Protein AF-0000000067865673 (afdb_homodimer)

Sequence (446 aa):
MKENMIFNDDQYQLREFQVDRMKEVIVNNRISKENGVVFYGDSIVQGYDINKYIPEINDKYNCGIGGFTSETLLWICDEAVIKYKPSLVYISVGTNDLGNTNMRSPREIALNIEKLIRLVRGNLKEVKIMIASTTPCDENKQGPKAGKCLRTNFNISIVNKEIQNICNRYENVEFIDIYSTLLDKISGNIKEIYTTDGLHLTEKGYEKITDIIKPRILQLYNDMKENMIFNDDQYQLREFQVDRMKEVIVNNRISKENGVVFYGDSIVQGYDINKYIPEINDKYNCGIGGFTSETLLWICDEAVIKYKPSLVYISVGTNDLGNTNMRSPREIALNIEKLIRLVRGNLKEVKIMIASTTPCDENKQGPKAGKCLRTNFNISIVNKEIQNICNRYENVEFIDIYSTLLDKISGNIKEIYTTDGLHLTEKGYEKITDIIKPRILQLYND

Foldseek 3Di:
DPPPDPDDPQDDDDDDQQVVLLVVLLVVLVVADAAAEEEEEEVQQVPQPCCVLQVVGDRYYRSYGHLDALQNSVVCLCSRPLSSNYQEYEYEHHQSCLFPSHNDALLVRLVSNLVSVCVNCVRRVNHAYEYEQYAFFDCCQGNVVVPSDRRHLVRSVSSLVSNQVSQVVDDRYYYFYLRVQQADPVVRAGDCQQDDRGHHGDPVVSNRSSVRVNVVCVVSSVD/DPPPDPDDPQDDDDDDQQVVLLVVLLVVLVVADAAAEEEEEEVQQVVQPCCVLQVVGDRYYRSYGHLDALQNSVVCLCSRPLSNNYQEYEYEHHQSCLFPSHNDALLVRLVSNLVSVCVNCVRRVNHAYEYEQYAFFDCCQGNVVVPSDRRHLVRSVSSLVSNQVSQVVDDRYYYFYLRVQQADPVVRAGDCQQDDRGHHGDPVSSNSSSVRVNVVCVVSSVD

Secondary structure (DSSP, 8-state):
-----S--SS-----HHHHHHHHHHHHHHTTPPTT-EEEEESHHHHT--HHHH-TT-SSEEEEE-TT--TTGGGGGHHHHTGGG--SEEEEE--TGGGSTTT---HHHHHHHHHHHHHHHHHH-TT-EEEEEPPPP--HHHHSGGGT-TT--HHHHHHHHHHHHHHHTTSTTEEEE--HHHHB-TTTSSB-GGGBSSSSSB-HHHHHHHHHHHHHHHHHHHH-/-----S--SS-----HHHHHHHHHHHHHHTTPPTT-EEEEESHHHHT--HHHH-TT-SSEEEEE-TT--TTGGGGGHHHHTGGG--SEEEEE--TGGGSTTT---HHHHHHHHHHHHHHHHHH-TT-EEEEEPPPP--HHHHSGGGT-TT--HHHHHHHHHHHHHHHTTSTTEEEE--HHHHB-TTTSSB-GGGBSSSSSB-HHHHHHHHHHHHHHHHHHHH-

InterPro domains:
  IPR013830 SGNH hydrolase-type esterase domain [PF13472] (39-207)
  IPR036514 SGNH hydrolase superfamily [G3DSA:3.40.50.1110] (8-217)
  IPR051532 Diverse Ester Hydrolysis Enzymes [PTHR30383] (36-222)

Organism: NCBI:txid29363

Radius of gyration: 23.64 Å; Cα contacts (8 Å, |Δi|>4): 853; chains: 2; bounding box: 52×65×49 Å

Nearest PDB structures (foldseek):
  2hsj-assembly1_D  TM=9.115E-01  e=4.543E-15  Streptococcus pneumoniae TIGR4
  4iyj-assembly1_B  TM=8.438E-01  e=2.013E-13  Bacteroides uniformis ATCC 8492
  3p94-assembly1_A  TM=8.697E-01  e=6.249E-12  Parabacteroides distasonis ATCC 8503
  4hf7-assembly1_A-2  TM=8.314E-01  e=7.035E-12  Bacteroides thetaiotaomicron VPI-5482
  1yzf-assembly1_A  TM=8.315E-01  e=1.649E-08  Enterococcus faecalis V583

Solvent-accessible surface area (backbone atoms only — not comparable to full-atom values): 23204 Å² total; per-residue (Å²): 131,82,75,84,62,76,41,72,89,70,56,66,65,61,47,69,72,45,43,53,45,50,50,52,37,46,58,50,40,77,74,53,56,67,62,18,37,37,35,37,32,10,40,68,41,46,67,49,59,52,70,77,77,44,63,88,56,82,52,59,45,77,42,25,35,59,78,37,26,38,63,57,51,50,34,34,36,54,53,59,41,56,72,37,44,39,38,31,36,42,36,36,52,42,64,50,26,16,27,78,73,57,56,50,50,43,66,58,43,29,50,32,46,47,51,48,51,49,40,46,47,52,59,35,85,80,38,32,37,38,38,37,37,39,67,48,35,23,40,76,57,50,1,55,80,54,65,17,70,58,29,36,53,67,48,48,50,50,23,37,52,49,38,42,59,56,28,72,74,42,84,61,35,42,63,42,78,47,24,72,78,45,42,27,85,84,81,62,22,33,36,67,78,28,29,86,70,25,63,54,67,32,72,60,30,51,51,54,47,41,69,63,47,47,65,52,51,53,51,59,68,74,99,129,81,76,85,63,75,42,72,88,70,57,66,65,60,48,67,71,44,44,51,45,52,49,51,37,46,58,50,40,77,74,53,55,67,60,18,38,37,36,36,30,12,41,69,42,45,67,49,59,52,69,77,77,42,63,88,55,81,53,61,45,75,40,25,34,60,76,39,27,37,62,58,50,48,32,34,36,55,52,59,41,54,71,38,43,39,40,29,36,39,37,36,51,43,62,50,27,16,26,77,74,57,56,50,51,44,67,58,43,27,49,33,46,48,48,48,51,50,41,46,47,52,59,35,86,79,39,31,36,38,38,38,36,41,68,48,37,23,40,78,57,50,1,54,80,54,65,16,69,57,30,36,52,66,47,47,49,49,23,36,50,48,36,40,59,55,28,71,75,41,84,61,35,41,65,43,78,46,25,72,77,46,42,28,84,84,81,64,22,34,36,68,77,28,27,87,69,25,63,53,65,33,71,61,29,50,52,55,46,43,70,63,47,46,65,52,50,54,53,59,69,72,99

pLDDT: mean 96.44, std 6.65, range [33.88, 98.94]

Structure (mmCIF, N/CA/C/O backbone):
data_AF-0000000067865673-model_v1
#
loop_
_entity.id
_entity.type
_entity.pdbx_description
1 polymer 'Lipolytic protein G-D-S-L family'
#
loop_
_atom_site.group_PDB
_atom_site.id
_atom_site.type_symbol
_atom_site.label_atom_id
_atom_site.label_alt_id
_atom_site.label_comp_id
_atom_site.label_asym_id
_atom_site.label_entity_id
_atom_site.label_seq_id
_atom_site.pdbx_PDB_ins_code
_atom_site.Cartn_x
_atom_site.Cartn_y
_atom_site.Cartn_z
_atom_site.occupancy
_atom_site.B_iso_or_equiv
_atom_site.auth_seq_id
_atom_site.auth_comp_id
_atom_site.auth_asym_id
_atom_site.auth_atom_id
_atom_site.pdbx_PDB_model_num
ATOM 1 N N . MET A 1 1 ? -17.281 5.785 -4.23 1 34.22 1 MET A N 1
ATOM 2 C CA . MET A 1 1 ? -17.812 4.52 -4.742 1 34.22 1 MET A CA 1
ATOM 3 C C . MET A 1 1 ? -17.688 3.418 -3.695 1 34.22 1 MET A C 1
ATOM 5 O O . MET A 1 1 ? -16.578 3.07 -3.277 1 34.22 1 MET A O 1
ATOM 9 N N . LYS A 1 2 ? -18.609 3.074 -3.037 1 44.53 2 LYS A N 1
ATOM 10 C CA . LYS A 1 2 ? -18.797 2.041 -2.023 1 44.53 2 LYS A CA 1
ATOM 11 C C . LYS A 1 2 ? -18.156 0.723 -2.457 1 44.53 2 LYS A C 1
ATOM 13 O O . LYS A 1 2 ? -18.312 0.305 -3.607 1 44.53 2 LYS A O 1
ATOM 18 N N . GLU A 1 3 ? -16.938 0.251 -1.807 1 64.06 3 GLU A N 1
ATOM 19 C CA . GLU A 1 3 ? -16.219 -1.016 -1.896 1 64.06 3 GLU A CA 1
ATOM 20 C C . GLU A 1 3 ? -17.188 -2.191 -2.014 1 64.06 3 GLU A C 1
ATOM 22 O O . GLU A 1 3 ? -18.141 -2.303 -1.232 1 64.06 3 GLU A O 1
ATOM 27 N N . ASN A 1 4 ? -17.453 -2.59 -3.221 1 77.62 4 ASN A N 1
ATOM 28 C CA . ASN A 1 4 ? -18.359 -3.713 -3.422 1 77.62 4 ASN A CA 1
ATOM 29 C C . ASN A 1 4 ? -17.797 -5 -2.814 1 77.62 4 ASN A C 1
ATOM 31 O O . ASN A 1 4 ? -18.297 -6.09 -3.1 1 77.62 4 ASN A O 1
ATOM 35 N N . MET A 1 5 ? -16.797 -4.742 -1.965 1 89.5 5 MET A N 1
ATOM 36 C CA . MET A 1 5 ? -16.281 -5.961 -1.351 1 89.5 5 MET A CA 1
ATOM 37 C C . MET A 1 5 ? -17.219 -6.477 -0.272 1 89.5 5 MET A C 1
ATOM 39 O O . MET A 1 5 ? -17.734 -5.699 0.537 1 89.5 5 MET A O 1
ATOM 43 N N . ILE A 1 6 ? -17.453 -7.699 -0.244 1 90.06 6 ILE A N 1
ATOM 44 C CA . ILE A 1 6 ? -18.312 -8.359 0.732 1 90.06 6 ILE A CA 1
ATOM 45 C C . ILE A 1 6 ? -17.5 -8.711 1.979 1 90.06 6 ILE A C 1
ATOM 47 O O . ILE A 1 6 ? -18.047 -8.773 3.082 1 90.06 6 ILE A O 1
ATOM 51 N N . PHE A 1 7 ? -16.219 -8.914 1.769 1 92.19 7 PHE A N 1
ATOM 52 C CA . PHE A 1 7 ? -15.32 -9.344 2.83 1 92.19 7 PHE A CA 1
ATOM 53 C C . PHE A 1 7 ? -13.977 -8.625 2.73 1 92.19 7 PHE A C 1
ATOM 55 O O . PHE A 1 7 ? -13.445 -8.453 1.636 1 92.19 7 PHE A O 1
ATOM 62 N N . ASN A 1 8 ? -13.547 -8.164 3.902 1 91.81 8 ASN A N 1
ATOM 63 C CA . ASN A 1 8 ? -12.211 -7.578 3.992 1 91.81 8 ASN A CA 1
ATOM 64 C C . ASN A 1 8 ? -11.586 -7.816 5.363 1 91.81 8 ASN A C 1
ATOM 66 O O . ASN A 1 8 ? -12.156 -7.422 6.387 1 91.81 8 ASN A O 1
ATOM 70 N N . ASP A 1 9 ? -10.469 -8.461 5.305 1 89.19 9 ASP A N 1
ATOM 71 C CA . ASP A 1 9 ? -9.773 -8.805 6.539 1 89.19 9 ASP A CA 1
ATOM 72 C C . ASP A 1 9 ? -8.781 -7.711 6.941 1 89.19 9 ASP A C 1
ATOM 74 O O . ASP A 1 9 ? -7.594 -7.98 7.125 1 89.19 9 ASP A O 1
ATOM 78 N N . ASP A 1 10 ? -9.258 -6.516 7.004 1 90.25 10 ASP A N 1
ATOM 79 C CA . ASP A 1 10 ? -8.531 -5.367 7.539 1 90.25 10 ASP A CA 1
ATOM 80 C C . ASP A 1 10 ? -7.398 -4.949 6.605 1 90.25 10 ASP A C 1
ATOM 82 O O . ASP A 1 10 ? -6.293 -4.652 7.059 1 90.25 10 ASP A O 1
ATOM 86 N N . GLN A 1 11 ? -7.652 -5.062 5.34 1 93.31 11 GLN A N 1
ATOM 87 C CA . GLN A 1 11 ? -6.664 -4.645 4.355 1 93.31 11 GLN A CA 1
ATOM 88 C C . GLN A 1 11 ? -7.137 -3.414 3.588 1 93.31 11 GLN A C 1
ATOM 90 O O . GLN A 1 11 ? -8.188 -3.443 2.943 1 93.31 11 GLN A O 1
ATOM 95 N N . TYR A 1 12 ? -6.406 -2.332 3.764 1 95.25 12 TYR A N 1
ATOM 96 C CA . TYR A 1 12 ? -6.723 -1.179 2.928 1 95.25 12 TYR A CA 1
ATOM 97 C C . TYR A 1 12 ? -6.602 -1.527 1.449 1 95.25 12 TYR A C 1
ATOM 99 O O . TYR A 1 12 ? -5.676 -2.234 1.046 1 95.25 12 TYR A O 1
ATOM 107 N N . GLN A 1 13 ? -7.516 -1.077 0.644 1 96.69 13 GLN A N 1
ATOM 108 C CA . GLN A 1 13 ? -7.5 -1.327 -0.794 1 96.69 13 GLN A CA 1
ATOM 109 C C . GLN A 1 13 ? -7.297 -0.032 -1.575 1 96.69 13 GLN A C 1
ATOM 111 O O . GLN A 1 13 ? -8.102 0.896 -1.468 1 96.69 13 GLN A O 1
ATOM 116 N N . LEU A 1 14 ? -6.262 0.014 -2.338 1 97.5 14 LEU A N 1
ATOM 117 C CA . LEU A 1 14 ? -6.012 1.166 -3.197 1 97.5 14 LEU A CA 1
ATOM 118 C C . LEU A 1 14 ? -7.035 1.231 -4.328 1 97.5 14 LEU A C 1
ATOM 120 O O . LEU A 1 14 ? -7.402 0.202 -4.898 1 97.5 14 LEU A O 1
ATOM 124 N N . ARG A 1 15 ? -7.41 2.453 -4.629 1 96.5 15 ARG A N 1
ATOM 125 C CA . ARG A 1 15 ? -8.383 2.709 -5.691 1 96.5 15 ARG A CA 1
ATOM 126 C C . ARG A 1 15 ? -7.738 3.469 -6.848 1 96.5 15 ARG A C 1
ATOM 128 O O . ARG A 1 15 ? -6.656 4.043 -6.695 1 96.5 15 ARG A O 1
ATOM 135 N N . GLU A 1 16 ? -8.469 3.479 -7.934 1 97.25 16 GLU A N 1
ATOM 136 C CA . GLU A 1 16 ? -7.941 4.07 -9.156 1 97.25 16 GLU A CA 1
ATOM 137 C C . GLU A 1 16 ? -7.562 5.535 -8.945 1 97.25 16 GLU A C 1
ATOM 139 O O . GLU A 1 16 ? -6.488 5.969 -9.359 1 97.25 16 GLU A O 1
ATOM 144 N N . PHE A 1 17 ? -8.453 6.297 -8.336 1 97.75 17 PHE A N 1
ATOM 145 C CA . PHE A 1 17 ? -8.195 7.723 -8.18 1 97.75 17 PHE A CA 1
ATOM 146 C C . PHE A 1 17 ? -6.973 7.961 -7.305 1 97.75 17 PHE A C 1
ATOM 148 O O . PHE A 1 17 ? -6.262 8.953 -7.477 1 97.75 17 PHE A O 1
ATOM 155 N N . GLN A 1 18 ? -6.707 7.07 -6.395 1 98.5 18 GLN A N 1
ATOM 156 C CA . GLN A 1 18 ? -5.516 7.172 -5.559 1 98.5 18 GLN A CA 1
ATOM 157 C C . GLN A 1 18 ? -4.258 6.84 -6.355 1 98.5 18 GLN A C 1
ATOM 159 O O . GLN A 1 18 ? -3.229 7.504 -6.207 1 98.5 18 GLN A O 1
ATOM 164 N N . VAL A 1 19 ? -4.359 5.793 -7.188 1 98.75 19 VAL A N 1
ATOM 165 C CA . VAL A 1 19 ? -3.254 5.43 -8.07 1 98.75 19 VAL A CA 1
ATOM 166 C C . VAL A 1 19 ? -2.924 6.602 -8.992 1 98.75 19 VAL A C 1
ATOM 168 O O . VAL A 1 19 ? -1.754 6.949 -9.172 1 98.75 19 VAL A O 1
ATOM 171 N N . ASP A 1 20 ? -3.951 7.25 -9.531 1 98.69 20 ASP A N 1
ATOM 172 C CA . ASP A 1 20 ? -3.77 8.43 -10.375 1 98.69 20 ASP A CA 1
ATOM 173 C C . ASP A 1 20 ? -3.09 9.555 -9.609 1 98.69 20 ASP A C 1
ATOM 175 O O . ASP A 1 20 ? -2.164 10.195 -10.117 1 98.69 20 ASP A O 1
ATOM 179 N N . ARG A 1 21 ? -3.566 9.758 -8.422 1 98.81 21 ARG A N 1
ATOM 180 C CA . ARG A 1 21 ? -3.02 10.836 -7.609 1 98.81 21 ARG A CA 1
ATOM 181 C C . ARG A 1 21 ? -1.569 10.555 -7.227 1 98.81 21 ARG A C 1
ATOM 183 O O . ARG A 1 21 ? -0.738 11.469 -7.219 1 98.81 21 ARG A O 1
ATOM 190 N N . MET A 1 22 ? -1.28 9.312 -6.875 1 98.88 22 MET A N 1
ATOM 191 C CA . MET A 1 22 ? 0.103 8.938 -6.598 1 98.88 22 MET A CA 1
ATOM 192 C C . MET A 1 22 ? 1 9.25 -7.793 1 98.88 22 MET A C 1
ATOM 194 O O . MET A 1 22 ? 2.09 9.805 -7.625 1 98.88 22 MET A O 1
ATOM 198 N N . LYS A 1 23 ? 0.538 8.906 -8.961 1 98.75 23 LYS A N 1
ATOM 199 C CA . LYS A 1 23 ? 1.308 9.188 -10.164 1 98.75 23 LYS A CA 1
ATOM 200 C C . LYS A 1 23 ? 1.562 10.688 -10.32 1 98.75 23 LYS A C 1
ATOM 202 O O . LYS A 1 23 ? 2.676 11.102 -10.648 1 98.75 23 LYS A O 1
ATOM 207 N N . GLU A 1 24 ? 0.533 11.5 -10.109 1 98.75 24 GLU A N 1
ATOM 208 C CA . GLU A 1 24 ? 0.668 12.945 -10.195 1 98.75 24 GLU A CA 1
ATOM 209 C C . GLU A 1 24 ? 1.739 13.461 -9.234 1 98.75 24 GLU A C 1
ATOM 211 O O . GLU A 1 24 ? 2.572 14.289 -9.609 1 98.75 24 GLU A O 1
ATOM 216 N N . VAL A 1 25 ? 1.696 12.961 -8.031 1 98.75 25 VAL A N 1
ATOM 217 C CA . VAL A 1 25 ? 2.646 13.367 -7.004 1 98.75 25 VAL A CA 1
ATOM 218 C C . VAL A 1 25 ? 4.066 13 -7.438 1 98.75 25 VAL A C 1
ATOM 220 O O . VAL A 1 25 ? 4.988 13.812 -7.301 1 98.75 25 VAL A O 1
ATOM 223 N N . ILE A 1 26 ? 4.227 11.828 -8.008 1 98.31 26 ILE A N 1
ATOM 224 C CA . ILE A 1 26 ? 5.535 11.336 -8.43 1 98.31 26 ILE A CA 1
ATOM 225 C C . ILE A 1 26 ? 6.059 12.188 -9.586 1 98.31 26 ILE A C 1
ATOM 227 O O . ILE A 1 26 ? 7.223 12.586 -9.586 1 98.31 26 ILE A O 1
ATOM 231 N N . VAL A 1 27 ? 5.219 12.484 -10.531 1 97.81 27 VAL A N 1
ATOM 232 C CA . VAL A 1 27 ? 5.605 13.258 -11.703 1 97.81 27 VAL A CA 1
ATOM 233 C C . VAL A 1 27 ? 5.977 14.68 -11.297 1 97.81 27 VAL A C 1
ATOM 235 O O . VAL A 1 27 ? 6.941 15.25 -11.812 1 97.81 27 VAL A O 1
ATOM 238 N N . ASN A 1 28 ? 5.223 15.234 -10.359 1 97.38 28 ASN A N 1
ATOM 239 C CA . ASN A 1 28 ? 5.488 16.594 -9.891 1 97.38 28 ASN A CA 1
ATOM 240 C C . ASN A 1 28 ? 6.852 16.688 -9.211 1 97.38 28 ASN A C 1
ATOM 242 O O . ASN A 1 28 ? 7.469 17.75 -9.211 1 97.38 28 ASN A O 1
ATOM 246 N N . ASN A 1 29 ? 7.266 15.664 -8.633 1 95.81 29 ASN A N 1
ATOM 247 C CA . ASN A 1 29 ? 8.57 15.633 -7.98 1 95.81 29 ASN A CA 1
ATOM 248 C C . ASN A 1 29 ? 9.695 15.93 -8.969 1 95.81 29 ASN A C 1
ATOM 250 O O . ASN A 1 29 ? 10.703 16.547 -8.602 1 95.81 29 ASN A O 1
ATOM 254 N N . ARG A 1 30 ? 9.531 15.539 -10.219 1 94 30 ARG A N 1
ATOM 255 C CA . ARG A 1 30 ? 10.57 15.672 -11.242 1 94 30 ARG A CA 1
ATOM 256 C C . ARG A 1 30 ? 10.891 17.141 -11.5 1 94 30 ARG A C 1
ATOM 258 O O . ARG A 1 30 ? 12.008 17.484 -11.906 1 94 30 ARG A O 1
ATOM 265 N N . ILE A 1 31 ? 9.914 17.969 -11.227 1 95.12 31 ILE A N 1
ATOM 266 C CA . ILE A 1 31 ? 10.117 19.375 -11.539 1 95.12 31 ILE A CA 1
ATOM 267 C C . ILE A 1 31 ? 10.164 20.188 -10.25 1 95.12 31 ILE A C 1
ATOM 269 O O . ILE A 1 31 ? 10.133 21.422 -10.281 1 95.12 31 ILE A O 1
ATOM 273 N N . SER A 1 32 ? 10.125 19.5 -9.148 1 97.31 32 SER A N 1
ATOM 274 C CA . SER A 1 32 ? 10.156 20.203 -7.863 1 97.31 32 SER A CA 1
ATOM 275 C C . SER A 1 32 ? 11.547 20.75 -7.566 1 97.31 32 SER A C 1
ATOM 277 O O . SER A 1 32 ? 12.531 20.297 -8.133 1 97.31 32 SER A O 1
ATOM 279 N N . LYS A 1 33 ? 11.57 21.766 -6.777 1 97.88 33 LYS A N 1
ATOM 280 C CA . LYS A 1 33 ? 12.828 22.312 -6.277 1 97.88 33 LYS A CA 1
ATOM 281 C C . LYS A 1 33 ? 13.078 21.891 -4.832 1 97.88 33 LYS A C 1
ATOM 283 O O . LYS A 1 33 ? 12.148 21.844 -4.023 1 97.88 33 LYS A O 1
ATOM 288 N N . GLU A 1 34 ? 14.359 21.641 -4.535 1 97 34 GLU A N 1
ATOM 289 C CA . GLU A 1 34 ? 14.719 21.25 -3.174 1 97 34 GLU A CA 1
ATOM 290 C C . GLU A 1 34 ? 14.508 22.406 -2.193 1 97 34 GLU A C 1
ATOM 292 O O . GLU A 1 34 ? 14.352 23.547 -2.605 1 97 34 GLU A O 1
ATOM 297 N N . ASN A 1 35 ? 14.438 22.016 -0.964 1 97.75 35 ASN A N 1
ATOM 298 C CA . ASN A 1 35 ? 14.344 22.953 0.147 1 97.75 35 ASN A CA 1
ATOM 299 C C . ASN A 1 35 ? 13.008 23.688 0.158 1 97.75 35 ASN A C 1
ATOM 301 O O . ASN A 1 35 ? 12.891 24.781 0.732 1 97.75 35 ASN A O 1
ATOM 305 N N . GLY A 1 36 ? 12.062 23.172 -0.513 1 98.25 36 GLY A N 1
ATOM 306 C CA . GLY A 1 36 ? 10.711 23.703 -0.458 1 98.25 36 GLY A CA 1
ATOM 307 C C . GLY A 1 36 ? 9.906 23.172 0.717 1 98.25 36 GLY A C 1
ATOM 308 O O . GLY A 1 36 ? 10.484 22.703 1.704 1 98.25 36 GLY A O 1
ATOM 309 N N . VAL A 1 37 ? 8.562 23.359 0.593 1 98.81 37 VAL A N 1
ATOM 310 C CA . VAL A 1 37 ? 7.629 22.859 1.598 1 98.81 37 VAL A CA 1
ATOM 311 C C . VAL A 1 37 ? 6.73 21.781 0.984 1 98.81 37 VAL A C 1
ATOM 313 O O . VAL A 1 37 ? 6.148 22 -0.083 1 98.81 37 VAL A O 1
ATOM 316 N N . VAL A 1 38 ? 6.648 20.656 1.633 1 98.94 38 VAL A N 1
ATOM 317 C CA . VAL A 1 38 ? 5.746 19.609 1.182 1 98.94 38 VAL A CA 1
ATOM 318 C C . VAL A 1 38 ? 4.574 19.469 2.154 1 98.94 38 VAL A C 1
ATOM 320 O O . VAL A 1 38 ? 4.773 19.422 3.369 1 98.94 38 VAL A O 1
ATOM 323 N N . PHE A 1 39 ? 3.373 19.516 1.613 1 98.94 39 PHE A N 1
ATOM 324 C CA . PHE A 1 39 ? 2.158 19.188 2.35 1 98.94 39 PHE A CA 1
ATOM 325 C C . PHE A 1 39 ? 1.733 17.75 2.082 1 98.94 39 PHE A C 1
ATOM 327 O O . PHE A 1 39 ? 1.43 17.391 0.942 1 98.94 39 PHE A O 1
ATOM 334 N N . TYR A 1 40 ? 1.73 16.938 3.09 1 98.94 40 TYR A N 1
ATOM 335 C CA . TYR A 1 40 ? 1.488 15.5 2.959 1 98.94 40 TYR A CA 1
ATOM 336 C C . TYR A 1 40 ? 0.341 15.055 3.859 1 98.94 40 TYR A C 1
ATOM 338 O O . TYR A 1 40 ? 0.257 15.469 5.02 1 98.94 40 TYR A O 1
ATOM 346 N N . GLY A 1 41 ? -0.579 14.273 3.309 1 98.88 41 GLY A N 1
ATOM 347 C CA . GLY A 1 41 ? -1.728 13.836 4.09 1 98.88 41 GLY A CA 1
ATOM 348 C C . GLY A 1 41 ? -2.848 13.273 3.24 1 98.88 41 GLY A C 1
ATOM 349 O O . GLY A 1 41 ? -2.596 12.641 2.211 1 98.88 41 GLY A O 1
ATOM 350 N N . ASP A 1 42 ? -4.07 13.359 3.756 1 98.62 42 ASP A N 1
ATOM 351 C CA . ASP A 1 42 ? -5.223 12.727 3.117 1 98.62 42 ASP A CA 1
ATOM 352 C C . ASP A 1 42 ? -6 13.734 2.27 1 98.62 42 ASP A C 1
ATOM 354 O O . ASP A 1 42 ? -5.406 14.578 1.601 1 98.62 42 ASP A O 1
ATOM 358 N N . SER A 1 43 ? -7.289 13.633 2.191 1 98.75 43 SER A N 1
ATOM 359 C CA . SER A 1 43 ? -8.109 14.492 1.341 1 98.75 43 SER A CA 1
ATOM 360 C C . SER A 1 43 ? -8.141 15.922 1.865 1 98.75 43 SER A C 1
ATOM 362 O O . SER A 1 43 ? -8.297 16.859 1.091 1 98.75 43 SER A O 1
ATOM 364 N N . ILE A 1 44 ? -8.062 16.078 3.17 1 98.69 44 ILE A N 1
ATOM 365 C CA . ILE A 1 44 ? -8.047 17.422 3.748 1 98.69 44 ILE A CA 1
ATOM 366 C C . ILE A 1 44 ? -6.82 18.188 3.246 1 98.69 44 ILE A C 1
ATOM 368 O O . ILE A 1 44 ? -6.91 19.375 2.922 1 98.69 44 ILE A O 1
ATOM 372 N N . VAL A 1 45 ? -5.684 17.516 3.18 1 98.88 45 VAL A N 1
ATOM 373 C CA . VAL A 1 45 ? -4.465 18.125 2.65 1 98.88 45 VAL A CA 1
ATOM 374 C C . VAL A 1 45 ? -4.586 18.281 1.138 1 98.88 45 VAL A C 1
ATOM 376 O O . VAL A 1 45 ? -4.258 19.344 0.593 1 98.88 45 VAL A O 1
ATOM 379 N N . GLN A 1 46 ? -5.086 17.234 0.497 1 98.88 46 GLN A N 1
ATOM 380 C CA . GLN A 1 46 ? -5.238 17.312 -0.953 1 98.88 46 GLN A CA 1
ATOM 381 C C . GLN A 1 46 ? -6.094 18.5 -1.356 1 98.88 46 GLN A C 1
ATOM 383 O O . GLN A 1 46 ? -5.824 19.141 -2.373 1 98.88 46 GLN A O 1
ATOM 388 N N . GLY A 1 47 ? -7.09 18.797 -0.598 1 98.75 47 GLY A N 1
ATOM 389 C CA . GLY A 1 47 ? -8.023 19.875 -0.907 1 98.75 47 GLY A CA 1
ATOM 390 C C . GLY A 1 47 ? -7.52 21.25 -0.503 1 98.75 47 GLY A C 1
ATOM 391 O O . GLY A 1 47 ? -8.164 22.25 -0.775 1 98.75 47 GLY A O 1
ATOM 392 N N . TYR A 1 48 ? -6.391 21.297 0.129 1 98.81 48 TYR A N 1
ATOM 393 C CA . TYR A 1 48 ? -5.805 22.562 0.587 1 98.81 48 TYR A CA 1
ATOM 394 C C . TYR A 1 48 ? -5.16 23.312 -0.569 1 98.81 48 TYR A C 1
ATOM 396 O O . TYR A 1 48 ? -4.074 22.953 -1.026 1 98.81 48 TYR A O 1
ATOM 404 N N . ASP A 1 49 ? -5.75 24.422 -1.039 1 98.69 49 ASP A N 1
ATOM 405 C CA . ASP A 1 49 ? -5.184 25.25 -2.102 1 98.69 49 ASP A CA 1
ATOM 406 C C . ASP A 1 49 ? -4.016 26.094 -1.58 1 98.69 49 ASP A C 1
ATOM 408 O O . ASP A 1 49 ? -4.152 27.297 -1.395 1 98.69 49 ASP A O 1
ATOM 412 N N . ILE A 1 50 ? -2.93 25.484 -1.497 1 98.56 50 ILE A N 1
ATOM 413 C CA . ILE A 1 50 ? -1.773 26.078 -0.846 1 98.56 50 ILE A CA 1
ATOM 414 C C . ILE A 1 50 ? -1.251 27.25 -1.692 1 98.56 50 ILE A C 1
ATOM 416 O O . ILE A 1 50 ? -0.597 28.156 -1.176 1 98.56 50 ILE A O 1
ATOM 420 N N . ASN A 1 51 ? -1.464 27.281 -2.967 1 98.31 51 ASN A N 1
ATOM 421 C CA . ASN A 1 51 ? -1.063 28.406 -3.807 1 98.31 51 ASN A CA 1
ATOM 422 C C . ASN A 1 51 ? -1.867 29.672 -3.484 1 98.31 51 ASN A C 1
ATOM 424 O O . ASN A 1 51 ? -1.318 30.766 -3.459 1 98.31 51 ASN A O 1
ATOM 428 N N . LYS A 1 52 ? -3.098 29.469 -3.205 1 98.5 52 LYS A N 1
ATOM 429 C CA . LYS A 1 52 ? -3.984 30.578 -2.857 1 98.5 52 LYS A CA 1
ATOM 430 C C . LYS A 1 52 ? -3.713 31.078 -1.44 1 98.5 52 LYS A C 1
ATOM 432 O O . LYS A 1 52 ? -3.631 32.281 -1.206 1 98.5 52 LYS A O 1
ATOM 437 N N . TYR A 1 53 ? -3.494 30.172 -0.531 1 98.69 53 TYR A N 1
ATOM 438 C CA . TYR A 1 53 ? -3.543 30.516 0.882 1 98.69 53 TYR A CA 1
ATOM 439 C C . TYR A 1 53 ? -2.154 30.875 1.407 1 98.69 53 TYR A C 1
ATOM 441 O O . TYR A 1 53 ? -2.021 31.562 2.422 1 98.69 53 TYR A O 1
ATOM 449 N N . ILE A 1 54 ? -1.148 30.359 0.755 1 98.5 54 ILE A N 1
ATOM 450 C CA . ILE A 1 54 ? 0.224 30.641 1.163 1 98.5 54 ILE A CA 1
ATOM 451 C C . ILE A 1 54 ? 1.039 31.094 -0.043 1 98.5 54 ILE A C 1
ATOM 453 O O . ILE A 1 54 ? 2.002 30.438 -0.438 1 98.5 54 ILE A O 1
ATOM 457 N N . PRO A 1 55 ? 0.724 32.219 -0.575 1 98.31 55 PRO A N 1
ATOM 458 C CA . PRO A 1 55 ? 1.394 32.688 -1.791 1 98.31 55 PRO A CA 1
ATOM 459 C C . PRO A 1 55 ? 2.832 33.125 -1.537 1 98.31 55 PRO A C 1
ATOM 461 O O . PRO A 1 55 ? 3.609 33.281 -2.482 1 98.31 55 PRO A O 1
ATOM 464 N N . GLU A 1 56 ? 3.242 33.281 -0.322 1 98 56 GLU A N 1
ATOM 465 C CA . GLU A 1 56 ? 4.547 33.812 0.061 1 98 56 GLU A CA 1
ATOM 466 C C . GLU A 1 56 ? 5.66 32.812 -0.24 1 98 56 GLU A C 1
ATOM 468 O O . GLU A 1 56 ? 6.824 33.219 -0.383 1 98 56 GLU A O 1
ATOM 473 N N . ILE A 1 57 ? 5.324 31.609 -0.289 1 98.12 57 ILE A N 1
ATOM 474 C CA . ILE A 1 57 ? 6.301 30.578 -0.582 1 98.12 57 ILE A CA 1
ATOM 475 C C . ILE A 1 57 ? 6.105 30.062 -2.01 1 98.12 57 ILE A C 1
ATOM 477 O O . ILE A 1 57 ? 5.023 29.594 -2.361 1 98.12 57 ILE A O 1
ATOM 481 N N . ASN A 1 58 ? 7.098 30.078 -2.781 1 97.31 58 ASN A N 1
ATOM 482 C CA . ASN A 1 58 ? 6.996 29.672 -4.176 1 97.31 58 ASN A CA 1
ATOM 483 C C . ASN A 1 58 ? 7.148 28.156 -4.328 1 97.31 58 ASN A C 1
ATOM 485 O O . ASN A 1 58 ? 6.359 27.516 -5.027 1 97.31 58 ASN A O 1
ATOM 489 N N . ASP A 1 59 ? 8.18 27.609 -3.652 1 98.19 59 ASP A N 1
ATOM 490 C CA . ASP A 1 59 ? 8.461 26.172 -3.795 1 98.19 59 ASP A CA 1
ATOM 491 C C . ASP A 1 59 ? 7.715 25.359 -2.746 1 98.19 59 ASP A C 1
ATOM 493 O O . ASP A 1 59 ? 8.258 25.047 -1.687 1 98.19 59 ASP A O 1
ATOM 497 N N . LYS A 1 60 ? 6.484 25.047 -3.014 1 98.75 60 LYS A N 1
ATOM 498 C CA . LYS A 1 60 ? 5.613 24.25 -2.158 1 98.75 60 LYS A CA 1
ATOM 499 C C . LYS A 1 60 ? 4.828 23.219 -2.977 1 98.75 60 LYS A C 1
ATOM 501 O O . LYS A 1 60 ? 4.477 23.484 -4.129 1 98.75 60 LYS A O 1
ATOM 506 N N . TYR A 1 61 ? 4.559 22.109 -2.396 1 98.81 61 TYR A N 1
ATOM 507 C CA . TYR A 1 61 ? 3.986 20.984 -3.137 1 98.81 61 TYR A CA 1
ATOM 508 C C . TYR A 1 61 ? 2.908 20.281 -2.318 1 98.81 61 TYR A C 1
ATOM 510 O O . TYR A 1 61 ? 3.141 19.906 -1.166 1 98.81 61 TYR A O 1
ATOM 518 N N . ASN A 1 62 ? 1.774 20.188 -2.865 1 98.88 62 ASN A N 1
ATOM 519 C CA . ASN A 1 62 ? 0.676 19.453 -2.256 1 98.88 62 ASN A CA 1
ATOM 520 C C . ASN A 1 62 ? 0.72 17.969 -2.631 1 98.88 62 ASN A C 1
ATOM 522 O O . ASN A 1 62 ? 0.424 17.609 -3.771 1 98.88 62 ASN A O 1
ATOM 526 N N . CYS A 1 63 ? 0.995 17.141 -1.679 1 98.94 63 CYS A N 1
ATOM 527 C CA . CYS A 1 63 ? 1.103 15.695 -1.869 1 98.94 63 CYS A CA 1
ATOM 528 C C . CYS A 1 63 ? 0.038 14.961 -1.066 1 98.94 63 CYS A C 1
ATOM 530 O O . CYS A 1 63 ? 0.281 13.859 -0.568 1 98.94 63 CYS A O 1
ATOM 532 N N . GLY A 1 64 ? -1.075 15.625 -0.861 1 98.94 64 GLY A N 1
ATOM 533 C CA . GLY A 1 64 ? -2.219 14.953 -0.269 1 98.94 64 GLY A CA 1
ATOM 534 C C . GLY A 1 64 ? -2.863 13.945 -1.201 1 98.94 64 GLY A C 1
ATOM 535 O O . GLY A 1 64 ? -2.953 14.172 -2.408 1 98.94 64 GLY A O 1
ATOM 536 N N . ILE A 1 65 ? -3.291 12.875 -0.597 1 98.81 65 ILE A N 1
ATOM 537 C CA . ILE A 1 65 ? -3.967 11.836 -1.372 1 98.81 65 ILE A CA 1
ATOM 538 C C . ILE A 1 65 ? -5.281 11.461 -0.692 1 98.81 65 ILE A C 1
ATOM 540 O O . ILE A 1 65 ? -5.285 10.977 0.441 1 98.81 65 ILE A O 1
ATOM 544 N N . GLY A 1 66 ? -6.363 11.672 -1.402 1 98.31 66 GLY A N 1
ATOM 545 C CA . GLY A 1 66 ? -7.695 11.422 -0.873 1 98.31 66 GLY A CA 1
ATOM 546 C C . GLY A 1 66 ? -7.887 10.008 -0.372 1 98.31 66 GLY A C 1
ATOM 547 O O . GLY A 1 66 ? -7.492 9.047 -1.04 1 98.31 66 GLY A O 1
ATOM 548 N N . GLY A 1 67 ? -8.5 9.828 0.815 1 97.31 67 GLY A N 1
ATOM 549 C CA . GLY A 1 67 ? -8.844 8.531 1.373 1 97.31 67 GLY A CA 1
ATOM 550 C C . GLY A 1 67 ? -7.688 7.883 2.117 1 97.31 67 GLY A C 1
ATOM 551 O O . GLY A 1 67 ? -7.879 6.895 2.83 1 97.31 67 GLY A O 1
ATOM 552 N N . PHE A 1 68 ? -6.496 8.367 1.988 1 98.31 68 PHE A N 1
ATOM 553 C CA . PHE A 1 68 ? -5.324 7.75 2.605 1 98.31 68 PHE A CA 1
ATOM 554 C C . PHE A 1 68 ? -5.402 7.848 4.125 1 98.31 68 PHE A C 1
ATOM 556 O O . PHE A 1 68 ? -6.086 8.719 4.664 1 98.31 68 PHE A O 1
ATOM 563 N N . THR A 1 69 ? -4.742 6.941 4.777 1 98.44 69 THR A N 1
ATOM 564 C CA . THR A 1 69 ? -4.652 6.824 6.227 1 98.44 69 THR A CA 1
ATOM 565 C C . THR A 1 69 ? -3.211 7.016 6.695 1 98.44 69 THR A C 1
ATOM 567 O O . THR A 1 69 ? -2.307 7.203 5.879 1 98.44 69 THR A O 1
ATOM 570 N N . SER A 1 70 ? -3.062 6.98 8 1 98.69 70 SER A N 1
ATOM 571 C CA . SER A 1 70 ? -1.718 7.066 8.562 1 98.69 70 SER A CA 1
ATOM 572 C C . SER A 1 70 ? -0.84 5.918 8.078 1 98.69 70 SER A C 1
ATOM 574 O O . SER A 1 70 ? 0.374 6.074 7.93 1 98.69 70 SER A O 1
ATOM 576 N N . GLU A 1 71 ? -1.455 4.812 7.75 1 97.75 71 GLU A N 1
ATOM 577 C CA . GLU A 1 71 ? -0.72 3.656 7.246 1 97.75 71 GLU A CA 1
ATOM 578 C C . GLU A 1 71 ? -0.378 3.82 5.77 1 97.75 71 GLU A C 1
ATOM 580 O O . GLU A 1 71 ? 0.761 3.584 5.359 1 97.75 71 GLU A O 1
ATOM 585 N N . THR A 1 72 ? -1.347 4.172 4.977 1 98.19 72 THR A N 1
ATOM 586 C CA . THR A 1 72 ? -1.15 4.199 3.531 1 98.19 72 THR A CA 1
ATOM 587 C C . THR A 1 72 ? -0.176 5.305 3.139 1 98.19 72 THR A C 1
ATOM 589 O O . THR A 1 72 ? 0.53 5.191 2.133 1 98.19 72 THR A O 1
ATOM 592 N N . LEU A 1 73 ? -0.074 6.348 3.949 1 98.75 73 LEU A N 1
ATOM 593 C CA . LEU A 1 73 ? 0.918 7.387 3.691 1 98.75 73 LEU A CA 1
ATOM 594 C C . LEU A 1 73 ? 2.33 6.816 3.752 1 98.75 73 LEU A C 1
ATOM 596 O O . LEU A 1 73 ? 3.24 7.32 3.092 1 98.75 73 LEU A O 1
ATOM 600 N N . LEU A 1 74 ? 2.533 5.766 4.547 1 98.5 74 LEU A N 1
ATOM 601 C CA . LEU A 1 74 ? 3.842 5.137 4.684 1 98.5 74 LEU A CA 1
ATOM 602 C C . LEU A 1 74 ? 4.246 4.441 3.387 1 98.5 74 LEU A C 1
ATOM 604 O O . LEU A 1 74 ? 5.438 4.25 3.127 1 98.5 74 LEU A O 1
ATOM 608 N N . TRP A 1 75 ? 3.301 4.105 2.549 1 98.06 75 TRP A N 1
ATOM 609 C CA . TRP A 1 75 ? 3.543 3.252 1.391 1 98.06 75 TRP A CA 1
ATOM 610 C C . TRP A 1 75 ? 4.262 4.02 0.288 1 98.06 75 TRP A C 1
ATOM 612 O O . TRP A 1 75 ? 4.863 3.418 -0.605 1 98.06 75 TRP A O 1
ATOM 622 N N . ILE A 1 76 ? 4.195 5.371 0.338 1 98 76 ILE A N 1
ATOM 623 C CA . ILE A 1 76 ? 4.738 6.129 -0.782 1 98 76 ILE A CA 1
ATOM 624 C C . ILE A 1 76 ? 5.492 7.352 -0.26 1 98 76 ILE A C 1
ATOM 626 O O . ILE A 1 76 ? 5.711 8.32 -0.997 1 98 76 ILE A O 1
ATOM 630 N N . CYS A 1 77 ? 5.875 7.309 0.942 1 98.44 77 CYS A N 1
ATOM 631 C CA . CYS A 1 77 ? 6.535 8.43 1.604 1 98.44 77 CYS A CA 1
ATOM 632 C C . CYS A 1 77 ? 7.816 8.812 0.874 1 98.44 77 CYS A C 1
ATOM 634 O O . CYS A 1 77 ? 8.148 9.992 0.783 1 98.44 77 CYS A O 1
ATOM 636 N N . ASP A 1 78 ? 8.578 7.855 0.377 1 97.62 78 ASP A N 1
ATOM 637 C CA . ASP A 1 78 ? 9.797 8.148 -0.364 1 97.62 78 ASP A CA 1
ATOM 638 C C . ASP A 1 78 ? 9.508 9.023 -1.578 1 97.62 78 ASP A C 1
ATOM 640 O O . ASP A 1 78 ? 10.07 10.117 -1.71 1 97.62 78 ASP A O 1
ATOM 644 N N . GLU A 1 79 ? 8.523 8.57 -2.354 1 97.81 79 GLU A N 1
ATOM 645 C CA . GLU A 1 79 ? 8.188 9.266 -3.592 1 97.81 79 GLU A CA 1
ATOM 646 C C . GLU A 1 79 ? 7.457 10.578 -3.305 1 97.81 79 GLU A C 1
ATOM 648 O O . GLU A 1 79 ? 7.574 11.539 -4.062 1 97.81 79 GLU A O 1
ATOM 653 N N . ALA A 1 80 ? 6.789 10.625 -2.156 1 98.69 80 ALA A N 1
ATOM 654 C CA . ALA A 1 80 ? 5.859 11.727 -1.941 1 98.69 80 ALA A CA 1
ATOM 655 C C . ALA A 1 80 ? 6.48 12.805 -1.056 1 98.69 80 ALA A C 1
ATOM 657 O O . ALA A 1 80 ? 5.977 13.93 -0.99 1 98.69 80 ALA A O 1
ATOM 658 N N . VAL A 1 81 ? 7.562 12.461 -0.348 1 98.62 81 VAL A N 1
ATOM 659 C CA . VAL A 1 81 ? 8.148 13.445 0.56 1 98.62 81 VAL A CA 1
ATOM 660 C C . VAL A 1 81 ? 9.664 13.461 0.399 1 98.62 81 VAL A C 1
ATOM 662 O O . VAL A 1 81 ? 10.242 14.469 -0.006 1 98.62 81 VAL A O 1
ATOM 665 N N . ILE A 1 82 ? 10.312 12.359 0.593 1 98.19 82 ILE A N 1
ATOM 666 C CA . ILE A 1 82 ? 11.758 12.289 0.759 1 98.19 82 ILE A CA 1
ATOM 667 C C . ILE A 1 82 ? 12.445 12.758 -0.523 1 98.19 82 ILE A C 1
ATOM 669 O O . ILE A 1 82 ? 13.375 13.57 -0.477 1 98.19 82 ILE A O 1
ATOM 673 N N . LYS A 1 83 ? 11.969 12.336 -1.658 1 97.62 83 LYS A N 1
ATOM 674 C CA . LYS A 1 83 ? 12.617 12.648 -2.93 1 97.62 83 LYS A CA 1
ATOM 675 C C . LYS A 1 83 ? 12.414 14.117 -3.301 1 97.62 83 LYS A C 1
ATOM 677 O O . LYS A 1 83 ? 13.117 14.648 -4.16 1 97.62 83 LYS A O 1
ATOM 682 N N . TYR A 1 84 ? 11.453 14.766 -2.666 1 98 84 TYR A N 1
ATOM 683 C CA . TYR A 1 84 ? 11.266 16.203 -2.875 1 98 84 TYR A CA 1
ATOM 684 C C . TYR A 1 84 ? 12.367 17 -2.193 1 98 84 TYR A C 1
ATOM 686 O O . TYR A 1 84 ? 12.57 18.172 -2.494 1 98 84 TYR A O 1
ATOM 694 N N . LYS A 1 85 ? 12.984 16.375 -1.168 1 97.62 85 LYS A N 1
ATOM 695 C CA . LYS A 1 85 ? 14.062 16.984 -0.39 1 97.62 85 LYS A CA 1
ATOM 696 C C . LYS A 1 85 ? 13.633 18.328 0.193 1 97.62 85 LYS A C 1
ATOM 698 O O . LYS A 1 85 ? 14.32 19.328 0.021 1 97.62 85 LYS A O 1
ATOM 703 N N . PRO A 1 86 ? 12.5 18.328 0.899 1 98.56 86 PRO A N 1
ATOM 704 C CA . PRO A 1 86 ? 12 19.578 1.476 1 98.56 86 PRO A CA 1
ATOM 705 C C . PRO A 1 86 ? 12.797 20.016 2.701 1 98.56 86 PRO A C 1
ATOM 707 O O . PRO A 1 86 ? 13.453 19.203 3.348 1 98.56 86 PRO A O 1
ATOM 710 N N . SER A 1 87 ? 12.75 21.328 2.963 1 98.44 87 SER A N 1
ATOM 711 C CA . SER A 1 87 ? 13.273 21.812 4.23 1 98.44 87 SER A CA 1
ATOM 712 C C . SER A 1 87 ? 12.219 21.766 5.324 1 98.44 87 SER A C 1
ATOM 714 O O . SER A 1 87 ? 12.539 21.828 6.512 1 98.44 87 SER A O 1
ATOM 716 N N . LEU A 1 88 ? 10.922 21.734 4.879 1 98.81 88 LEU A N 1
ATOM 717 C CA . LEU A 1 88 ? 9.781 21.703 5.789 1 98.81 88 LEU A CA 1
ATOM 718 C C . LEU A 1 88 ? 8.688 20.797 5.254 1 98.81 88 LEU A C 1
ATOM 720 O O . LEU A 1 88 ? 8.375 20.812 4.062 1 98.81 88 LEU A O 1
ATOM 724 N N . VAL A 1 89 ? 8.125 19.953 6.117 1 98.94 89 VAL A N 1
ATOM 725 C CA . VAL A 1 89 ? 7.02 19.078 5.766 1 98.94 89 VAL A CA 1
ATOM 726 C C . VAL A 1 89 ? 5.844 19.328 6.711 1 98.94 89 VAL A C 1
ATOM 728 O O . VAL A 1 89 ? 6.008 19.312 7.934 1 98.94 89 VAL A O 1
ATOM 731 N N . TYR A 1 90 ? 4.754 19.625 6.129 1 98.94 90 TYR A N 1
ATOM 732 C CA . TYR A 1 90 ? 3.475 19.672 6.824 1 98.94 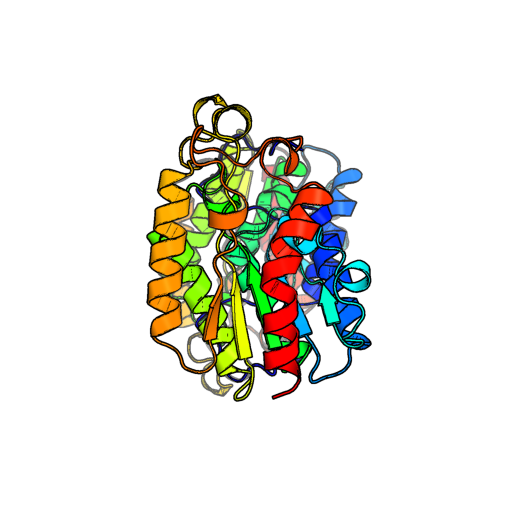90 TYR A CA 1
ATOM 733 C C . TYR A 1 90 ? 2.717 18.359 6.66 1 98.94 90 TYR A C 1
ATOM 735 O O . TYR A 1 90 ? 2.502 17.891 5.535 1 98.94 90 TYR A O 1
ATOM 743 N N . ILE A 1 91 ? 2.332 17.719 7.785 1 98.94 91 ILE A N 1
ATOM 744 C CA . ILE A 1 91 ? 1.6 16.453 7.719 1 98.94 91 ILE A CA 1
ATOM 745 C C . ILE A 1 91 ? 0.296 16.578 8.508 1 98.94 91 ILE A C 1
ATOM 747 O O . ILE A 1 91 ? 0.289 17.062 9.633 1 98.94 91 ILE A O 1
ATOM 751 N N . SER A 1 92 ? -0.784 16.141 7.938 1 98.88 92 SER A N 1
ATOM 752 C CA . SER A 1 92 ? -2.076 16.047 8.602 1 98.88 92 SER A CA 1
ATOM 753 C C . SER A 1 92 ? -2.863 14.836 8.094 1 98.88 92 SER A C 1
ATOM 755 O O . SER A 1 92 ? -3.08 14.695 6.887 1 98.88 92 SER A O 1
ATOM 757 N N . VAL A 1 93 ? -3.293 13.938 9.031 1 98.75 93 VAL A N 1
ATOM 758 C CA . VAL A 1 93 ? -3.986 12.703 8.672 1 98.75 93 VAL A CA 1
ATOM 759 C C . VAL A 1 93 ? -4.66 12.109 9.906 1 98.75 93 VAL A C 1
ATOM 761 O O . VAL A 1 93 ? -4.398 12.539 11.031 1 98.75 93 VAL A O 1
ATOM 764 N N . GLY A 1 94 ? -5.551 11.133 9.734 1 98.44 94 GLY A N 1
ATOM 765 C CA . GLY A 1 94 ? -6.043 10.375 10.875 1 98.44 94 GLY A CA 1
ATOM 766 C C . GLY A 1 94 ? -7.527 10.078 10.797 1 98.44 94 GLY A C 1
ATOM 767 O O . GLY A 1 94 ? -7.988 9.055 11.305 1 98.44 94 GLY A O 1
ATOM 768 N N . THR A 1 95 ? -8.273 10.922 10.164 1 97.62 95 THR A N 1
ATOM 769 C CA . THR A 1 95 ? -9.727 10.805 10.18 1 97.62 95 THR A CA 1
ATOM 770 C C . THR A 1 95 ? -10.18 9.547 9.445 1 97.62 95 THR A C 1
ATOM 772 O O . THR A 1 95 ? -11.102 8.859 9.883 1 97.62 95 THR A O 1
ATOM 775 N N . ASN A 1 96 ? -9.531 9.234 8.367 1 96.81 96 ASN A N 1
ATOM 776 C CA . ASN A 1 96 ? -9.906 8.062 7.586 1 96.81 96 ASN A CA 1
ATOM 777 C C . ASN A 1 96 ? -9.578 6.77 8.32 1 96.81 96 ASN A C 1
ATOM 779 O O . ASN A 1 96 ? -10.234 5.75 8.117 1 96.81 96 ASN A O 1
ATOM 783 N N . ASP A 1 97 ? -8.586 6.805 9.211 1 97.88 97 ASP A N 1
ATOM 784 C CA . ASP A 1 97 ? -8.195 5.652 10.016 1 97.88 97 ASP A CA 1
ATOM 785 C C . ASP A 1 97 ? -9.336 5.184 10.906 1 97.88 97 ASP A C 1
ATOM 787 O O . ASP A 1 97 ? -9.43 4 11.242 1 97.88 97 ASP A O 1
ATOM 791 N N . LEU A 1 98 ? -10.164 6.125 11.234 1 97.19 98 LEU A N 1
ATOM 792 C CA . LEU A 1 98 ? -11.242 5.852 12.188 1 97.19 98 LEU A CA 1
ATOM 793 C C . LEU A 1 98 ? -12.508 5.418 11.453 1 97.19 98 LEU A C 1
ATOM 795 O O . LEU A 1 98 ? -13.5 5.055 12.086 1 97.19 98 LEU A O 1
ATOM 799 N N . GLY A 1 99 ? -12.5 5.434 10.141 1 92.19 99 GLY A N 1
ATOM 800 C CA . GLY A 1 99 ? -13.648 5.02 9.352 1 92.19 99 GLY A CA 1
ATOM 801 C C . GLY A 1 99 ? -13.867 3.52 9.359 1 92.19 99 GLY A C 1
ATOM 802 O O . GLY A 1 99 ? -13.055 2.77 9.898 1 92.19 99 GLY A O 1
ATOM 803 N N . ASN A 1 100 ? -14.891 3.074 8.742 1 85.19 100 ASN A N 1
ATOM 804 C CA . ASN A 1 100 ? -15.344 1.69 8.812 1 85.19 100 ASN A CA 1
ATOM 805 C C . ASN A 1 100 ? -14.383 0.747 8.094 1 85.19 100 ASN A C 1
ATOM 807 O O . ASN A 1 100 ? -14.305 -0.436 8.43 1 85.19 100 ASN A O 1
ATOM 811 N N . THR A 1 101 ? -13.656 1.211 7.16 1 80.88 101 THR A N 1
ATOM 812 C CA . THR A 1 101 ? -12.758 0.365 6.383 1 80.88 101 THR A CA 1
ATOM 813 C C . THR A 1 101 ? -11.516 0.001 7.191 1 80.88 101 THR A C 1
ATOM 815 O O . THR A 1 101 ? -10.938 -1.071 7.004 1 80.88 101 THR A O 1
ATOM 818 N N . ASN A 1 102 ? -11.109 0.824 8.07 1 86.75 102 ASN A N 1
ATOM 819 C CA . ASN A 1 102 ? -9.844 0.636 8.766 1 86.75 102 ASN A CA 1
ATOM 820 C C . ASN A 1 102 ? -10.055 0.361 10.258 1 86.75 102 ASN A C 1
ATOM 822 O O . ASN A 1 102 ? -9.562 -0.637 10.781 1 86.75 102 ASN A O 1
ATOM 826 N N . MET A 1 103 ? -10.844 1.231 10.953 1 92.19 103 MET A N 1
ATOM 827 C CA . MET A 1 103 ? -11.195 1.102 12.359 1 92.19 103 MET A CA 1
ATOM 828 C C . MET A 1 103 ? -9.945 0.946 13.227 1 92.19 103 MET A C 1
ATOM 830 O O . MET A 1 103 ? -9.852 0.017 14.031 1 92.19 103 MET A O 1
ATOM 834 N N . ARG A 1 104 ? -9.008 1.782 13.008 1 95.94 104 ARG A N 1
ATOM 835 C CA . ARG A 1 104 ? -7.758 1.751 13.758 1 95.94 104 ARG A CA 1
ATOM 836 C C . ARG A 1 104 ? -7.922 2.428 15.117 1 95.94 104 ARG A C 1
ATOM 838 O O . ARG A 1 104 ? -8.672 3.396 15.242 1 95.94 104 ARG A O 1
ATOM 845 N N . SER A 1 105 ? -7.207 1.984 16.109 1 96.94 105 SER A N 1
ATOM 846 C CA . SER A 1 105 ? -7.207 2.639 17.422 1 96.94 105 SER A CA 1
ATOM 847 C C . SER A 1 105 ? -6.422 3.945 17.375 1 96.94 105 SER A C 1
ATOM 849 O O . SER A 1 105 ? -5.531 4.117 16.547 1 96.94 105 SER A O 1
ATOM 851 N N . PRO A 1 106 ? -6.73 4.828 18.281 1 97.88 106 PRO A N 1
ATOM 852 C CA . PRO A 1 106 ? -5.969 6.078 18.359 1 97.88 106 PRO A CA 1
ATOM 853 C C . PRO A 1 106 ? -4.465 5.844 18.516 1 97.88 106 PRO A C 1
ATOM 855 O O . PRO A 1 106 ? -3.66 6.551 17.906 1 97.88 106 PRO A O 1
ATOM 858 N N . ARG A 1 107 ? -4.125 4.871 19.297 1 97.5 107 ARG A N 1
ATOM 859 C CA . ARG A 1 107 ? -2.713 4.566 19.516 1 97.5 107 ARG A CA 1
ATOM 860 C C . ARG A 1 107 ? -2.041 4.113 18.234 1 97.5 107 ARG A C 1
ATOM 862 O O . ARG A 1 107 ? -0.931 4.547 17.922 1 97.5 107 ARG A O 1
ATOM 869 N N . GLU A 1 108 ? -2.689 3.227 17.469 1 97.94 108 GLU A N 1
ATOM 870 C CA . GLU A 1 108 ? -2.146 2.766 16.188 1 97.94 108 GLU A CA 1
ATOM 871 C C . GLU A 1 108 ? -1.946 3.932 15.227 1 97.94 108 GLU A C 1
ATOM 873 O O . GLU A 1 108 ? -0.935 3.994 14.523 1 97.94 108 GLU A O 1
ATOM 878 N N . ILE A 1 109 ? -2.889 4.797 15.172 1 98.69 109 ILE A N 1
ATOM 879 C CA . ILE A 1 109 ? -2.824 5.961 14.289 1 98.69 109 ILE A CA 1
ATOM 880 C C . ILE A 1 109 ? -1.605 6.809 14.641 1 98.69 109 ILE A C 1
ATOM 882 O O . ILE A 1 109 ? -0.802 7.145 13.766 1 98.69 109 ILE A O 1
ATOM 886 N N . ALA A 1 110 ? -1.451 7.086 15.914 1 98.69 110 ALA A N 1
ATOM 887 C CA . ALA A 1 110 ? -0.344 7.918 16.375 1 98.69 110 ALA A CA 1
ATOM 888 C C . ALA A 1 110 ? 0.999 7.25 16.094 1 98.69 110 ALA A C 1
ATOM 890 O O . ALA A 1 110 ? 1.956 7.914 15.695 1 98.69 110 ALA A O 1
ATOM 891 N N . LEU A 1 111 ? 1.055 5.977 16.312 1 98.5 111 LEU A N 1
ATOM 892 C CA . LEU A 1 111 ? 2.299 5.254 16.062 1 98.5 111 LEU A CA 1
ATOM 893 C C . LEU A 1 111 ? 2.639 5.23 14.578 1 98.5 111 LEU A C 1
ATOM 895 O O . LEU A 1 111 ? 3.812 5.262 14.203 1 98.5 111 LEU A O 1
ATOM 899 N N . ASN A 1 112 ? 1.663 5.082 13.719 1 98.69 112 ASN A N 1
ATOM 900 C CA . ASN A 1 112 ? 1.912 5.191 12.289 1 98.69 112 ASN A CA 1
ATOM 901 C C . ASN A 1 112 ? 2.471 6.562 11.922 1 98.69 112 ASN A C 1
ATOM 903 O O . ASN A 1 112 ? 3.365 6.668 11.078 1 98.69 112 ASN A O 1
ATOM 907 N N . ILE A 1 113 ? 1.948 7.613 12.516 1 98.81 113 ILE A N 1
ATOM 908 C CA . ILE A 1 113 ? 2.447 8.961 12.273 1 98.81 113 ILE A CA 1
ATOM 909 C C . ILE A 1 113 ? 3.889 9.078 12.766 1 98.81 113 ILE A C 1
ATOM 911 O O . ILE A 1 113 ? 4.723 9.719 12.125 1 98.81 113 ILE A O 1
ATOM 915 N N . GLU A 1 114 ? 4.176 8.445 13.883 1 98.81 114 GLU A N 1
ATOM 916 C CA . GLU A 1 114 ? 5.559 8.43 14.352 1 98.81 114 GLU A CA 1
ATOM 917 C C . GLU A 1 114 ? 6.48 7.758 13.328 1 98.81 114 GLU A C 1
ATOM 919 O O . GLU A 1 114 ? 7.605 8.211 13.109 1 98.81 114 GLU A O 1
ATOM 924 N N . LYS A 1 115 ? 6.016 6.656 12.773 1 98.5 115 LYS A N 1
ATOM 925 C CA . LYS A 1 115 ? 6.797 6.008 11.727 1 98.5 115 LYS A CA 1
ATOM 926 C C . LYS A 1 115 ? 7.062 6.969 10.57 1 98.5 115 LYS A C 1
ATOM 928 O O . LYS A 1 115 ? 8.148 6.961 9.984 1 98.5 115 LYS A O 1
ATOM 933 N N . LEU A 1 116 ? 6.074 7.777 10.195 1 98.62 116 LEU A N 1
ATOM 934 C CA . LEU A 1 116 ? 6.258 8.781 9.148 1 98.62 116 LEU A CA 1
ATOM 935 C C . LEU A 1 116 ? 7.355 9.773 9.531 1 98.62 116 LEU A C 1
ATOM 937 O O . LEU A 1 116 ? 8.211 10.102 8.711 1 98.62 116 LEU A O 1
ATOM 941 N N . ILE A 1 117 ? 7.293 10.219 10.773 1 98.56 117 ILE A N 1
ATOM 942 C CA . ILE A 1 117 ? 8.297 11.141 11.281 1 98.56 117 ILE A CA 1
ATOM 943 C C . ILE A 1 117 ? 9.688 10.516 11.164 1 98.56 117 ILE A C 1
ATOM 945 O O . ILE A 1 117 ? 10.617 11.133 10.641 1 98.56 117 ILE A O 1
ATOM 949 N N . ARG A 1 118 ? 9.789 9.266 11.578 1 97.81 118 ARG A N 1
ATOM 950 C CA . ARG A 1 118 ? 11.07 8.578 11.547 1 97.81 118 ARG A CA 1
ATOM 951 C C . ARG A 1 118 ? 11.57 8.414 10.109 1 97.81 118 ARG A C 1
ATOM 953 O O . ARG A 1 118 ? 12.758 8.617 9.836 1 97.81 118 ARG A O 1
ATOM 960 N N . LEU A 1 119 ? 10.711 8.055 9.203 1 97.56 119 LEU A N 1
ATOM 961 C CA . LEU A 1 119 ? 11.102 7.895 7.809 1 97.56 119 LEU A CA 1
ATOM 962 C C . LEU A 1 119 ? 11.656 9.195 7.238 1 97.56 119 LEU A C 1
ATOM 964 O O . LEU A 1 119 ? 12.703 9.203 6.594 1 97.56 119 LEU A O 1
ATOM 968 N N . VAL A 1 120 ? 10.953 10.281 7.52 1 98.31 120 VAL A N 1
ATOM 969 C CA . VAL A 1 120 ? 11.328 11.57 6.953 1 98.31 120 VAL A CA 1
ATOM 970 C C . VAL A 1 120 ? 12.633 12.055 7.582 1 98.31 120 VAL A C 1
ATOM 972 O O . VAL A 1 120 ? 13.586 12.383 6.875 1 98.31 120 VAL A O 1
ATOM 975 N N . ARG A 1 121 ? 12.734 11.984 8.867 1 97.56 121 ARG A N 1
ATOM 976 C CA . ARG A 1 121 ? 13.906 12.484 9.57 1 97.56 121 ARG A CA 1
ATOM 977 C C . ARG A 1 121 ? 15.125 11.594 9.305 1 97.56 121 ARG A C 1
ATOM 979 O O . ARG A 1 121 ? 16.25 12.086 9.266 1 97.56 121 ARG A O 1
ATOM 986 N N . GLY A 1 122 ? 14.852 10.383 9.188 1 96.62 122 GLY A N 1
ATOM 987 C CA . GLY A 1 122 ? 15.945 9.445 8.945 1 96.62 122 GLY A CA 1
ATOM 988 C C . GLY A 1 122 ? 16.594 9.617 7.582 1 96.62 122 GLY A C 1
ATOM 989 O O . GLY A 1 122 ? 17.703 9.156 7.359 1 96.62 122 GLY A O 1
ATOM 990 N N . ASN A 1 123 ? 15.875 10.234 6.676 1 97.56 123 ASN A N 1
ATOM 991 C CA . ASN A 1 123 ? 16.391 10.359 5.316 1 97.56 123 ASN A CA 1
ATOM 992 C C . ASN A 1 123 ? 16.734 11.805 4.977 1 97.56 123 ASN A C 1
ATOM 994 O O . ASN A 1 123 ? 17.453 12.07 4.016 1 97.56 123 ASN A O 1
ATOM 998 N N . LEU A 1 124 ? 16.156 12.75 5.805 1 97.06 124 LEU A N 1
ATOM 999 C CA . LEU A 1 124 ? 16.375 14.18 5.609 1 97.06 124 LEU A CA 1
ATOM 1000 C C . LEU A 1 124 ? 16.844 14.844 6.898 1 97.06 124 LEU A C 1
ATOM 1002 O O . LEU A 1 124 ? 16.031 15.273 7.711 1 97.06 124 LEU A O 1
ATOM 1006 N N . LYS A 1 125 ? 18.062 14.984 7.27 1 89.69 125 LYS A N 1
ATOM 1007 C CA . LYS A 1 125 ? 18.672 15.336 8.555 1 89.69 125 LYS A CA 1
ATOM 1008 C C . LYS A 1 125 ? 18.219 16.719 9.016 1 89.69 125 LYS A C 1
ATOM 1010 O O . LYS A 1 125 ? 17.938 16.922 10.195 1 89.69 125 LYS A O 1
ATOM 1015 N N . GLU A 1 126 ? 17.969 17.75 8.148 1 92.81 126 GLU A N 1
ATOM 1016 C CA . GLU A 1 126 ? 17.688 19.109 8.594 1 92.81 126 GLU A CA 1
ATOM 1017 C C . GLU A 1 126 ? 16.234 19.484 8.32 1 92.81 126 GLU A C 1
ATOM 1019 O O . GLU A 1 126 ? 15.844 20.641 8.5 1 92.81 126 GLU A O 1
ATOM 1024 N N . VAL A 1 127 ? 15.516 18.5 8.109 1 97.94 127 VAL A N 1
ATOM 1025 C CA . VAL A 1 127 ? 14.133 18.797 7.754 1 97.94 127 VAL A CA 1
ATOM 1026 C C . VAL A 1 127 ? 13.352 19.188 9.008 1 97.94 127 VAL A C 1
ATOM 1028 O O . VAL A 1 127 ? 13.562 18.609 10.078 1 97.94 127 VAL A O 1
ATOM 1031 N N . LYS A 1 128 ? 12.516 20.156 8.914 1 98.75 128 LYS A N 1
ATOM 1032 C CA . LYS A 1 128 ? 11.516 20.453 9.93 1 98.75 128 LYS A CA 1
ATOM 1033 C C . LYS A 1 128 ? 10.172 19.812 9.586 1 98.75 128 LYS A C 1
ATOM 1035 O O . LYS A 1 128 ? 9.773 19.781 8.422 1 98.75 128 LYS A O 1
ATOM 1040 N N . ILE A 1 129 ? 9.508 19.281 10.617 1 98.88 129 ILE A N 1
ATOM 1041 C CA . ILE A 1 129 ? 8.227 18.625 10.406 1 98.88 129 ILE A CA 1
ATOM 1042 C C . ILE A 1 129 ? 7.156 19.297 11.273 1 98.88 129 ILE A C 1
ATOM 1044 O O . ILE A 1 129 ? 7.355 19.484 12.477 1 98.88 129 ILE A O 1
ATOM 1048 N N . MET A 1 130 ? 6.125 19.719 10.703 1 98.88 130 MET A N 1
ATOM 1049 C CA . MET A 1 130 ? 4.934 20.188 11.398 1 98.88 130 MET A CA 1
ATOM 1050 C C . MET A 1 130 ? 3.789 19.203 11.258 1 98.88 130 MET A C 1
ATOM 1052 O O . MET A 1 130 ? 3.365 18.891 10.141 1 98.88 130 MET A O 1
ATOM 1056 N N . ILE A 1 131 ? 3.344 18.688 12.359 1 98.94 131 ILE A N 1
ATOM 1057 C CA . ILE A 1 131 ? 2.193 17.797 12.375 1 98.94 131 ILE A CA 1
ATOM 1058 C C . ILE A 1 131 ? 0.952 18.547 12.836 1 98.94 131 ILE A C 1
ATOM 1060 O O . ILE A 1 131 ? 0.897 19.047 13.969 1 98.94 131 ILE A O 1
ATOM 1064 N N . ALA A 1 132 ? 0.01 18.656 11.977 1 98.88 132 ALA A N 1
ATOM 1065 C CA . ALA A 1 132 ? -1.26 19.266 12.336 1 98.88 132 ALA A CA 1
ATOM 1066 C C . ALA A 1 132 ? -2.244 18.234 12.875 1 98.88 132 ALA A C 1
ATOM 1068 O O . ALA A 1 132 ? -2.316 17.109 12.367 1 98.88 132 ALA A O 1
ATOM 1069 N N . SER A 1 133 ? -2.979 18.625 13.836 1 98.88 133 SER A N 1
ATOM 1070 C CA . SER A 1 133 ? -3.967 17.719 14.438 1 98.88 133 SER A CA 1
ATOM 1071 C C . SER A 1 133 ? -5 17.281 13.406 1 98.88 133 SER A C 1
ATOM 1073 O O . SER A 1 133 ? -5.277 18 12.445 1 98.88 133 SER A O 1
ATOM 1075 N N . THR A 1 134 ? -5.539 16.062 13.586 1 98.81 134 THR A N 1
ATOM 1076 C CA . THR A 1 134 ? -6.688 15.57 12.828 1 98.81 134 THR A CA 1
ATOM 1077 C C . THR A 1 134 ? -7.902 16.469 13.055 1 98.81 134 THR A C 1
ATOM 1079 O O . THR A 1 134 ? -8.188 16.859 14.195 1 98.81 134 THR A O 1
ATOM 1082 N N . THR A 1 135 ? -8.586 16.812 12.031 1 98.69 135 THR A N 1
ATOM 1083 C CA . THR A 1 135 ? -9.711 17.734 12.109 1 98.69 135 THR A CA 1
ATOM 1084 C C . THR A 1 135 ? -10.93 17.078 12.742 1 98.69 135 THR A C 1
ATOM 1086 O O . THR A 1 135 ? -11.094 15.852 12.648 1 98.69 135 THR A O 1
ATOM 1089 N N . PRO A 1 136 ? -11.766 17.875 13.391 1 98.62 136 PRO A N 1
ATOM 1090 C CA . PRO A 1 136 ? -13.023 17.312 13.883 1 98.62 136 PRO A CA 1
ATOM 1091 C C . PRO A 1 136 ? -14.023 17.016 12.766 1 98.62 136 PRO A C 1
ATOM 1093 O O . PRO A 1 136 ? -13.852 17.5 11.648 1 98.62 136 PRO A O 1
ATOM 1096 N N . CYS A 1 137 ? -15.016 16.219 13.086 1 98.25 137 CYS A N 1
ATOM 1097 C CA . CYS A 1 137 ? -16.078 15.914 12.141 1 98.25 137 CYS A CA 1
ATOM 1098 C C . CYS A 1 137 ? -17.438 16.266 12.727 1 98.25 137 CYS A C 1
ATOM 1100 O O . CYS A 1 137 ? -17.547 16.656 13.883 1 98.25 137 CYS A O 1
ATOM 1102 N N . ASP A 1 138 ? -18.422 16.344 11.891 1 98.25 138 ASP A N 1
ATOM 1103 C CA . ASP A 1 138 ? -19.812 16.312 12.352 1 98.25 138 ASP A CA 1
ATOM 1104 C C . ASP A 1 138 ? -20.266 14.875 12.602 1 98.25 138 ASP A C 1
ATOM 1106 O O . ASP A 1 138 ? -20.547 14.133 11.656 1 98.25 138 ASP A O 1
ATOM 1110 N N . GLU A 1 139 ? -20.453 14.523 13.836 1 96.94 139 GLU A N 1
ATOM 1111 C CA . GLU A 1 139 ? -20.703 13.125 14.188 1 96.94 139 GLU A CA 1
ATOM 1112 C C . GLU A 1 139 ? -22.094 12.688 13.711 1 96.94 139 GLU A C 1
ATOM 1114 O O . GLU A 1 139 ? -22.359 11.492 13.586 1 96.94 139 GLU A O 1
ATOM 1119 N N . ASN A 1 140 ? -23 13.672 13.461 1 95.31 140 ASN A N 1
ATOM 1120 C CA . ASN A 1 140 ? -24.312 13.328 12.93 1 95.31 140 ASN A CA 1
ATOM 1121 C C . ASN A 1 140 ? -24.219 12.852 11.484 1 95.31 140 ASN A C 1
ATOM 1123 O O . ASN A 1 140 ? -25.062 12.062 11.031 1 95.31 140 ASN A O 1
ATOM 1127 N N . LYS A 1 141 ? -23.172 13.297 10.828 1 96.12 141 LYS A N 1
ATOM 1128 C CA . LYS A 1 141 ? -23.047 12.984 9.406 1 96.12 141 LYS A CA 1
ATOM 1129 C C . LYS A 1 141 ? -21.938 11.961 9.172 1 96.12 141 LYS A C 1
ATOM 1131 O O . LYS A 1 141 ? -21.984 11.203 8.203 1 96.12 141 LYS A O 1
ATOM 1136 N N . GLN A 1 142 ? -20.938 11.93 10.031 1 95.62 142 GLN A N 1
ATOM 1137 C CA . GLN A 1 142 ? -19.734 11.148 9.773 1 95.62 142 GLN A CA 1
ATOM 1138 C C . GLN A 1 142 ? -19.328 10.336 10.992 1 95.62 142 GLN A C 1
ATOM 1140 O O . GLN A 1 142 ? -18.188 9.875 11.086 1 95.62 142 GLN A O 1
ATOM 1145 N N . GLY A 1 143 ? -20.219 10.18 11.945 1 94.56 143 GLY A N 1
ATOM 1146 C CA . GLY A 1 143 ? -19.922 9.445 13.164 1 94.56 143 GLY A CA 1
ATOM 1147 C C . GLY A 1 143 ? -20.828 8.242 13.352 1 94.56 143 GLY A C 1
ATOM 1148 O O . GLY A 1 143 ? -21.312 7.66 12.383 1 94.56 143 GLY A O 1
ATOM 1149 N N . PRO A 1 144 ? -21.016 7.867 14.609 1 91.56 144 PRO A N 1
ATOM 1150 C CA . PRO A 1 144 ? -21.75 6.625 14.906 1 91.56 144 PRO A CA 1
ATOM 1151 C C . PRO A 1 144 ? -23.172 6.629 14.352 1 91.56 144 PRO A C 1
ATOM 1153 O O . PRO A 1 144 ? -23.656 5.59 13.906 1 91.56 144 PRO A O 1
ATOM 1156 N N . LYS A 1 145 ? -23.766 7.77 14.312 1 90.62 145 LYS A N 1
ATOM 1157 C CA . LYS A 1 145 ? -25.141 7.848 13.805 1 90.62 145 LYS A CA 1
ATOM 1158 C C . LYS A 1 145 ? -25.172 7.574 12.305 1 90.62 145 LYS A C 1
ATOM 1160 O O . LYS A 1 145 ? -26.203 7.148 11.781 1 90.62 145 LYS A O 1
ATOM 1165 N N . ALA A 1 146 ? -24.109 7.859 11.688 1 91.12 146 ALA A N 1
ATOM 1166 C CA . ALA A 1 146 ? -24 7.617 10.25 1 91.12 146 ALA A CA 1
ATOM 1167 C C . ALA A 1 146 ? -23.328 6.281 9.969 1 91.12 146 ALA A C 1
ATOM 1169 O O . ALA A 1 146 ? -22.984 5.984 8.82 1 91.12 146 ALA A O 1
ATOM 1170 N N . GLY A 1 147 ? -23.031 5.527 10.961 1 88.88 147 GLY A N 1
ATOM 1171 C CA . GLY A 1 147 ? -22.484 4.188 10.789 1 88.88 147 GLY A CA 1
ATOM 1172 C C . GLY A 1 147 ? -20.969 4.137 10.906 1 88.88 147 GLY A C 1
ATOM 1173 O O . GLY A 1 147 ? -20.359 3.088 10.695 1 88.88 147 GLY A O 1
ATOM 1174 N N . LYS A 1 148 ? -20.328 5.207 11.148 1 88.75 148 LYS A N 1
ATOM 1175 C CA . LYS A 1 148 ? -18.891 5.254 11.383 1 88.75 148 LYS A CA 1
ATOM 1176 C C . LYS A 1 148 ? -18.578 5.223 12.875 1 88.75 148 LYS A C 1
ATOM 1178 O O . LYS A 1 148 ? -18.297 6.262 13.484 1 88.75 148 LYS A O 1
ATOM 1183 N N . CYS A 1 149 ? -18.453 4.113 13.461 1 87.12 149 CYS A N 1
ATOM 1184 C CA . CYS A 1 149 ? -18.594 3.934 14.898 1 87.12 149 CYS A CA 1
ATOM 1185 C C . CYS A 1 149 ? -17.375 4.465 15.641 1 87.12 149 CYS A C 1
ATOM 1187 O O . CYS A 1 149 ? -17.5 5.039 16.719 1 87.12 149 CYS A O 1
ATOM 1189 N N . LEU A 1 150 ? -16.188 4.348 15.031 1 95.38 150 LEU A N 1
ATOM 1190 C CA . LEU A 1 150 ? -14.977 4.758 15.75 1 95.38 150 LEU A CA 1
ATOM 1191 C C . LEU A 1 150 ? -14.664 6.227 15.477 1 95.38 150 LEU A C 1
ATOM 1193 O O . LEU A 1 150 ? -13.852 6.828 16.188 1 95.38 150 LEU A O 1
ATOM 1197 N N . ARG A 1 151 ? -15.297 6.84 14.469 1 96.94 151 ARG A N 1
ATOM 1198 C CA . ARG A 1 151 ? -15.008 8.234 14.156 1 96.94 151 ARG A CA 1
ATOM 1199 C C . ARG A 1 151 ? -15.836 9.172 15.031 1 96.94 151 ARG A C 1
ATOM 1201 O O . ARG A 1 151 ? -16.891 9.656 14.602 1 96.94 151 ARG A O 1
ATOM 1208 N N . THR A 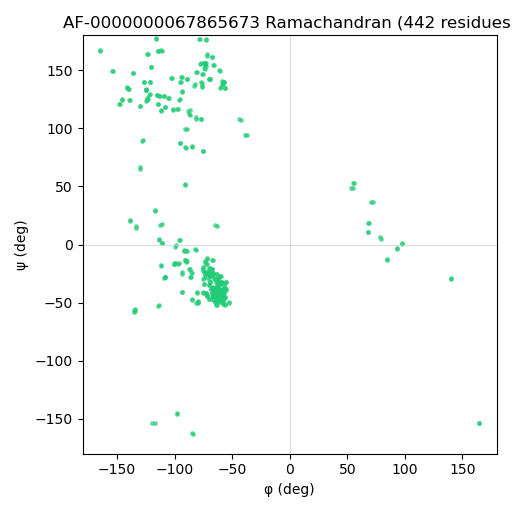1 152 ? -15.359 9.43 16.156 1 97.56 152 THR A N 1
ATOM 1209 C CA . THR A 1 152 ? -15.922 10.406 17.094 1 97.56 152 THR A CA 1
ATOM 1210 C C . THR A 1 152 ? -14.898 11.492 17.422 1 97.56 152 THR A C 1
ATOM 1212 O O . THR A 1 152 ? -13.695 11.242 17.406 1 97.56 152 THR A O 1
ATOM 1215 N N . ASN A 1 153 ? -15.438 12.625 17.75 1 98.19 153 ASN A N 1
ATOM 1216 C CA . ASN A 1 153 ? -14.523 13.711 18.125 1 98.19 153 ASN A CA 1
ATOM 1217 C C . ASN A 1 153 ? -13.781 13.398 19.422 1 98.19 153 ASN A C 1
ATOM 1219 O O . ASN A 1 153 ? -12.672 13.883 19.641 1 98.19 153 ASN A O 1
ATOM 1223 N N . PHE A 1 154 ? -14.336 12.578 20.234 1 97.69 154 PHE A N 1
ATOM 1224 C CA . PHE A 1 154 ? -13.625 12.094 21.422 1 97.69 154 PHE A CA 1
ATOM 1225 C C . PHE A 1 154 ? -12.406 11.273 21.016 1 97.69 154 PHE A C 1
ATOM 1227 O O . PHE A 1 154 ? -11.289 11.547 21.469 1 97.69 154 PHE A O 1
ATOM 1234 N N . ASN A 1 155 ? -12.602 10.266 20.125 1 98.31 155 ASN A N 1
ATOM 1235 C CA . ASN A 1 155 ? -11.484 9.461 19.656 1 98.31 155 ASN A CA 1
ATOM 1236 C C . ASN A 1 155 ? -10.461 10.312 18.906 1 98.31 155 ASN A C 1
ATOM 1238 O O . ASN A 1 155 ? -9.25 10.094 19.031 1 98.31 155 ASN A O 1
ATOM 1242 N N . ILE A 1 156 ? -10.906 11.258 18.141 1 98.62 156 ILE A N 1
ATOM 1243 C CA . ILE A 1 156 ? -10.008 12.156 17.422 1 98.62 156 ILE A CA 1
ATOM 1244 C C . ILE A 1 156 ? -9.164 12.938 18.422 1 98.62 156 ILE A C 1
ATOM 1246 O O . ILE A 1 156 ? -7.961 13.125 18.219 1 98.62 156 ILE A O 1
ATOM 1250 N N . SER A 1 157 ? -9.805 13.375 19.5 1 98.56 157 SER A N 1
ATOM 1251 C CA . SER A 1 157 ? -9.062 14.109 20.516 1 98.56 157 SER A CA 1
ATOM 1252 C C . SER A 1 157 ? -7.988 13.234 21.156 1 98.56 157 SER A C 1
ATOM 1254 O O . SER A 1 157 ? -6.914 13.727 21.516 1 98.56 157 SER A O 1
ATOM 1256 N N . ILE A 1 158 ? -8.25 11.977 21.328 1 98.75 158 ILE A N 1
ATOM 1257 C CA . ILE A 1 158 ? -7.254 11.047 21.859 1 98.75 158 ILE A CA 1
ATOM 1258 C C . ILE A 1 158 ? -6.113 10.883 20.859 1 98.75 158 ILE A C 1
ATOM 1260 O O . ILE A 1 158 ? -4.941 10.891 21.234 1 98.75 158 ILE A O 1
ATOM 1264 N N . VAL A 1 159 ? -6.453 10.727 19.562 1 98.81 159 VAL A N 1
ATOM 1265 C CA . VAL A 1 159 ? -5.438 10.664 18.516 1 98.81 159 VAL A CA 1
ATOM 1266 C C . VAL A 1 159 ? -4.516 11.875 18.625 1 98.81 159 VAL A C 1
ATOM 1268 O O . VAL A 1 159 ? -3.293 11.727 18.656 1 98.81 159 VAL A O 1
ATOM 1271 N N . ASN A 1 160 ? -5.102 13.023 18.703 1 98.88 160 ASN A N 1
ATOM 1272 C CA . ASN A 1 160 ? -4.348 14.273 18.703 1 98.88 160 ASN A CA 1
ATOM 1273 C C . ASN A 1 160 ? -3.449 14.383 19.938 1 98.88 160 ASN A C 1
ATOM 1275 O O . ASN A 1 160 ? -2.316 14.852 19.844 1 98.88 160 ASN A O 1
ATOM 1279 N N . LYS A 1 161 ? -3.996 13.961 21.016 1 98.81 161 LYS A N 1
ATOM 1280 C CA . LYS A 1 161 ? -3.189 13.969 22.234 1 98.81 161 LYS A CA 1
ATOM 1281 C C . LYS A 1 161 ? -1.979 13.047 22.094 1 98.81 161 LYS A C 1
ATOM 1283 O O . LYS A 1 161 ? -0.866 13.414 22.484 1 98.81 161 LYS A O 1
ATOM 1288 N N . GLU A 1 162 ? -2.203 11.883 21.578 1 98.75 162 GLU A N 1
ATOM 1289 C CA . GLU A 1 162 ? -1.116 10.93 21.391 1 98.75 162 GLU A CA 1
ATOM 1290 C C . GLU A 1 162 ? -0.088 11.461 20.391 1 98.75 162 GLU A C 1
ATOM 1292 O O . GLU A 1 162 ? 1.117 11.297 20.594 1 98.75 162 GLU A O 1
ATOM 1297 N N . ILE A 1 163 ? -0.533 12.086 19.344 1 98.75 163 ILE A N 1
ATOM 1298 C CA . ILE A 1 163 ? 0.359 12.664 18.344 1 98.75 163 ILE A CA 1
ATOM 1299 C C . ILE A 1 163 ? 1.214 13.758 19 1 98.75 163 ILE A C 1
ATOM 1301 O O . ILE A 1 163 ? 2.426 13.812 18.781 1 98.75 163 ILE A O 1
ATOM 1305 N N . GLN A 1 164 ? 0.556 14.594 19.734 1 98.81 164 GLN A N 1
ATOM 1306 C CA . GLN A 1 164 ? 1.274 15.664 20.406 1 98.81 164 GLN A CA 1
ATOM 1307 C C . GLN A 1 164 ? 2.367 15.109 21.312 1 98.81 164 GLN A C 1
ATOM 1309 O O . GLN A 1 164 ? 3.49 15.617 21.328 1 98.81 164 GLN A O 1
ATOM 1314 N N . ASN A 1 165 ? 1.989 14.109 22.062 1 98.69 165 ASN A N 1
ATOM 1315 C CA . ASN A 1 165 ? 2.967 13.461 22.938 1 98.69 165 ASN A CA 1
ATOM 1316 C C . ASN A 1 165 ? 4.16 12.93 22.141 1 98.69 165 ASN A C 1
ATOM 1318 O O . ASN A 1 165 ? 5.305 13.055 22.578 1 98.69 165 ASN A O 1
ATOM 1322 N N . ILE A 1 166 ? 3.896 12.383 21.031 1 98.62 166 ILE A N 1
ATOM 1323 C CA . ILE A 1 166 ? 4.945 11.844 20.172 1 98.62 166 ILE A CA 1
ATOM 1324 C C . ILE A 1 166 ? 5.816 12.984 19.641 1 98.62 166 ILE A C 1
ATOM 1326 O O . ILE A 1 166 ? 7.047 12.898 19.688 1 98.62 166 ILE A O 1
ATOM 1330 N N . CYS A 1 167 ? 5.203 14.023 19.156 1 98.62 167 CYS A N 1
ATOM 1331 C CA . CYS A 1 167 ? 5.934 15.156 18.594 1 98.62 167 CYS A CA 1
ATOM 1332 C C . CYS A 1 167 ? 6.895 15.742 19.609 1 98.62 167 CYS A C 1
ATOM 1334 O O . CYS A 1 167 ? 8.008 16.141 19.266 1 98.62 167 CYS A O 1
ATOM 1336 N N . ASN A 1 168 ? 6.516 15.711 20.859 1 98.31 168 ASN A N 1
ATOM 1337 C CA . ASN A 1 168 ? 7.301 16.297 21.938 1 98.31 168 ASN A CA 1
ATOM 1338 C C . ASN A 1 168 ? 8.609 15.539 22.156 1 98.31 168 ASN A C 1
ATOM 1340 O O . ASN A 1 168 ? 9.523 16.047 22.812 1 98.31 168 ASN A O 1
ATOM 1344 N N . ARG A 1 169 ? 8.703 14.406 21.594 1 97.56 169 ARG A N 1
ATOM 1345 C CA . ARG A 1 169 ? 9.883 13.57 21.781 1 97.56 169 ARG A CA 1
ATOM 1346 C C . ARG A 1 169 ? 10.945 13.867 20.734 1 97.56 169 ARG A C 1
ATOM 1348 O O . ARG A 1 169 ? 12.062 13.367 20.828 1 97.56 169 ARG A O 1
ATOM 1355 N N . TYR A 1 170 ? 10.641 14.703 19.766 1 97.25 170 TYR A N 1
ATOM 1356 C CA . TYR A 1 170 ? 11.547 14.938 18.656 1 97.25 170 TYR A CA 1
ATOM 1357 C C . TYR A 1 170 ? 11.922 16.406 18.562 1 97.25 170 TYR A C 1
ATOM 1359 O O . TYR A 1 170 ? 11.07 17.297 18.703 1 97.25 170 TYR A O 1
ATOM 1367 N N . GLU A 1 171 ? 13.18 16.547 18.266 1 94.62 171 GLU A N 1
ATOM 1368 C CA . GLU A 1 171 ? 13.609 17.891 17.875 1 94.62 171 GLU A CA 1
ATOM 1369 C C . GLU A 1 171 ? 13.164 18.203 16.453 1 94.62 171 GLU A C 1
ATOM 1371 O O . GLU A 1 171 ? 13.023 17.312 15.625 1 94.62 171 GLU A O 1
ATOM 1376 N N . ASN A 1 172 ? 12.844 19.438 16.125 1 95.44 172 ASN A N 1
ATOM 1377 C CA . ASN A 1 172 ? 12.477 19.938 14.805 1 95.44 172 ASN A CA 1
ATOM 1378 C C . ASN A 1 172 ? 11.133 19.391 14.344 1 95.44 172 ASN A C 1
ATOM 1380 O O . ASN A 1 172 ? 10.852 19.359 13.148 1 95.44 172 ASN A O 1
ATOM 1384 N N . VAL A 1 173 ? 10.383 18.734 15.25 1 98.56 173 VAL A N 1
ATOM 1385 C CA . VAL A 1 173 ? 9.008 18.328 14.969 1 98.56 173 VAL A CA 1
ATOM 1386 C C . VAL A 1 173 ? 8.047 19.109 15.867 1 98.56 173 VAL A C 1
ATOM 1388 O O . VAL A 1 173 ? 8.219 19.141 17.078 1 98.56 173 VAL A O 1
ATOM 1391 N N . GLU A 1 174 ? 7.109 19.688 15.289 1 98.19 174 GLU A N 1
ATOM 1392 C CA . GLU A 1 174 ? 6.156 20.484 16.062 1 98.19 174 GLU A CA 1
ATOM 1393 C C . GLU A 1 174 ? 4.719 20.047 15.781 1 98.19 174 GLU A C 1
ATOM 1395 O O . GLU A 1 174 ? 4.375 19.719 14.641 1 98.19 174 GLU A O 1
ATOM 1400 N N . PHE A 1 175 ? 3.979 20.031 16.844 1 98.75 175 PHE A N 1
ATOM 1401 C CA . PHE A 1 175 ? 2.541 19.797 16.766 1 98.75 175 PHE A CA 1
ATOM 1402 C C . PHE A 1 175 ? 1.782 21.125 16.688 1 98.75 175 PHE A C 1
ATOM 1404 O O . PHE A 1 175 ? 2.068 22.047 17.438 1 98.75 175 PHE A O 1
ATOM 1411 N N . ILE A 1 176 ? 0.842 21.25 15.734 1 98.75 176 ILE A N 1
ATOM 1412 C CA . ILE A 1 176 ? -0.004 22.438 15.672 1 98.75 176 ILE A CA 1
ATOM 1413 C C . ILE A 1 176 ? -1.473 22.031 15.773 1 98.75 176 ILE A C 1
ATOM 1415 O O . ILE A 1 176 ? -1.922 21.125 15.062 1 98.75 176 ILE A O 1
ATOM 1419 N N . ASP A 1 177 ? -2.219 22.625 16.641 1 98.62 177 ASP A N 1
ATOM 1420 C CA . ASP A 1 177 ? -3.602 22.266 16.938 1 98.62 177 ASP A CA 1
ATOM 1421 C C . ASP A 1 177 ? -4.574 23.031 16.031 1 98.62 177 ASP A C 1
ATOM 1423 O O . ASP A 1 177 ? -4.957 24.156 16.344 1 98.62 177 ASP A O 1
ATOM 1427 N N . ILE A 1 178 ? -5.008 22.391 15.031 1 98.5 178 ILE A N 1
ATOM 1428 C CA . ILE A 1 178 ? -6.027 23 14.188 1 98.5 178 ILE A CA 1
ATOM 1429 C C . ILE A 1 178 ? -7.402 22.453 14.547 1 98.5 178 ILE A C 1
ATOM 1431 O O . ILE A 1 178 ? -8.43 23.016 14.141 1 98.5 178 ILE A O 1
ATOM 1435 N N . TYR A 1 179 ? -7.465 21.391 15.242 1 98.62 179 TYR A N 1
ATOM 1436 C CA . TYR A 1 179 ? -8.695 20.75 15.719 1 98.62 179 TYR A CA 1
ATOM 1437 C C . TYR A 1 179 ? -9.531 21.734 16.531 1 98.62 179 TYR A C 1
ATOM 1439 O O . TYR A 1 179 ? -10.703 21.953 16.234 1 98.62 179 TYR A O 1
ATOM 1447 N N . SER A 1 180 ? -8.945 22.375 17.516 1 97.88 180 SER A N 1
ATOM 1448 C CA . SER A 1 180 ? -9.648 23.234 18.469 1 97.88 180 SER A CA 1
ATOM 1449 C C . SER A 1 180 ? -10.227 24.469 17.766 1 97.88 180 SER A C 1
ATOM 1451 O O . SER A 1 180 ? -11.281 24.969 18.156 1 97.88 180 SER A O 1
ATOM 1453 N N . THR A 1 181 ? -9.547 24.891 16.688 1 97 181 THR A N 1
ATOM 1454 C CA . THR A 1 181 ? -9.992 26.078 15.984 1 97 181 THR A CA 1
ATOM 1455 C C . THR A 1 181 ? -11.234 25.797 15.148 1 97 181 THR A C 1
ATOM 1457 O O . THR A 1 181 ? -12.031 26.688 14.867 1 97 181 THR A O 1
ATOM 1460 N N . LEU A 1 182 ? -11.414 24.531 14.82 1 98.62 182 LEU A N 1
ATOM 1461 C CA . LEU A 1 182 ? -12.516 24.141 13.953 1 98.62 182 LEU A CA 1
ATOM 1462 C C . LEU A 1 182 ? -13.711 23.672 14.773 1 98.62 182 LEU A C 1
ATOM 1464 O O . LEU A 1 182 ? -14.828 23.562 14.258 1 98.62 182 LEU A O 1
ATOM 1468 N N . LEU A 1 183 ? -13.484 23.391 15.977 1 98.19 183 LEU A N 1
ATOM 1469 C CA . LEU A 1 183 ? -14.484 22.75 16.828 1 98.19 183 LEU A CA 1
ATOM 1470 C C . LEU A 1 183 ? -15.461 23.781 17.375 1 98.19 183 LEU A C 1
ATOM 1472 O O . LEU A 1 183 ? -15.047 24.859 17.812 1 98.19 183 LEU A O 1
ATOM 1476 N N . ASP A 1 184 ? -16.719 23.453 17.391 1 97.88 184 ASP A N 1
ATOM 1477 C CA . ASP A 1 184 ? -17.734 24.172 18.156 1 97.88 184 ASP A CA 1
ATOM 1478 C C . ASP A 1 184 ? -17.844 23.609 19.562 1 97.88 184 ASP A C 1
ATOM 1480 O O . ASP A 1 184 ? -18.359 22.5 19.766 1 97.88 184 ASP A O 1
ATOM 1484 N N . LYS A 1 185 ? -17.516 24.359 20.531 1 94.88 185 LYS A N 1
ATOM 1485 C CA . LYS A 1 185 ? -17.438 23.891 21.906 1 94.88 185 LYS A CA 1
ATOM 1486 C C . LYS A 1 185 ? -18.812 23.562 22.469 1 94.88 185 LYS A C 1
ATOM 1488 O O . LYS A 1 185 ? -18.953 22.766 23.406 1 94.88 185 LYS A O 1
ATOM 1493 N N . ILE A 1 186 ? -19.781 24.094 21.891 1 95.88 186 ILE A N 1
ATOM 1494 C CA . ILE A 1 186 ? -21.141 23.891 22.375 1 95.88 186 ILE A CA 1
ATOM 1495 C C . ILE A 1 186 ? -21.672 22.547 21.859 1 95.88 186 ILE A C 1
ATOM 1497 O O . ILE A 1 186 ? -22.047 21.672 22.641 1 95.88 186 ILE A O 1
ATOM 1501 N N . SER A 1 187 ? -21.578 22.281 20.609 1 95.75 187 SER A N 1
ATOM 1502 C CA . SER A 1 187 ? -22.125 21.078 20.016 1 95.75 187 SER A CA 1
ATOM 1503 C C . SER A 1 187 ? -21.141 19.906 20.141 1 95.75 187 SER A C 1
ATOM 1505 O O . SER A 1 187 ? -21.547 18.75 20.031 1 95.75 187 SER A O 1
ATOM 1507 N N . GLY A 1 188 ? -19.859 20.281 20.266 1 96.75 188 GLY A N 1
ATOM 1508 C CA . GLY A 1 188 ? -18.828 19.25 20.266 1 96.75 188 GLY A CA 1
ATOM 1509 C C . GLY A 1 188 ? -18.484 18.75 18.875 1 96.75 188 GLY A C 1
ATOM 1510 O O . GLY A 1 188 ? -17.766 17.766 18.719 1 96.75 188 GLY A O 1
ATOM 1511 N N . ASN A 1 189 ? -19.094 19.391 17.844 1 98.06 189 ASN A N 1
ATOM 1512 C CA . ASN A 1 189 ? -18.844 19.047 16.453 1 98.06 189 ASN A CA 1
ATOM 1513 C C . ASN A 1 189 ? -18.094 20.156 15.727 1 98.06 189 ASN A C 1
ATOM 1515 O O . ASN A 1 189 ? -17.891 21.234 16.281 1 98.06 189 ASN A O 1
ATOM 1519 N N . ILE A 1 190 ? -17.609 19.812 14.547 1 98.62 190 ILE A N 1
ATOM 1520 C CA . ILE A 1 190 ? -17.047 20.844 13.703 1 98.62 190 ILE A CA 1
ATOM 1521 C C . ILE A 1 190 ? -18.094 21.938 13.445 1 98.62 190 ILE A C 1
ATOM 1523 O O . ILE A 1 190 ? -19.266 21.625 13.227 1 98.62 190 ILE A O 1
ATOM 1527 N N . LYS A 1 191 ? -17.609 23.219 13.461 1 98.44 191 LYS A N 1
ATOM 1528 C CA . LYS A 1 191 ? -18.531 24.312 13.18 1 98.44 191 LYS A CA 1
ATOM 1529 C C . LYS A 1 191 ? -19.172 24.141 11.805 1 98.44 191 LYS A C 1
ATOM 1531 O O . LYS A 1 191 ? -18.5 23.781 10.844 1 98.44 191 LYS A O 1
ATOM 1536 N N . GLU A 1 192 ? -20.422 24.438 11.719 1 97.38 192 GLU A N 1
ATOM 1537 C CA . GLU A 1 192 ? -21.219 24.188 10.516 1 97.38 192 GLU A CA 1
ATOM 1538 C C . GLU A 1 192 ? -20.656 24.953 9.32 1 97.38 192 GLU A C 1
ATOM 1540 O O . GLU A 1 192 ? -20.719 24.469 8.188 1 97.38 192 GLU A O 1
ATOM 1545 N N . ILE A 1 193 ? -20.109 26.094 9.539 1 98.12 193 ILE A N 1
ATOM 1546 C CA . ILE A 1 193 ? -19.656 26.953 8.453 1 98.12 193 ILE A CA 1
ATOM 1547 C C . ILE A 1 193 ? -18.375 26.359 7.84 1 98.12 193 ILE A C 1
ATOM 1549 O O . ILE A 1 193 ? -18.016 26.703 6.715 1 98.12 193 ILE A O 1
ATOM 1553 N N . TYR A 1 194 ? -17.75 25.406 8.531 1 98.69 194 TYR A N 1
ATOM 1554 C CA . TYR A 1 194 ? -16.438 24.906 8.094 1 98.69 194 TYR A CA 1
ATOM 1555 C C . TYR A 1 194 ? -16.578 23.594 7.344 1 98.69 194 TYR A C 1
ATOM 1557 O O . TYR A 1 194 ? -15.594 23.047 6.844 1 98.69 194 TYR A O 1
ATOM 1565 N N . THR A 1 195 ? -17.797 23.031 7.195 1 98.44 195 THR A N 1
ATOM 1566 C CA . THR A 1 195 ? -17.969 21.781 6.469 1 98.44 195 THR A CA 1
ATOM 1567 C C . THR A 1 195 ? -19.375 21.688 5.887 1 98.44 195 THR A C 1
ATOM 1569 O O . THR A 1 195 ? -20.312 22.297 6.414 1 98.44 195 THR A O 1
ATOM 1572 N N . THR A 1 196 ? -19.5 21 4.734 1 97.06 196 THR A N 1
ATOM 1573 C CA . THR A 1 196 ? -20.812 20.75 4.152 1 97.06 196 THR A CA 1
ATOM 1574 C C . THR A 1 196 ? -21.203 19.281 4.285 1 97.06 196 THR A C 1
ATOM 1576 O O . THR A 1 196 ? -22.391 18.953 4.426 1 97.06 196 THR A O 1
ATOM 1579 N N . ASP A 1 197 ? -20.203 18.391 4.324 1 97.12 197 ASP A N 1
ATOM 1580 C CA . ASP A 1 197 ? -20.5 16.953 4.375 1 97.12 197 ASP A CA 1
ATOM 1581 C C . ASP A 1 197 ? -20.125 16.375 5.734 1 97.12 197 ASP A C 1
ATOM 1583 O O . ASP A 1 197 ? -20.203 15.156 5.934 1 97.12 197 ASP A O 1
ATOM 1587 N N . GLY A 1 198 ? -19.625 17.234 6.641 1 97.75 198 GLY A N 1
ATOM 1588 C CA . GLY A 1 198 ? -19.297 16.812 7.992 1 97.75 198 GLY A CA 1
ATOM 1589 C C . GLY A 1 198 ? -17.844 16.391 8.148 1 97.75 198 GLY A C 1
ATOM 1590 O O . GLY A 1 198 ? -17.391 16.078 9.258 1 97.75 198 GLY A O 1
ATOM 1591 N N . LEU A 1 199 ? -17.094 16.391 7.066 1 96.81 199 LEU A N 1
ATOM 1592 C CA . LEU A 1 199 ? -15.734 15.883 7.129 1 96.81 199 LEU A CA 1
ATOM 1593 C C . LEU A 1 199 ? -14.773 16.828 6.398 1 96.81 199 LEU A C 1
ATOM 1595 O O . LEU A 1 199 ? -13.789 17.281 6.977 1 96.81 199 LEU A O 1
ATOM 1599 N N . HIS A 1 200 ? -15.07 17.094 5.117 1 98.31 200 HIS A N 1
ATOM 1600 C CA . HIS A 1 200 ? -14.219 17.969 4.309 1 98.31 200 HIS A CA 1
ATOM 1601 C C . HIS A 1 200 ? -14.445 19.438 4.645 1 98.31 200 HIS A C 1
ATOM 1603 O O . HIS A 1 200 ? -15.531 19.812 5.098 1 98.31 200 HIS A O 1
ATOM 1609 N N . LEU A 1 201 ? -13.469 20.219 4.375 1 98.75 201 LEU A N 1
ATOM 1610 C CA . LEU A 1 201 ? -13.523 21.625 4.785 1 98.75 201 LEU A CA 1
ATOM 1611 C C . LEU A 1 201 ? -14.055 22.5 3.65 1 98.75 201 LEU A C 1
ATOM 1613 O O . LEU A 1 201 ? -13.742 22.25 2.48 1 98.75 201 LEU A O 1
ATOM 1617 N N . THR A 1 202 ? -14.805 23.5 4.059 1 98.62 202 THR A N 1
ATOM 1618 C CA . THR A 1 202 ? -15.172 24.578 3.146 1 98.62 202 THR A CA 1
ATOM 1619 C C . THR A 1 202 ? -14.016 25.562 2.984 1 98.62 202 THR A C 1
ATOM 1621 O O . THR A 1 202 ? -12.984 25.438 3.646 1 98.62 202 THR A O 1
ATOM 1624 N N . GLU A 1 203 ? -14.219 26.562 2.113 1 98.44 203 GLU A N 1
ATOM 1625 C CA . GLU A 1 203 ? -13.234 27.641 1.992 1 98.44 203 GLU A CA 1
ATOM 1626 C C . GLU A 1 203 ? -13.008 28.344 3.33 1 98.44 203 GLU A C 1
ATOM 1628 O O . GLU A 1 203 ? -11.875 28.656 3.686 1 98.44 203 GLU A O 1
ATOM 1633 N N . LYS A 1 204 ? -14.086 28.516 4.059 1 98.62 204 LYS A N 1
ATOM 1634 C CA . LYS A 1 204 ? -13.984 29.172 5.363 1 98.62 204 LYS A CA 1
ATOM 1635 C C . LYS A 1 204 ? -13.188 28.312 6.344 1 98.62 204 LYS A C 1
ATOM 1637 O O . LYS A 1 204 ? -12.453 28.844 7.184 1 98.62 204 LYS A O 1
ATOM 1642 N N . GLY A 1 205 ? -13.375 27.016 6.266 1 98.75 205 GLY A N 1
ATOM 1643 C CA . GLY A 1 205 ? -12.57 26.109 7.074 1 98.75 205 GLY A CA 1
ATOM 1644 C C . GLY A 1 205 ? -11.086 26.219 6.773 1 98.75 205 GLY A C 1
ATOM 1645 O O . GLY A 1 205 ? -10.266 26.297 7.691 1 98.75 205 GLY A O 1
ATOM 1646 N N . TYR A 1 206 ? -10.758 26.266 5.488 1 98.81 206 TYR A N 1
ATOM 1647 C CA . TYR A 1 206 ? -9.359 26.359 5.094 1 98.81 206 TYR A CA 1
ATOM 1648 C C . TYR A 1 206 ? -8.781 27.719 5.484 1 98.81 206 TYR A C 1
ATOM 1650 O O . TYR A 1 206 ? -7.617 27.812 5.883 1 98.81 206 TYR A O 1
ATOM 1658 N N . GLU A 1 207 ? -9.57 28.766 5.355 1 98.69 207 GLU A N 1
ATOM 1659 C CA . GLU A 1 207 ? -9.133 30.078 5.816 1 98.69 207 GLU A CA 1
ATOM 1660 C C . GLU A 1 207 ? -8.781 30.062 7.301 1 98.69 207 GLU A C 1
ATOM 1662 O O . GLU A 1 207 ? -7.75 30.594 7.711 1 98.69 207 GLU A O 1
ATOM 1667 N N . LYS A 1 208 ? -9.617 29.406 8.031 1 98.5 208 LYS A N 1
ATOM 1668 C CA . LYS A 1 208 ? -9.43 29.359 9.477 1 98.5 208 LYS A CA 1
ATOM 1669 C C . LYS A 1 208 ? -8.148 28.625 9.844 1 98.5 208 LYS A C 1
ATOM 1671 O O . LYS A 1 208 ? -7.375 29.094 10.688 1 98.5 208 LYS A O 1
ATOM 1676 N N . ILE A 1 209 ? -7.891 27.453 9.211 1 98.5 209 ILE A N 1
ATOM 1677 C CA . ILE A 1 209 ? -6.68 26.734 9.586 1 98.5 209 ILE A CA 1
ATOM 1678 C C . ILE A 1 209 ? -5.449 27.469 9.055 1 98.5 209 ILE A C 1
ATOM 1680 O O . ILE A 1 209 ? -4.375 27.406 9.656 1 98.5 209 ILE A O 1
ATOM 1684 N N . THR A 1 210 ? -5.57 28.203 7.953 1 98.75 210 THR A N 1
ATOM 1685 C CA . THR A 1 210 ? -4.465 28.969 7.398 1 98.75 210 THR A CA 1
ATOM 1686 C C . THR A 1 210 ? -4.023 30.062 8.367 1 98.75 210 THR A C 1
ATOM 1688 O O . THR A 1 210 ? -2.832 30.344 8.492 1 98.75 210 THR A O 1
ATOM 1691 N N . ASP A 1 211 ? -5 30.625 9.047 1 98.12 211 ASP A N 1
ATOM 1692 C CA . ASP A 1 211 ? -4.711 31.656 10.031 1 98.12 211 ASP A CA 1
ATOM 1693 C C . ASP A 1 211 ? -3.709 31.172 11.07 1 98.12 211 ASP A C 1
ATOM 1695 O O . ASP A 1 211 ? -2.9 31.953 11.578 1 98.12 211 ASP A O 1
ATOM 1699 N N . ILE A 1 212 ? -3.783 29.922 11.336 1 97 212 ILE A N 1
ATOM 1700 C CA . ILE A 1 212 ? -2.953 29.328 12.383 1 97 212 ILE A CA 1
ATOM 1701 C C . ILE A 1 212 ? -1.672 28.766 11.766 1 97 212 ILE A C 1
ATOM 1703 O O . ILE A 1 212 ? -0.585 28.922 12.328 1 97 212 ILE A O 1
ATOM 1707 N N . ILE A 1 213 ? -1.73 28.141 10.633 1 98 213 ILE A N 1
ATOM 1708 C CA . ILE A 1 213 ? -0.651 27.375 10.031 1 98 213 ILE A CA 1
ATOM 1709 C C . ILE A 1 213 ? 0.334 28.312 9.336 1 98 213 ILE A C 1
ATOM 1711 O O . ILE A 1 213 ? 1.55 28.141 9.453 1 98 213 ILE A O 1
ATOM 1715 N N . LYS A 1 214 ? -0.125 29.328 8.625 1 98.38 214 LYS A N 1
ATOM 1716 C CA . LYS A 1 214 ? 0.688 30.125 7.715 1 98.38 214 LYS A CA 1
ATOM 1717 C C . LYS A 1 214 ? 1.784 30.875 8.461 1 98.38 214 LYS A C 1
ATOM 1719 O O . LYS A 1 214 ? 2.955 30.828 8.086 1 98.38 214 LYS A O 1
ATOM 1724 N N . PRO A 1 215 ? 1.459 31.625 9.562 1 98.25 215 PRO A N 1
ATOM 1725 C CA . PRO A 1 215 ? 2.533 32.344 10.266 1 98.25 215 PRO A CA 1
ATOM 1726 C C . PRO A 1 215 ? 3.648 31.406 10.734 1 98.25 215 PRO A C 1
ATOM 1728 O O . PRO A 1 215 ? 4.828 31.75 10.648 1 98.25 215 PRO A O 1
ATOM 1731 N N . ARG A 1 216 ? 3.238 30.266 11.164 1 98 216 ARG A N 1
ATOM 1732 C CA . ARG A 1 216 ? 4.23 29.328 11.68 1 98 216 ARG A CA 1
ATOM 1733 C C . ARG A 1 216 ? 5.059 28.734 10.547 1 98 216 ARG A C 1
ATOM 1735 O O . ARG A 1 216 ? 6.273 28.562 10.68 1 98 216 ARG A O 1
ATOM 1742 N N . ILE A 1 217 ? 4.453 28.344 9.422 1 98.31 217 ILE A N 1
ATOM 1743 C CA . ILE A 1 217 ? 5.141 27.781 8.266 1 98.31 217 ILE A CA 1
ATOM 1744 C C . ILE A 1 217 ? 6.152 28.797 7.727 1 98.31 217 ILE A C 1
ATOM 1746 O O . ILE A 1 217 ? 7.281 28.438 7.387 1 98.31 217 ILE A O 1
ATOM 1750 N N . LEU A 1 218 ? 5.762 30.047 7.703 1 98.31 218 LEU A N 1
ATOM 1751 C CA . LEU A 1 218 ? 6.656 31.094 7.207 1 98.31 218 LEU A CA 1
ATOM 1752 C C . LEU A 1 218 ? 7.863 31.25 8.133 1 98.31 218 LEU A C 1
ATOM 1754 O O . LEU A 1 218 ? 8.992 31.422 7.66 1 98.31 218 LEU A O 1
ATOM 1758 N N . GLN A 1 219 ? 7.602 31.188 9.367 1 98.06 219 GLN A N 1
ATOM 1759 C CA . GLN A 1 219 ? 8.688 31.281 10.344 1 98.06 219 GLN A CA 1
ATOM 1760 C C . GLN A 1 219 ? 9.672 30.141 10.188 1 98.06 219 GLN A C 1
ATOM 1762 O O . GLN A 1 219 ? 10.883 30.344 10.125 1 98.06 219 GLN A O 1
ATOM 1767 N N . LEU A 1 220 ? 9.164 28.938 10.109 1 97.44 220 LEU A N 1
ATOM 1768 C CA . LEU A 1 220 ? 10 27.75 10.031 1 97.44 220 LEU A CA 1
ATOM 1769 C C . LEU A 1 220 ? 10.75 27.703 8.711 1 97.44 220 LEU A C 1
ATOM 1771 O O . LEU A 1 220 ? 11.906 27.25 8.664 1 97.44 220 LEU A O 1
ATOM 1775 N N . TYR A 1 221 ? 10.031 28.062 7.676 1 96.44 221 TYR A N 1
ATOM 1776 C CA . TYR A 1 221 ? 10.609 28.031 6.336 1 96.44 221 TYR A CA 1
ATOM 1777 C C . TYR A 1 221 ? 11.773 29.016 6.219 1 96.44 221 TYR A C 1
ATOM 1779 O O . TYR A 1 221 ? 12.758 28.75 5.531 1 96.44 221 TYR A O 1
ATOM 1787 N N . ASN A 1 222 ? 11.734 30.141 6.906 1 92.56 222 ASN A N 1
ATOM 1788 C CA . ASN A 1 222 ? 12.727 31.203 6.805 1 92.56 222 ASN A CA 1
ATOM 1789 C C . ASN A 1 222 ? 13.867 31 7.797 1 92.56 222 ASN A C 1
ATOM 1791 O O . ASN A 1 222 ? 14.914 31.656 7.691 1 92.56 222 ASN A O 1
ATOM 1795 N N . ASP A 1 223 ? 13.742 30.188 8.719 1 85.56 223 ASP A N 1
ATOM 1796 C CA . ASP A 1 223 ? 14.797 29.906 9.695 1 85.56 223 ASP A CA 1
ATOM 1797 C C . ASP A 1 223 ? 15.852 28.984 9.102 1 85.56 223 ASP A C 1
ATOM 1799 O O . ASP A 1 223 ? 15.516 28.016 8.398 1 85.56 223 ASP A O 1
ATOM 1803 N N . MET B 1 1 ? 16.156 0.734 -9.781 1 33.88 1 MET B N 1
ATOM 1804 C CA . MET B 1 1 ? 16.703 1.961 -9.211 1 33.88 1 MET B CA 1
ATOM 1805 C C . MET B 1 1 ? 16.891 1.814 -7.703 1 33.88 1 MET B C 1
ATOM 1807 O O . MET B 1 1 ? 15.93 1.583 -6.969 1 33.88 1 MET B O 1
ATOM 1811 N N . LYS B 1 2 ? 17.953 1.605 -7.223 1 44.12 2 LYS B N 1
ATOM 1812 C CA . LYS B 1 2 ? 18.438 1.507 -5.848 1 44.12 2 LYS B CA 1
ATOM 1813 C C . LYS B 1 2 ? 17.828 2.598 -4.973 1 44.12 2 LYS B C 1
ATOM 1815 O O . LYS B 1 2 ? 17.766 3.762 -5.375 1 44.12 2 LYS B O 1
ATOM 1820 N N . GLU B 1 3 ? 16.828 2.264 -4.012 1 63.81 3 GLU B N 1
ATOM 1821 C CA . GLU B 1 3 ? 16.219 3.082 -2.969 1 63.81 3 GLU B CA 1
ATOM 1822 C C . GLU B 1 3 ? 17.25 3.992 -2.309 1 63.81 3 GLU B C 1
ATOM 1824 O O . GLU B 1 3 ? 18.328 3.533 -1.901 1 63.81 3 GLU B O 1
ATOM 1829 N N . ASN B 1 4 ? 17.344 5.199 -2.799 1 77.94 4 ASN B N 1
ATOM 1830 C CA . ASN B 1 4 ? 18.297 6.137 -2.207 1 77.94 4 ASN B CA 1
ATOM 1831 C C . ASN B 1 4 ? 17.922 6.469 -0.764 1 77.94 4 ASN B C 1
ATOM 1833 O O . ASN B 1 4 ? 18.453 7.422 -0.188 1 77.94 4 ASN B O 1
ATOM 1837 N N . MET B 1 5 ? 17.047 5.574 -0.273 1 89.69 5 MET B N 1
ATOM 1838 C CA . MET B 1 5 ? 16.703 5.855 1.119 1 89.69 5 MET B CA 1
ATOM 1839 C C . MET B 1 5 ? 17.828 5.438 2.051 1 89.69 5 MET B C 1
ATOM 1841 O O . MET B 1 5 ? 18.406 4.352 1.899 1 89.69 5 MET B O 1
ATOM 1845 N N . ILE B 1 6 ? 18.156 6.23 2.961 1 90.06 6 ILE B N 1
ATOM 1846 C CA . ILE B 1 6 ? 19.188 5.977 3.949 1 90.06 6 ILE B CA 1
ATOM 1847 C C . ILE B 1 6 ? 18.609 5.195 5.125 1 90.06 6 ILE B C 1
ATOM 1849 O O . ILE B 1 6 ? 19.328 4.438 5.785 1 90.06 6 ILE B O 1
ATOM 1853 N N . PHE B 1 7 ? 17.328 5.383 5.34 1 92.25 7 PHE B N 1
ATOM 1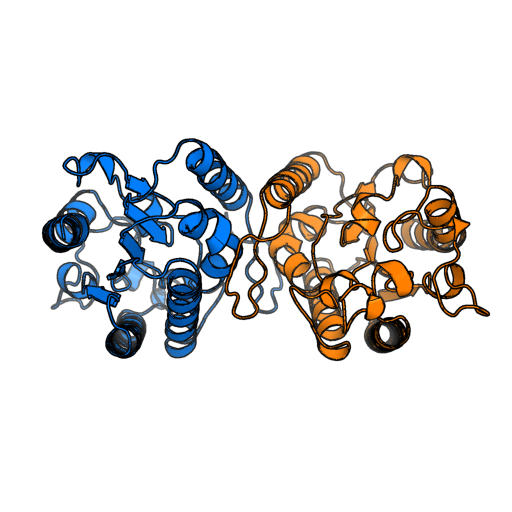854 C CA . PHE B 1 7 ? 16.625 4.785 6.473 1 92.25 7 PHE B CA 1
ATOM 1855 C C . PHE B 1 7 ? 15.242 4.305 6.066 1 92.25 7 PHE B C 1
ATOM 1857 O O . PHE B 1 7 ? 14.531 4.992 5.332 1 92.25 7 PHE B O 1
ATOM 1864 N N . ASN B 1 8 ? 14.961 3.08 6.504 1 91.94 8 ASN B N 1
ATOM 1865 C CA . ASN B 1 8 ? 13.625 2.539 6.32 1 91.94 8 ASN B CA 1
ATOM 1866 C C . ASN B 1 8 ? 13.234 1.604 7.461 1 91.94 8 ASN B C 1
ATOM 1868 O O . ASN B 1 8 ? 13.914 0.609 7.711 1 91.94 8 ASN B O 1
ATOM 1872 N N . ASP B 1 9 ? 12.164 1.978 8.094 1 89.31 9 ASP B N 1
ATOM 1873 C CA . ASP B 1 9 ? 11.703 1.207 9.242 1 89.31 9 ASP B CA 1
ATOM 1874 C C . ASP B 1 9 ? 10.711 0.129 8.812 1 89.31 9 ASP B C 1
ATOM 1876 O O . ASP B 1 9 ? 9.586 0.074 9.32 1 89.31 9 ASP B O 1
ATOM 1880 N N . ASP B 1 10 ? 11.094 -0.634 7.844 1 90.56 10 ASP B N 1
ATOM 1881 C CA . ASP B 1 10 ? 10.375 -1.833 7.414 1 90.56 10 ASP B CA 1
ATOM 1882 C C . ASP B 1 10 ? 9.086 -1.472 6.68 1 90.56 10 ASP B C 1
ATOM 1884 O O . ASP B 1 10 ? 8.047 -2.092 6.902 1 90.56 10 ASP B O 1
ATOM 1888 N N . GLN B 1 11 ? 9.148 -0.42 5.938 1 93.31 11 GLN B N 1
ATOM 1889 C CA . GLN B 1 11 ? 7.996 -0.005 5.152 1 93.31 11 GLN B CA 1
ATOM 1890 C C . GLN B 1 11 ? 8.258 -0.174 3.658 1 93.31 11 GLN B C 1
ATOM 1892 O O . GLN B 1 11 ? 9.18 0.429 3.113 1 93.31 11 GLN B O 1
ATOM 1897 N N . TYR B 1 12 ? 7.5 -1.068 3.059 1 95.31 12 TYR B N 1
ATOM 1898 C CA . TYR B 1 12 ? 7.605 -1.151 1.605 1 95.31 12 TYR B CA 1
ATOM 1899 C C . TYR B 1 12 ? 7.277 0.189 0.958 1 95.31 12 TYR B C 1
ATOM 1901 O O . TYR B 1 12 ? 6.348 0.881 1.383 1 95.31 12 TYR B O 1
ATOM 1909 N N . GLN B 1 13 ? 8.016 0.585 -0.032 1 96.75 13 GLN B N 1
ATOM 1910 C CA . GLN B 1 13 ? 7.797 1.84 -0.743 1 96.75 13 GLN B CA 1
ATOM 1911 C C . GLN B 1 13 ? 7.383 1.588 -2.189 1 96.75 13 GLN B C 1
ATOM 1913 O O . GLN B 1 13 ? 8.125 0.965 -2.953 1 96.75 13 GLN B O 1
ATOM 1918 N N . LEU B 1 14 ? 6.242 2.066 -2.543 1 97.5 14 LEU B N 1
ATOM 1919 C CA . LEU B 1 14 ? 5.781 1.968 -3.924 1 97.5 14 LEU B CA 1
ATOM 1920 C C . LEU B 1 14 ? 6.613 2.859 -4.84 1 97.5 14 LEU B C 1
ATOM 1922 O O . LEU B 1 14 ? 6.965 3.98 -4.469 1 97.5 14 LEU B O 1
ATOM 1926 N N . ARG B 1 15 ? 6.852 2.334 -6.023 1 96.56 15 ARG B N 1
ATOM 1927 C CA . ARG B 1 15 ? 7.629 3.047 -7.031 1 96.56 15 ARG B CA 1
ATOM 1928 C C . ARG B 1 15 ? 6.766 3.393 -8.242 1 96.56 15 ARG B C 1
ATOM 1930 O O . ARG B 1 15 ? 5.684 2.83 -8.422 1 96.56 15 ARG B O 1
ATOM 1937 N N . GLU B 1 16 ? 7.32 4.27 -9.047 1 97.25 16 GLU B N 1
ATOM 1938 C CA . GLU B 1 16 ? 6.574 4.785 -10.195 1 97.25 16 GLU B CA 1
ATOM 1939 C C . GLU B 1 16 ? 6.129 3.654 -11.117 1 97.25 16 GLU B C 1
ATOM 1941 O O . GLU B 1 16 ? 4.973 3.617 -11.547 1 97.25 16 GLU B O 1
ATOM 1946 N N . PHE B 1 17 ? 7.047 2.768 -11.453 1 97.69 17 PHE B N 1
ATOM 1947 C CA . PHE B 1 17 ? 6.715 1.713 -12.398 1 97.69 17 PHE B CA 1
ATOM 1948 C C . PHE B 1 17 ? 5.621 0.81 -11.844 1 97.69 17 PHE B C 1
ATOM 1950 O O . PHE B 1 17 ? 4.82 0.256 -12.602 1 97.69 17 PHE B O 1
ATOM 1957 N N . GLN B 1 18 ? 5.562 0.661 -10.547 1 98.5 18 GLN B N 1
ATOM 1958 C CA . GLN B 1 18 ? 4.504 -0.124 -9.922 1 98.5 18 GLN B CA 1
ATOM 1959 C C . GLN B 1 18 ? 3.168 0.61 -9.977 1 98.5 18 GLN B C 1
ATOM 1961 O O . GLN B 1 18 ? 2.129 -0.002 -10.234 1 98.5 18 GLN B O 1
ATOM 1966 N N . VAL B 1 19 ? 3.221 1.925 -9.719 1 98.75 19 VAL B N 1
ATOM 1967 C CA . VAL B 1 19 ? 2.023 2.752 -9.828 1 98.75 19 VAL B CA 1
ATOM 1968 C C . VAL B 1 19 ? 1.473 2.68 -11.25 1 98.75 19 VAL B C 1
ATOM 1970 O O . VAL B 1 19 ? 0.267 2.51 -11.445 1 98.75 19 VAL B O 1
ATOM 1973 N N . ASP B 1 20 ? 2.352 2.742 -12.242 1 98.69 20 ASP B N 1
ATOM 1974 C CA . ASP B 1 20 ? 1.958 2.617 -13.641 1 98.69 20 ASP B CA 1
ATOM 1975 C C . ASP B 1 20 ? 1.323 1.257 -13.914 1 98.69 20 ASP B C 1
ATOM 1977 O O . ASP B 1 20 ? 0.284 1.172 -14.57 1 98.69 20 ASP B O 1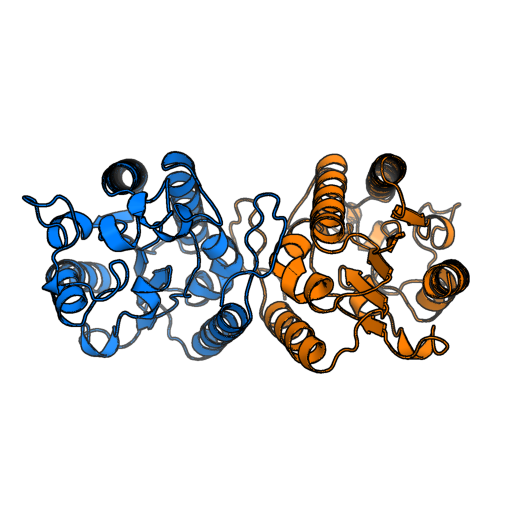
ATOM 1981 N N . ARG B 1 21 ? 1.96 0.26 -13.391 1 98.81 21 ARG B N 1
ATOM 1982 C CA . ARG B 1 21 ? 1.467 -1.093 -13.625 1 98.81 21 ARG B CA 1
ATOM 1983 C C . ARG B 1 21 ? 0.117 -1.309 -12.953 1 98.81 21 ARG B C 1
ATOM 1985 O O . ARG B 1 21 ? -0.767 -1.959 -13.516 1 98.81 21 ARG B O 1
ATOM 1992 N N . MET B 1 22 ? -0.021 -0.795 -11.734 1 98.88 22 MET B N 1
ATOM 1993 C CA . MET B 1 22 ? -1.315 -0.86 -11.055 1 98.88 22 MET B CA 1
ATOM 1994 C C . MET B 1 22 ? -2.404 -0.216 -11.906 1 98.88 22 MET B C 1
ATOM 1996 O O . MET B 1 22 ? -3.494 -0.773 -12.055 1 98.88 22 MET B O 1
ATOM 2000 N N . LYS B 1 23 ? -2.102 0.923 -12.445 1 98.75 23 LYS B N 1
ATOM 2001 C CA . LYS B 1 23 ? -3.064 1.608 -13.305 1 98.75 23 LYS B CA 1
ATOM 2002 C C . LYS B 1 23 ? -3.447 0.746 -14.5 1 98.75 23 LYS B C 1
ATOM 2004 O O . LYS B 1 23 ? -4.625 0.645 -14.852 1 98.75 23 LYS B O 1
ATOM 2009 N N . GLU B 1 24 ? -2.461 0.13 -15.141 1 98.75 24 GLU B N 1
ATOM 2010 C CA . GLU B 1 24 ? -2.713 -0.75 -16.281 1 98.75 24 GLU B CA 1
ATOM 2011 C C . GLU B 1 24 ? -3.66 -1.885 -15.906 1 98.75 24 GLU B C 1
ATOM 2013 O O . GLU B 1 24 ? -4.602 -2.189 -16.641 1 98.75 24 GLU B O 1
ATOM 2018 N N . VAL B 1 25 ? -3.404 -2.475 -14.773 1 98.75 25 VAL B N 1
ATOM 2019 C CA . VAL B 1 25 ? -4.215 -3.59 -14.297 1 98.75 25 VAL B CA 1
ATOM 2020 C C . VAL B 1 25 ? -5.648 -3.127 -14.07 1 98.75 25 VAL B C 1
ATOM 2022 O O . VAL B 1 25 ? -6.598 -3.812 -14.453 1 98.75 25 VAL B O 1
ATOM 2025 N N . ILE B 1 26 ? -5.812 -1.947 -13.508 1 98.31 26 ILE B N 1
ATOM 2026 C CA . ILE B 1 26 ? -7.129 -1.398 -13.195 1 98.31 26 ILE B CA 1
ATOM 2027 C C . ILE B 1 26 ? -7.883 -1.102 -14.492 1 98.31 26 ILE B C 1
ATOM 2029 O O . ILE B 1 26 ? -9.062 -1.438 -14.617 1 98.31 26 ILE B O 1
ATOM 2033 N N . VAL B 1 27 ? -7.219 -0.51 -15.43 1 97.81 27 VAL B N 1
ATOM 2034 C CA . VAL B 1 27 ? -7.84 -0.137 -16.703 1 97.81 27 VAL B CA 1
ATOM 2035 C C . VAL B 1 27 ? -8.242 -1.393 -17.469 1 97.81 27 VAL B C 1
ATOM 2037 O O . VAL B 1 27 ? -9.312 -1.437 -18.078 1 97.81 27 VAL B O 1
ATOM 2040 N N . ASN B 1 28 ? -7.398 -2.414 -17.422 1 97.31 28 ASN B N 1
ATOM 2041 C CA . ASN B 1 28 ? -7.688 -3.666 -18.109 1 97.31 28 ASN B CA 1
ATOM 2042 C C . ASN B 1 28 ? -8.93 -4.344 -17.547 1 97.31 28 ASN B C 1
ATOM 2044 O O . ASN B 1 28 ? -9.625 -5.07 -18.266 1 97.31 28 ASN B O 1
ATOM 2048 N N . ASN B 1 29 ? -9.18 -4.152 -16.328 1 95.69 29 ASN B N 1
ATOM 2049 C CA . ASN B 1 29 ? -10.359 -4.719 -15.695 1 95.69 29 ASN B CA 1
ATOM 2050 C C . ASN B 1 29 ? -11.641 -4.234 -16.375 1 95.69 29 ASN B C 1
ATOM 2052 O O . ASN B 1 29 ? -12.617 -4.98 -16.453 1 95.69 29 ASN B O 1
ATOM 2056 N N . ARG B 1 30 ? -11.648 -3.01 -16.875 1 93.88 30 ARG B N 1
ATOM 2057 C CA . ARG B 1 30 ? -12.836 -2.393 -17.469 1 93.88 30 ARG B CA 1
ATOM 2058 C C . ARG B 1 30 ? -13.297 -3.154 -18.703 1 93.88 30 ARG B C 1
ATOM 2060 O O . ARG B 1 30 ? -14.484 -3.131 -19.047 1 93.88 30 ARG B O 1
ATOM 2067 N N . ILE B 1 31 ? -12.359 -3.816 -19.297 1 95.12 31 ILE B N 1
ATOM 2068 C CA . ILE B 1 31 ? -12.703 -4.492 -20.547 1 95.12 31 ILE B CA 1
ATOM 2069 C C . ILE B 1 31 ? -12.617 -6.004 -20.359 1 95.12 31 ILE B C 1
ATOM 2071 O O . ILE B 1 31 ? -12.688 -6.762 -21.328 1 95.12 31 ILE B O 1
ATOM 2075 N N . SER B 1 32 ? -12.352 -6.422 -19.172 1 97.25 32 SER B N 1
ATOM 2076 C CA . SER B 1 32 ? -12.234 -7.852 -18.891 1 97.25 32 SER B CA 1
ATOM 2077 C C . SER B 1 32 ? -13.594 -8.531 -18.906 1 97.25 32 SER B C 1
ATOM 2079 O O . SER B 1 32 ? -14.625 -7.875 -18.75 1 97.25 32 SER B O 1
ATOM 2081 N N . LYS B 1 33 ? -13.57 -9.773 -19.188 1 97.88 33 LYS B N 1
ATOM 2082 C CA . LYS B 1 33 ? -14.773 -10.594 -19.094 1 97.88 33 LYS B CA 1
ATOM 2083 C C . LYS B 1 33 ? -14.766 -11.453 -17.828 1 97.88 33 LYS B C 1
ATOM 2085 O O . LYS B 1 33 ? -13.719 -11.969 -17.438 1 97.88 33 LYS B O 1
ATOM 2090 N N . GLU B 1 34 ? -15.953 -11.609 -17.25 1 97 34 GLU B N 1
ATOM 2091 C CA . GLU B 1 34 ? -16.062 -12.422 -16.047 1 97 34 GLU B CA 1
ATOM 2092 C C . GLU B 1 34 ? -15.797 -13.891 -16.344 1 97 34 GLU B C 1
ATOM 2094 O O . GLU B 1 34 ? -15.797 -14.305 -17.5 1 97 34 GLU B O 1
ATOM 2099 N N . ASN B 1 35 ? -15.508 -14.586 -15.297 1 97.69 35 ASN B N 1
ATOM 2100 C CA . ASN B 1 35 ? -15.32 -16.031 -15.336 1 97.69 35 ASN B CA 1
ATOM 2101 C C . ASN B 1 35 ? -14.055 -16.422 -16.094 1 97.69 35 ASN B C 1
ATOM 2103 O O . ASN B 1 35 ? -13.93 -17.547 -16.562 1 97.69 35 ASN B O 1
ATOM 2107 N N . GLY B 1 36 ? -13.188 -15.5 -16.25 1 98.25 36 GLY B N 1
ATOM 2108 C CA . GLY B 1 36 ? -11.891 -15.789 -16.844 1 98.25 36 GLY B CA 1
ATOM 2109 C C . GLY B 1 36 ? -10.883 -16.297 -15.82 1 98.25 36 GLY B C 1
ATOM 2110 O O . GLY B 1 36 ? -11.258 -16.781 -14.758 1 98.25 36 GLY B O 1
ATOM 2111 N N . VAL B 1 37 ? -9.586 -16.219 -16.234 1 98.81 37 VAL B N 1
ATOM 2112 C CA . VAL B 1 37 ? -8.469 -16.594 -15.375 1 98.81 37 VAL B CA 1
ATOM 2113 C C . VAL B 1 37 ? -7.605 -15.375 -15.078 1 98.81 37 VAL B C 1
ATOM 2115 O O . VAL B 1 37 ? -7.211 -14.648 -15.992 1 98.81 37 VAL B O 1
ATOM 2118 N N . VAL B 1 38 ? -7.344 -15.148 -13.82 1 98.94 38 VAL B N 1
ATOM 2119 C CA . VAL B 1 38 ? -6.449 -14.062 -13.438 1 98.94 38 VAL B CA 1
ATOM 2120 C C . VAL B 1 38 ? -5.137 -14.633 -12.914 1 98.94 38 VAL B C 1
ATOM 2122 O O . VAL B 1 38 ? -5.141 -15.547 -12.078 1 98.94 38 VAL B O 1
ATOM 2125 N N . PHE B 1 39 ? -4.043 -14.164 -13.461 1 98.94 39 PHE B N 1
ATOM 2126 C CA . PHE B 1 39 ? -2.709 -14.43 -12.938 1 98.94 39 PHE B CA 1
ATOM 2127 C C . PHE B 1 39 ? -2.227 -13.266 -12.07 1 98.94 39 PHE B C 1
ATOM 2129 O O . PHE B 1 39 ? -2.076 -12.148 -12.562 1 98.94 39 PHE B O 1
ATOM 2136 N N . TYR B 1 40 ? -2.014 -13.508 -10.82 1 98.94 40 TYR B N 1
ATOM 2137 C CA . TYR B 1 40 ? -1.689 -12.469 -9.852 1 98.94 40 TYR B CA 1
ATOM 2138 C C . TYR B 1 40 ? -0.389 -12.789 -9.125 1 98.94 40 TYR B C 1
ATOM 2140 O O . TYR B 1 40 ? -0.155 -13.938 -8.727 1 98.94 40 TYR B O 1
ATOM 2148 N N . GLY B 1 41 ? 0.489 -11.797 -9 1 98.88 41 GLY B N 1
ATOM 2149 C CA . GLY B 1 41 ? 1.771 -12.031 -8.359 1 98.88 41 GLY B CA 1
ATOM 2150 C C . GLY B 1 41 ? 2.787 -10.938 -8.633 1 98.88 41 GLY B C 1
ATOM 2151 O O . GLY B 1 41 ? 2.428 -9.766 -8.766 1 98.88 41 GLY B O 1
ATOM 2152 N N . ASP B 1 42 ? 4.062 -11.305 -8.562 1 98.62 42 ASP B N 1
ATOM 2153 C CA . ASP B 1 42 ? 5.145 -10.336 -8.664 1 98.62 42 ASP B CA 1
ATOM 2154 C C . ASP B 1 42 ? 5.711 -10.281 -10.078 1 98.62 42 ASP B C 1
ATOM 2156 O O . ASP B 1 42 ? 4.961 -10.367 -11.055 1 98.62 42 ASP B O 1
ATOM 2160 N N . SER B 1 43 ? 6.973 -10.055 -10.258 1 98.75 43 SER B N 1
ATOM 2161 C CA . SER B 1 43 ? 7.59 -9.898 -11.57 1 98.75 43 SER B CA 1
ATOM 2162 C C . SER B 1 43 ? 7.598 -11.219 -12.336 1 98.75 43 SER B C 1
ATOM 2164 O O . SER B 1 43 ? 7.562 -11.227 -13.57 1 98.75 43 SER B O 1
ATOM 2166 N N . ILE B 1 44 ? 7.703 -12.328 -11.633 1 98.75 44 ILE B N 1
ATOM 2167 C CA . ILE B 1 44 ? 7.68 -13.625 -12.289 1 98.75 44 ILE B CA 1
ATOM 2168 C C . ILE B 1 44 ? 6.34 -13.82 -13 1 98.75 44 ILE B C 1
ATOM 2170 O O . ILE B 1 44 ? 6.293 -14.32 -14.125 1 98.75 44 ILE B O 1
ATOM 2174 N N . VAL B 1 45 ? 5.254 -13.422 -12.359 1 98.88 45 VAL B N 1
ATOM 2175 C CA . VAL B 1 45 ? 3.932 -13.5 -12.969 1 98.88 45 VAL B CA 1
ATOM 2176 C C . VAL B 1 45 ? 3.807 -12.438 -14.062 1 98.88 45 VAL B C 1
ATOM 2178 O O . VAL B 1 45 ? 3.32 -12.727 -15.156 1 98.88 45 VAL B O 1
ATOM 2181 N N . GLN B 1 46 ? 4.281 -11.234 -13.727 1 98.88 46 GLN B N 1
ATOM 2182 C CA . GLN B 1 46 ? 4.203 -10.164 -14.711 1 98.88 46 GLN B CA 1
ATOM 2183 C C . GLN B 1 46 ? 4.895 -10.57 -16.016 1 98.88 46 GLN B C 1
ATOM 2185 O O . GLN B 1 46 ? 4.426 -10.227 -17.109 1 98.88 46 GLN B O 1
ATOM 2190 N N . GLY B 1 47 ? 5.977 -11.266 -15.922 1 98.75 47 GLY B N 1
ATOM 2191 C CA . GLY B 1 47 ? 6.77 -11.656 -17.078 1 98.75 47 GLY B CA 1
ATOM 2192 C C . GLY B 1 47 ? 6.234 -12.883 -17.797 1 98.75 47 GLY B C 1
ATOM 2193 O O . GLY B 1 47 ? 6.758 -13.281 -18.828 1 98.75 47 GLY B O 1
ATOM 2194 N N . TYR B 1 48 ? 5.215 -13.484 -17.266 1 98.81 48 TYR B N 1
ATOM 2195 C CA . TYR B 1 48 ? 4.617 -14.68 -17.844 1 98.81 48 TYR B CA 1
ATOM 2196 C C . TYR B 1 48 ? 3.75 -14.328 -19.047 1 98.81 48 TYR B C 1
ATOM 2198 O O . TYR B 1 48 ? 2.639 -13.812 -18.891 1 98.81 48 TYR B O 1
ATOM 2206 N N . ASP B 1 49 ? 4.176 -14.641 -20.281 1 98.69 49 ASP B N 1
ATOM 2207 C CA . ASP B 1 49 ? 3.395 -14.398 -21.484 1 98.69 49 ASP B CA 1
ATOM 2208 C C . ASP B 1 49 ? 2.268 -15.422 -21.625 1 98.69 49 ASP B C 1
ATOM 2210 O O . ASP B 1 49 ? 2.346 -16.328 -22.453 1 98.69 49 ASP B O 1
ATOM 2214 N N . ILE B 1 50 ? 1.251 -15.18 -20.938 1 98.5 50 ILE B N 1
ATOM 2215 C CA . ILE B 1 50 ? 0.168 -16.141 -20.812 1 98.5 50 ILE B CA 1
ATOM 2216 C C . ILE B 1 50 ? -0.559 -16.281 -22.141 1 98.5 50 ILE B C 1
ATOM 2218 O O . ILE B 1 50 ? -1.19 -17.312 -22.406 1 98.5 50 ILE B O 1
ATOM 2222 N N . ASN B 1 51 ? -0.556 -15.312 -23.016 1 98.31 51 ASN B N 1
ATOM 2223 C CA . ASN B 1 51 ? -1.159 -15.43 -24.328 1 98.31 51 ASN B CA 1
ATOM 2224 C C . ASN B 1 51 ? -0.407 -16.422 -25.219 1 98.31 51 ASN B C 1
ATOM 2226 O O . ASN B 1 51 ? -1.022 -17.203 -25.953 1 98.31 51 ASN B O 1
ATOM 2230 N N . LYS B 1 52 ? 0.863 -16.422 -25.078 1 98.44 52 LYS B N 1
ATOM 2231 C CA . LYS B 1 52 ? 1.71 -17.328 -25.844 1 98.44 52 LYS B CA 1
ATOM 2232 C C . LYS B 1 52 ? 1.624 -18.75 -25.281 1 98.44 52 LYS B C 1
ATOM 2234 O O . LYS B 1 52 ? 1.489 -19.719 -26.047 1 98.44 52 LYS B O 1
ATOM 2239 N N . TYR B 1 53 ? 1.622 -18.875 -23.984 1 98.69 53 TYR B N 1
ATOM 2240 C CA . TYR B 1 53 ? 1.863 -20.188 -23.375 1 98.69 53 TYR B CA 1
ATOM 2241 C C . TYR B 1 53 ? 0.55 -20.906 -23.094 1 98.69 53 TYR B C 1
ATOM 2243 O O . TYR B 1 53 ? 0.526 -22.125 -22.953 1 98.69 53 TYR B O 1
ATOM 2251 N N . ILE B 1 54 ? -0.508 -20.156 -22.969 1 98.5 54 ILE B N 1
ATOM 2252 C CA . ILE B 1 54 ? -1.818 -20.734 -22.703 1 98.5 54 ILE B CA 1
ATOM 2253 C C . ILE B 1 54 ? -2.84 -20.172 -23.688 1 98.5 54 ILE B C 1
ATOM 2255 O O . ILE B 1 54 ? -3.803 -19.516 -23.281 1 98.5 54 ILE B O 1
ATOM 2259 N N . PRO B 1 55 ? -2.684 -20.453 -24.922 1 98.31 55 PRO B N 1
ATOM 2260 C CA . PRO B 1 55 ? -3.564 -19.875 -25.938 1 98.31 55 PRO B CA 1
ATOM 2261 C C . PRO B 1 55 ? -4.977 -20.453 -25.906 1 98.31 55 PRO B C 1
ATOM 2263 O O . PRO B 1 55 ? -5.898 -19.891 -26.5 1 98.31 55 PRO B O 1
ATOM 2266 N N . GLU B 1 56 ? -5.211 -21.5 -25.203 1 97.94 56 GLU B N 1
ATOM 2267 C CA . GLU B 1 56 ? -6.477 -22.234 -25.172 1 97.94 56 GLU B CA 1
ATOM 2268 C C . GLU B 1 56 ? -7.547 -21.453 -24.422 1 97.94 56 GLU B C 1
ATOM 2270 O O . GLU B 1 56 ? -8.742 -21.672 -24.625 1 97.94 56 GLU B O 1
ATOM 2275 N N . ILE B 1 57 ? -7.137 -20.625 -23.578 1 98.12 57 ILE B N 1
ATOM 2276 C CA . ILE B 1 57 ? -8.07 -19.797 -22.812 1 98.12 57 ILE B CA 1
ATOM 2277 C C . ILE B 1 57 ? -8.055 -18.375 -23.359 1 98.12 57 ILE B C 1
ATOM 2279 O O . ILE B 1 57 ? -7.012 -17.719 -23.391 1 98.12 57 ILE B O 1
ATOM 2283 N N . ASN B 1 58 ? -9.148 -17.859 -23.703 1 97.25 58 ASN B N 1
ATOM 2284 C CA . ASN B 1 58 ? -9.234 -16.516 -24.281 1 97.25 58 ASN B 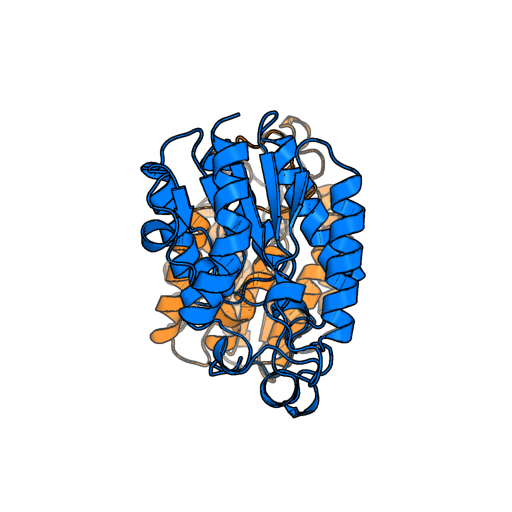CA 1
ATOM 2285 C C . ASN B 1 58 ? -9.297 -15.445 -23.188 1 97.25 58 ASN B C 1
ATOM 2287 O O . ASN B 1 58 ? -8.578 -14.453 -23.266 1 97.25 58 ASN B O 1
ATOM 2291 N N . ASP B 1 59 ? -10.172 -15.672 -22.188 1 98.19 59 ASP B N 1
ATOM 2292 C CA . ASP B 1 59 ? -10.375 -14.672 -21.141 1 98.19 59 ASP B CA 1
ATOM 2293 C C . ASP B 1 59 ? -9.414 -14.891 -19.984 1 98.19 59 ASP B C 1
ATOM 2295 O O . ASP B 1 59 ? -9.766 -15.547 -19 1 98.19 59 ASP B O 1
ATOM 2299 N N . LYS B 1 60 ? -8.211 -14.398 -20.094 1 98.75 60 LYS B N 1
ATOM 2300 C CA . LYS B 1 60 ? -7.164 -14.477 -19.094 1 98.75 60 LYS B CA 1
ATOM 2301 C C . LYS B 1 60 ? -6.445 -13.141 -18.938 1 98.75 60 LYS B C 1
ATOM 2303 O O . LYS B 1 60 ? -6.293 -12.398 -19.906 1 98.75 60 LYS B O 1
ATOM 2308 N N . TYR B 1 61 ? -6.012 -12.852 -17.781 1 98.81 61 TYR B N 1
ATOM 2309 C CA . TYR B 1 61 ? -5.484 -11.531 -17.469 1 98.81 61 TYR B CA 1
ATOM 2310 C C . TYR B 1 61 ? -4.246 -11.625 -16.594 1 98.81 61 TYR B C 1
ATOM 2312 O O . TYR B 1 61 ? -4.27 -12.281 -15.547 1 98.81 61 TYR B O 1
ATOM 2320 N N . ASN B 1 62 ? -3.209 -11.062 -17.031 1 98.88 62 ASN B N 1
ATOM 2321 C CA . ASN B 1 62 ? -1.979 -10.969 -16.25 1 98.88 62 ASN B CA 1
ATOM 2322 C C . ASN B 1 62 ? -1.974 -9.734 -15.359 1 98.88 62 ASN B C 1
ATOM 2324 O O . ASN B 1 62 ? -1.841 -8.609 -15.844 1 98.88 62 ASN B O 1
ATOM 2328 N N . CYS B 1 63 ? -2.035 -9.953 -14.086 1 98.94 63 CYS B N 1
ATOM 2329 C CA . CYS B 1 63 ? -2.062 -8.891 -13.094 1 98.94 63 CYS B CA 1
ATOM 2330 C C . CYS B 1 63 ? -0.834 -8.953 -12.188 1 98.94 63 CYS B C 1
ATOM 2332 O O . CYS B 1 63 ? -0.915 -8.641 -11 1 98.94 63 CYS B O 1
ATOM 2334 N N . GLY B 1 64 ? 0.247 -9.453 -12.742 1 98.94 64 GLY B N 1
ATOM 2335 C CA . GLY B 1 64 ? 1.516 -9.391 -12.039 1 98.94 64 GLY B CA 1
ATOM 2336 C C . GLY B 1 64 ? 2.08 -7.98 -11.945 1 98.94 64 GLY B C 1
ATOM 2337 O O . GLY B 1 64 ? 1.964 -7.203 -12.898 1 98.94 64 GLY B O 1
ATOM 2338 N N . ILE B 1 65 ? 2.67 -7.73 -10.82 1 98.81 65 ILE B N 1
ATOM 2339 C CA . ILE B 1 65 ? 3.291 -6.426 -10.617 1 98.81 65 ILE B CA 1
ATOM 2340 C C . ILE B 1 65 ? 4.719 -6.605 -10.109 1 98.81 65 ILE B C 1
ATOM 2342 O O . ILE B 1 65 ? 4.93 -7.16 -9.023 1 98.81 65 ILE B O 1
ATOM 2346 N N . GLY B 1 66 ? 5.656 -6.117 -10.875 1 98.31 66 GLY B N 1
ATOM 2347 C CA . GLY B 1 66 ? 7.066 -6.266 -10.562 1 98.31 66 GLY B CA 1
ATOM 2348 C C . GLY B 1 66 ? 7.438 -5.727 -9.195 1 98.31 66 GLY B C 1
ATOM 2349 O O . GLY B 1 66 ? 7.016 -4.629 -8.82 1 98.31 66 GLY B O 1
ATOM 2350 N N . GLY B 1 67 ? 8.242 -6.492 -8.406 1 97.38 67 GLY B N 1
ATOM 2351 C CA . GLY B 1 67 ? 8.75 -6.062 -7.117 1 97.38 67 GLY B CA 1
ATOM 2352 C C . GLY B 1 67 ? 7.777 -6.293 -5.98 1 97.38 67 GLY B C 1
ATOM 2353 O O . GLY B 1 67 ? 8.141 -6.195 -4.809 1 97.38 67 GLY B O 1
ATOM 2354 N N . PHE B 1 68 ? 6.547 -6.578 -6.25 1 98.38 68 PHE B N 1
ATOM 2355 C CA . PHE B 1 68 ? 5.531 -6.734 -5.215 1 98.38 68 PHE B CA 1
ATOM 2356 C C . PHE B 1 68 ? 5.828 -7.953 -4.348 1 98.38 68 PHE B C 1
ATOM 2358 O O . PHE B 1 68 ? 6.523 -8.875 -4.777 1 98.38 68 PHE B O 1
ATOM 2365 N N . THR B 1 69 ? 5.352 -7.914 -3.139 1 98.5 69 THR B N 1
ATOM 2366 C CA . THR B 1 69 ? 5.492 -8.953 -2.125 1 98.5 69 THR B CA 1
ATOM 2367 C C . THR B 1 69 ? 4.133 -9.539 -1.757 1 98.5 69 THR B C 1
ATOM 2369 O O . THR B 1 69 ? 3.102 -9.102 -2.273 1 98.5 69 THR B O 1
ATOM 2372 N N . SER B 1 70 ? 4.176 -10.508 -0.879 1 98.69 70 SER B N 1
ATOM 2373 C CA . SER B 1 70 ? 2.932 -11.094 -0.385 1 98.69 70 SER B CA 1
ATOM 2374 C C . SER B 1 70 ? 2.072 -10.047 0.318 1 98.69 70 SER B C 1
ATOM 2376 O O . SER B 1 70 ? 0.842 -10.125 0.294 1 98.69 70 SER B O 1
ATOM 2378 N N . GLU B 1 71 ? 2.703 -9.039 0.861 1 97.75 71 GLU B N 1
ATOM 2379 C CA . GLU B 1 71 ? 1.983 -7.969 1.54 1 97.75 71 GLU B CA 1
ATOM 2380 C C . GLU B 1 71 ? 1.41 -6.969 0.54 1 97.75 71 GLU B C 1
ATOM 2382 O O . GLU B 1 71 ? 0.241 -6.586 0.634 1 97.75 71 GLU B O 1
ATOM 2387 N N . THR B 1 72 ? 2.223 -6.523 -0.375 1 98.25 72 THR B N 1
ATOM 2388 C CA . THR B 1 72 ? 1.808 -5.453 -1.273 1 98.25 72 THR B CA 1
ATOM 2389 C C . THR B 1 72 ? 0.708 -5.934 -2.217 1 98.25 72 THR B C 1
ATOM 2391 O O . THR B 1 72 ? -0.132 -5.141 -2.652 1 98.25 72 THR B O 1
ATOM 2394 N N . LEU B 1 73 ? 0.653 -7.23 -2.477 1 98.75 73 LEU B N 1
ATOM 2395 C CA . LEU B 1 73 ? -0.438 -7.77 -3.279 1 98.75 73 LEU B CA 1
ATOM 2396 C C . LEU B 1 73 ? -1.78 -7.555 -2.592 1 98.75 73 LEU B C 1
ATOM 2398 O O . LEU B 1 73 ? -2.812 -7.438 -3.256 1 98.75 73 LEU B O 1
ATOM 2402 N N . LEU B 1 74 ? -1.788 -7.5 -1.269 1 98.5 74 LEU B N 1
ATOM 2403 C CA . LEU B 1 74 ? -3.014 -7.293 -0.504 1 98.5 74 LEU B CA 1
ATOM 2404 C C . LEU B 1 74 ? -3.562 -5.887 -0.727 1 98.5 74 LEU B C 1
ATOM 2406 O O . LEU B 1 74 ? -4.762 -5.652 -0.566 1 98.5 74 LEU B O 1
ATOM 2410 N N . TRP B 1 75 ? -2.729 -4.969 -1.137 1 98.06 75 TRP B N 1
ATOM 2411 C CA . TRP B 1 75 ? -3.082 -3.553 -1.176 1 98.06 75 TRP B CA 1
ATOM 2412 C C . TRP B 1 75 ? -4.016 -3.256 -2.344 1 98.06 75 TRP B C 1
ATOM 2414 O O . TRP B 1 75 ? -4.707 -2.234 -2.352 1 98.06 75 TRP B O 1
ATOM 2424 N N . ILE B 1 76 ? -4.035 -4.152 -3.355 1 98 76 ILE B N 1
ATOM 2425 C CA . ILE B 1 76 ? -4.797 -3.826 -4.555 1 98 76 ILE B CA 1
ATOM 2426 C C . ILE B 1 76 ? -5.547 -5.062 -5.043 1 98 76 ILE B C 1
ATOM 2428 O O . ILE B 1 76 ? -5.938 -5.141 -6.211 1 98 76 ILE B O 1
ATOM 2432 N N . CYS B 1 77 ? -5.734 -5.98 -4.203 1 98.38 77 CYS B N 1
ATOM 2433 C CA . CYS B 1 77 ? -6.363 -7.254 -4.539 1 98.38 77 CYS B CA 1
ATOM 2434 C C . CYS B 1 77 ? -7.766 -7.039 -5.098 1 98.38 77 CYS B C 1
ATOM 2436 O O . CYS B 1 77 ? -8.195 -7.754 -6.004 1 98.38 77 CYS B O 1
ATOM 2438 N N . ASP B 1 78 ? -8.523 -6.105 -4.562 1 97.56 78 ASP B N 1
ATOM 2439 C CA . ASP B 1 78 ? -9.867 -5.816 -5.062 1 97.56 78 ASP B CA 1
ATOM 2440 C C . ASP B 1 78 ? -9.828 -5.434 -6.539 1 97.56 78 ASP B C 1
ATOM 2442 O O . ASP B 1 78 ? -10.484 -6.066 -7.367 1 97.56 78 ASP B O 1
ATOM 2446 N N . GLU B 1 79 ? -8.938 -4.473 -6.816 1 97.81 79 GLU B N 1
ATOM 2447 C CA . GLU B 1 79 ? -8.852 -3.951 -8.18 1 97.81 79 GLU B CA 1
ATOM 2448 C C . GLU B 1 79 ? -8.18 -4.953 -9.109 1 97.81 79 GLU B C 1
ATOM 2450 O O . GLU B 1 79 ? -8.477 -4.996 -10.305 1 97.81 79 GLU B O 1
ATOM 2455 N N . ALA B 1 80 ? -7.348 -5.816 -8.531 1 98.62 80 ALA B N 1
ATOM 2456 C CA . ALA B 1 80 ? -6.477 -6.621 -9.383 1 98.62 80 ALA B CA 1
ATOM 2457 C C . ALA B 1 80 ? -7.027 -8.031 -9.555 1 98.62 80 ALA B C 1
ATOM 2459 O O . ALA B 1 80 ? -6.605 -8.773 -10.445 1 98.62 80 ALA B O 1
ATOM 2460 N N . VAL B 1 81 ? -7.961 -8.43 -8.68 1 98.62 81 VAL B N 1
ATOM 2461 C CA . VAL B 1 81 ? -8.469 -9.797 -8.773 1 98.62 81 VAL B CA 1
ATOM 2462 C C . VAL B 1 81 ? -9.992 -9.797 -8.656 1 98.62 81 VAL B C 1
ATOM 2464 O O . VAL B 1 81 ? -10.688 -10.18 -9.594 1 98.62 81 VAL B O 1
ATOM 2467 N N . ILE B 1 82 ? -10.523 -9.281 -7.598 1 98.12 82 ILE B N 1
ATOM 2468 C CA . ILE B 1 82 ? -11.914 -9.477 -7.227 1 98.12 82 ILE B CA 1
ATOM 2469 C C . ILE B 1 82 ? -12.82 -8.844 -8.281 1 98.12 82 ILE B C 1
ATOM 2471 O O . ILE B 1 82 ? -13.789 -9.469 -8.727 1 98.12 82 ILE B O 1
ATOM 2475 N N . LYS B 1 83 ? -12.5 -7.668 -8.734 1 97.62 83 LYS B N 1
ATOM 2476 C CA . LYS B 1 83 ? -13.352 -6.945 -9.68 1 97.62 83 LYS B CA 1
ATOM 2477 C C . LYS B 1 83 ? -13.312 -7.586 -11.062 1 97.62 83 LYS B C 1
ATOM 2479 O O . LYS B 1 83 ? -14.18 -7.32 -11.898 1 97.62 83 LYS B O 1
ATOM 2484 N N . TYR B 1 84 ? -12.312 -8.422 -11.305 1 98 84 TYR B N 1
ATOM 2485 C CA . TYR B 1 84 ? -12.273 -9.164 -12.555 1 98 84 TYR B CA 1
ATOM 2486 C C . TYR B 1 84 ? -13.312 -10.273 -12.562 1 98 84 TYR B C 1
ATOM 2488 O O . TYR B 1 84 ? -13.648 -10.812 -13.625 1 98 84 TYR B O 1
ATOM 2496 N N . LYS B 1 85 ? -13.711 -10.711 -11.359 1 97.62 85 LYS B N 1
ATOM 2497 C CA . LYS B 1 85 ? -14.695 -11.773 -11.164 1 97.62 85 LYS B CA 1
ATOM 2498 C C . LYS B 1 85 ? -14.281 -13.047 -11.883 1 97.62 85 LYS B C 1
ATOM 2500 O O . LYS B 1 85 ? -15.062 -13.617 -12.656 1 97.62 85 LYS B O 1
ATOM 2505 N N . PRO B 1 86 ? -13.062 -13.5 -11.609 1 98.56 86 PRO B N 1
ATOM 2506 C CA . PRO B 1 86 ? -12.57 -14.703 -12.273 1 98.56 86 PRO B CA 1
ATOM 2507 C C . PRO B 1 86 ? -13.203 -15.984 -11.719 1 98.56 86 PRO B C 1
ATOM 2509 O O . PRO B 1 86 ? -13.68 -15.992 -10.586 1 98.56 86 PRO B O 1
ATOM 2512 N N . SER B 1 87 ? -13.203 -17.016 -12.562 1 98.38 87 SER B N 1
ATOM 2513 C CA . SER B 1 87 ? -13.562 -18.328 -12.062 1 98.38 87 SER B CA 1
ATOM 2514 C C . SER B 1 87 ? -12.352 -19.062 -11.5 1 98.38 87 SER B C 1
ATOM 2516 O O . SER B 1 87 ? -12.492 -20.031 -10.742 1 98.38 87 SER B O 1
ATOM 2518 N N . LEU B 1 88 ? -11.141 -18.609 -11.945 1 98.81 88 LEU B N 1
ATOM 2519 C CA . LEU B 1 88 ? -9.875 -19.203 -11.523 1 98.81 88 LEU B CA 1
ATOM 2520 C C . LEU B 1 88 ? -8.812 -18.125 -11.328 1 98.81 88 LEU B C 1
ATOM 2522 O O . LEU B 1 88 ? -8.695 -17.203 -12.148 1 98.81 88 LEU B O 1
ATOM 2526 N N . VAL B 1 89 ? -8.07 -18.219 -10.25 1 98.94 89 VAL B N 1
ATOM 2527 C CA . VAL B 1 89 ? -6.965 -17.297 -9.969 1 98.94 89 VAL B CA 1
ATOM 2528 C C . VAL B 1 89 ? -5.68 -18.094 -9.742 1 98.94 89 VAL B C 1
ATOM 2530 O O . VAL B 1 89 ? -5.656 -19.031 -8.945 1 98.94 89 VAL B O 1
ATOM 2533 N N . TYR B 1 90 ? -4.723 -17.766 -10.516 1 98.94 90 TYR B N 1
ATOM 2534 C CA . TYR B 1 90 ? -3.355 -18.234 -10.305 1 98.94 90 TYR B CA 1
ATOM 2535 C C . TYR B 1 90 ? -2.541 -17.203 -9.523 1 98.94 90 TYR B C 1
ATOM 2537 O O . TYR B 1 90 ? -2.467 -16.031 -9.914 1 98.94 90 TYR B O 1
ATOM 2545 N N . ILE B 1 91 ? -1.935 -17.625 -8.383 1 98.94 91 ILE B N 1
ATOM 2546 C CA . ILE B 1 91 ? -1.133 -16.719 -7.578 1 98.94 91 ILE B CA 1
ATOM 2547 C C . ILE B 1 91 ? 0.264 -17.297 -7.371 1 98.94 91 ILE B C 1
ATOM 2549 O O . ILE B 1 91 ? 0.409 -18.469 -7.035 1 98.94 91 ILE B O 1
ATOM 2553 N N . SER B 1 92 ? 1.272 -16.516 -7.57 1 98.88 92 SER B N 1
ATOM 2554 C CA . SER B 1 92 ? 2.656 -16.859 -7.266 1 98.88 92 SER B CA 1
ATOM 2555 C C . SER B 1 92 ? 3.441 -15.641 -6.793 1 98.88 92 SER B C 1
ATOM 2557 O O . SER B 1 92 ? 3.479 -14.617 -7.477 1 98.88 92 SER B O 1
ATOM 2559 N N . VAL B 1 93 ? 4.07 -15.758 -5.578 1 98.75 93 VAL B N 1
ATOM 2560 C CA . VAL B 1 93 ? 4.785 -14.641 -4.969 1 98.75 93 VAL B CA 1
ATOM 2561 C C . VAL B 1 93 ? 5.68 -15.148 -3.844 1 98.75 93 VAL B C 1
ATOM 2563 O O . VAL B 1 93 ? 5.562 -16.312 -3.426 1 98.75 93 VAL B O 1
ATOM 2566 N N . GLY B 1 94 ? 6.605 -14.328 -3.344 1 98.44 94 GLY B N 1
ATOM 2567 C CA . GLY B 1 94 ? 7.32 -14.672 -2.125 1 98.44 94 GLY B CA 1
ATOM 2568 C C . GLY B 1 94 ? 8.797 -14.32 -2.174 1 98.44 94 GLY B C 1
ATOM 2569 O O . GLY B 1 94 ? 9.398 -14.016 -1.145 1 98.44 94 GLY B O 1
ATOM 2570 N N . THR B 1 95 ? 9.375 -14.328 -3.336 1 97.75 95 THR B N 1
ATOM 2571 C CA . THR B 1 95 ? 10.82 -14.164 -3.457 1 97.75 95 THR B CA 1
ATOM 2572 C C . THR B 1 95 ? 11.242 -12.758 -3.027 1 97.75 95 THR B C 1
ATOM 2574 O O . THR B 1 95 ? 12.266 -12.594 -2.361 1 97.75 95 THR B O 1
ATOM 2577 N N . ASN B 1 96 ? 10.461 -11.789 -3.367 1 96.88 96 ASN B N 1
ATOM 2578 C CA . ASN B 1 96 ? 10.797 -10.414 -3.023 1 96.88 96 ASN B CA 1
ATOM 2579 C C . ASN B 1 96 ? 10.672 -10.164 -1.523 1 96.88 96 ASN B C 1
ATOM 2581 O O . ASN B 1 96 ? 11.367 -9.305 -0.976 1 96.88 96 ASN B O 1
ATOM 2585 N N . ASP B 1 97 ? 9.828 -10.938 -0.838 1 97.94 97 ASP B N 1
ATOM 2586 C CA . ASP B 1 97 ? 9.641 -10.836 0.606 1 97.94 97 ASP B CA 1
ATOM 2587 C C . ASP B 1 97 ? 10.945 -11.133 1.349 1 97.94 97 ASP B C 1
ATOM 2589 O O . ASP B 1 97 ? 11.172 -10.617 2.445 1 97.94 97 ASP B O 1
ATOM 2593 N N . LEU B 1 98 ? 11.742 -11.922 0.718 1 97.31 98 LEU B N 1
ATOM 2594 C CA . LEU B 1 98 ? 12.969 -12.391 1.356 1 97.31 98 LEU B CA 1
ATOM 2595 C C . LEU B 1 98 ? 14.133 -11.461 1.042 1 97.31 98 LEU B C 1
ATOM 2597 O O . LEU B 1 98 ? 15.234 -11.633 1.574 1 97.31 98 LEU B O 1
ATOM 2601 N N . GLY B 1 99 ? 13.922 -10.477 0.199 1 92.5 99 GLY B N 1
ATOM 2602 C CA . GLY B 1 99 ? 14.969 -9.523 -0.153 1 92.5 99 GLY B CA 1
ATOM 2603 C C . GLY B 1 99 ? 15.281 -8.547 0.963 1 92.5 99 GLY B C 1
ATOM 2604 O O . GLY B 1 99 ? 14.602 -8.531 1.992 1 92.5 99 GLY B O 1
ATOM 2605 N N . ASN B 1 100 ? 16.234 -7.73 0.779 1 85.81 100 ASN B N 1
ATOM 2606 C CA . ASN B 1 100 ? 16.797 -6.863 1.812 1 85.81 100 ASN B CA 1
ATOM 2607 C C . ASN B 1 100 ? 15.812 -5.781 2.229 1 85.81 100 ASN B C 1
ATOM 2609 O O . ASN B 1 100 ? 15.859 -5.297 3.361 1 85.81 100 ASN B O 1
ATOM 2613 N N . THR B 1 101 ? 14.922 -5.41 1.387 1 81.62 101 THR B N 1
ATOM 2614 C CA . THR B 1 101 ? 13.984 -4.336 1.679 1 81.62 101 THR B CA 1
ATOM 2615 C C . THR B 1 101 ? 12.906 -4.805 2.654 1 81.62 101 THR B C 1
ATOM 2617 O O . THR B 1 101 ? 12.383 -4.016 3.441 1 81.62 101 THR B O 1
ATOM 2620 N N . ASN B 1 102 ? 12.594 -6.031 2.637 1 87.88 102 ASN B N 1
ATOM 2621 C CA . ASN B 1 102 ? 11.469 -6.539 3.412 1 87.88 102 ASN B CA 1
ATOM 2622 C C . ASN B 1 102 ? 11.922 -7.488 4.516 1 87.88 102 ASN B C 1
ATOM 2624 O O . ASN B 1 102 ? 11.594 -7.289 5.688 1 87.88 102 ASN B O 1
ATOM 2628 N N . MET B 1 103 ? 12.719 -8.516 4.164 1 92.75 103 MET B N 1
ATOM 2629 C CA . MET B 1 103 ? 13.297 -9.484 5.094 1 92.75 103 MET B CA 1
ATOM 2630 C C . MET B 1 103 ? 12.211 -10.133 5.941 1 92.75 103 MET B C 1
ATOM 2632 O O . MET B 1 103 ? 12.305 -10.164 7.172 1 92.75 103 MET B O 1
ATOM 2636 N N . ARG B 1 104 ? 11.195 -10.586 5.309 1 96.19 104 ARG B N 1
ATOM 2637 C CA . ARG B 1 104 ? 10.086 -11.234 6.004 1 96.19 104 ARG B CA 1
ATOM 2638 C C . ARG B 1 104 ? 10.406 -12.695 6.305 1 96.19 104 ARG B C 1
ATOM 2640 O O . ARG B 1 104 ? 11.094 -13.359 5.527 1 96.19 104 ARG B O 1
ATOM 2647 N N . SER B 1 105 ? 9.898 -13.227 7.387 1 97 105 SER B N 1
ATOM 2648 C CA . SER B 1 105 ? 10.039 -14.641 7.699 1 97 105 SER B CA 1
ATOM 2649 C C . SER B 1 105 ? 9.164 -15.5 6.801 1 97 105 SER B C 1
ATOM 2651 O O . SER B 1 105 ? 8.148 -15.031 6.281 1 97 105 SER B O 1
ATOM 2653 N N . PRO B 1 106 ? 9.531 -16.75 6.637 1 97.94 106 PRO B N 1
ATOM 2654 C CA . PRO B 1 106 ? 8.695 -17.656 5.848 1 97.94 106 PRO B CA 1
ATOM 2655 C C . PRO B 1 106 ? 7.262 -17.734 6.355 1 97.94 106 PRO B C 1
ATOM 2657 O O . PRO B 1 106 ? 6.32 -17.766 5.555 1 97.94 106 PRO B O 1
ATOM 2660 N N . ARG B 1 107 ? 7.113 -17.719 7.648 1 97.56 107 ARG B N 1
ATOM 2661 C CA . ARG B 1 107 ? 5.781 -17.797 8.234 1 97.56 107 ARG B CA 1
ATOM 2662 C C . ARG B 1 107 ? 4.957 -16.562 7.879 1 97.56 107 ARG B C 1
ATOM 2664 O O . ARG B 1 107 ? 3.779 -16.672 7.523 1 97.56 107 ARG B O 1
ATOM 2671 N N . GLU B 1 108 ? 5.551 -15.359 7.977 1 98.06 108 GLU B N 1
ATOM 2672 C CA . GLU B 1 108 ? 4.855 -14.125 7.613 1 98.06 108 GLU B CA 1
ATOM 2673 C C . GLU B 1 108 ? 4.422 -14.148 6.148 1 98.06 108 GLU B C 1
ATOM 2675 O O . GLU B 1 108 ? 3.314 -13.727 5.816 1 98.06 108 GLU B O 1
ATOM 2680 N N . ILE B 1 109 ? 5.27 -14.602 5.309 1 98.69 109 ILE B N 1
ATOM 2681 C CA . ILE B 1 109 ? 4.988 -14.68 3.879 1 98.69 109 ILE B CA 1
ATOM 2682 C C . ILE B 1 109 ? 3.777 -15.578 3.639 1 98.69 109 ILE B C 1
ATOM 2684 O O . ILE B 1 109 ? 2.828 -15.18 2.959 1 98.69 109 ILE B O 1
ATOM 2688 N N . ALA B 1 110 ? 3.803 -16.734 4.238 1 98.75 110 ALA B N 1
ATOM 2689 C CA . ALA B 1 110 ? 2.721 -17.703 4.07 1 98.75 110 ALA B CA 1
ATOM 2690 C C . ALA B 1 110 ? 1.403 -17.156 4.605 1 98.75 110 ALA B C 1
ATOM 2692 O O . ALA B 1 110 ? 0.349 -17.344 3.994 1 98.75 110 ALA B O 1
ATOM 2693 N N . LEU B 1 111 ? 1.476 -16.516 5.723 1 98.5 111 LEU B N 1
ATOM 2694 C CA . LEU B 1 111 ? 0.267 -15.953 6.32 1 98.5 111 LEU B CA 1
ATOM 2695 C C . LEU B 1 111 ? -0.294 -14.828 5.461 1 98.5 111 LEU B C 1
ATOM 2697 O O . LEU B 1 111 ? -1.511 -14.641 5.387 1 98.5 111 LEU B O 1
ATOM 2701 N N . ASN B 1 112 ? 0.549 -14.008 4.883 1 98.69 112 ASN B N 1
ATOM 2702 C CA . ASN B 1 112 ? 0.074 -13 3.941 1 98.69 112 ASN B CA 1
ATOM 2703 C C . ASN B 1 112 ? -0.633 -13.641 2.75 1 98.69 112 ASN B C 1
ATOM 2705 O O . ASN B 1 112 ? -1.653 -13.125 2.281 1 98.69 112 ASN B O 1
ATOM 2709 N N . ILE B 1 113 ? -0.108 -14.719 2.244 1 98.81 113 ILE B N 1
ATOM 2710 C CA . ILE B 1 113 ? -0.735 -15.438 1.14 1 98.81 113 ILE B CA 1
ATOM 2711 C C . ILE B 1 113 ? -2.088 -15.992 1.585 1 98.81 113 ILE B C 1
ATOM 2713 O O . ILE B 1 113 ? -3.055 -15.977 0.818 1 98.81 113 ILE B O 1
ATOM 2717 N N . GLU B 1 114 ? -2.156 -16.453 2.801 1 98.81 114 GLU B N 1
ATOM 2718 C CA . GLU B 1 114 ? -3.445 -16.906 3.32 1 98.81 114 GLU B CA 1
ATOM 2719 C C . GLU B 1 114 ? -4.461 -15.766 3.336 1 98.81 114 GLU B C 1
ATOM 2721 O O . GLU B 1 114 ? -5.637 -15.969 3.027 1 98.81 114 GLU B O 1
ATOM 2726 N N . LYS B 1 115 ? -4.008 -14.594 3.756 1 98.44 115 LYS B N 1
ATOM 2727 C CA . LYS B 1 115 ? -4.895 -13.43 3.709 1 98.44 115 LYS B CA 1
ATOM 2728 C C . LYS B 1 115 ? -5.402 -13.188 2.293 1 98.44 115 LYS B C 1
ATOM 2730 O O . LYS B 1 115 ? -6.566 -12.82 2.1 1 98.44 115 LYS B O 1
ATOM 2735 N N . LEU B 1 116 ? -4.547 -13.344 1.288 1 98.62 116 LEU B N 1
ATOM 2736 C CA . LEU B 1 116 ? -4.961 -13.211 -0.105 1 98.62 116 LEU B CA 1
ATOM 2737 C C . LEU B 1 116 ? -6.055 -14.219 -0.448 1 98.62 116 LEU B C 1
ATOM 2739 O O . LEU B 1 116 ? -7.051 -13.867 -1.086 1 98.62 116 LEU B O 1
ATOM 2743 N N . ILE B 1 117 ? -5.836 -15.453 -0.02 1 98.56 117 ILE B N 1
ATOM 2744 C CA . ILE B 1 117 ? -6.816 -16.5 -0.25 1 98.56 117 ILE B CA 1
ATOM 2745 C C . ILE B 1 117 ? -8.156 -16.109 0.367 1 98.56 117 ILE B C 1
ATOM 2747 O O . ILE B 1 117 ? -9.195 -16.172 -0.292 1 98.56 117 ILE B O 1
ATOM 2751 N N . ARG B 1 118 ? -8.102 -15.633 1.592 1 97.81 118 ARG B N 1
ATOM 2752 C CA . ARG B 1 118 ? -9.32 -15.25 2.295 1 97.81 118 ARG B CA 1
ATOM 2753 C C . ARG B 1 118 ? -10.023 -14.086 1.593 1 97.81 118 ARG B C 1
ATOM 2755 O O . ARG B 1 118 ? -11.242 -14.094 1.446 1 97.81 118 ARG B O 1
ATOM 2762 N N . LEU B 1 119 ? -9.289 -13.109 1.161 1 97.5 119 LEU B N 1
ATOM 2763 C CA . LEU B 1 119 ? -9.875 -11.961 0.469 1 97.5 119 LEU B CA 1
ATOM 2764 C C . LEU B 1 119 ? -10.594 -12.406 -0.8 1 97.5 119 LEU B C 1
ATOM 2766 O O . LEU B 1 119 ? -11.727 -11.992 -1.052 1 97.5 119 LEU B O 1
ATOM 2770 N N . VAL B 1 120 ? -9.945 -13.273 -1.549 1 98.31 120 VAL B N 1
ATOM 2771 C CA . VAL B 1 120 ? -10.492 -13.695 -2.832 1 98.31 120 VAL B CA 1
ATOM 2772 C C . VAL B 1 120 ? -11.719 -14.578 -2.604 1 98.31 120 VAL B C 1
ATOM 2774 O O . VAL B 1 120 ? -12.789 -14.32 -3.152 1 98.31 120 VAL B O 1
ATOM 2777 N N . ARG B 1 121 ? -11.609 -15.523 -1.727 1 97.5 121 ARG B N 1
ATOM 2778 C CA . ARG B 1 121 ? -12.703 -16.469 -1.482 1 97.5 121 ARG B CA 1
ATOM 2779 C C . ARG B 1 121 ? -13.875 -15.773 -0.789 1 97.5 121 ARG B C 1
ATOM 2781 O O . ARG B 1 121 ? -15.031 -16.141 -1.008 1 97.5 121 ARG B O 1
ATOM 2788 N N . GLY B 1 122 ? -13.539 -14.883 0.016 1 96.56 122 GLY B N 1
ATOM 2789 C CA . GLY B 1 122 ? -14.578 -14.172 0.747 1 96.56 122 GLY B CA 1
ATOM 2790 C C . GLY B 1 122 ? -15.438 -13.289 -0.138 1 96.56 122 GLY B C 1
ATOM 2791 O O . GLY B 1 122 ? -16.547 -12.898 0.245 1 96.56 122 GLY B O 1
ATOM 2792 N N . ASN B 1 123 ? -14.922 -12.945 -1.289 1 97.56 123 ASN B N 1
ATOM 2793 C CA . ASN B 1 123 ? -15.641 -12.023 -2.164 1 97.56 123 ASN B CA 1
ATOM 2794 C C . ASN B 1 123 ? -16.141 -12.719 -3.428 1 97.56 123 ASN B C 1
ATOM 2796 O O . ASN B 1 123 ? -17.016 -12.203 -4.125 1 97.56 123 ASN B O 1
ATOM 2800 N N . LEU B 1 124 ? -15.516 -13.93 -3.707 1 97.06 124 LEU B N 1
ATOM 2801 C CA . LEU B 1 124 ? -15.867 -14.711 -4.887 1 97.06 124 LEU B CA 1
ATOM 2802 C C . LEU B 1 124 ? -16.188 -16.156 -4.508 1 97.06 124 LEU B C 1
ATOM 2804 O O . LEU B 1 124 ? -15.289 -17 -4.449 1 97.06 124 LEU B O 1
ATOM 2808 N N . LYS B 1 125 ? -17.344 -16.609 -4.184 1 89.44 125 LYS B N 1
ATOM 2809 C CA . LYS B 1 125 ? -17.781 -17.859 -3.549 1 89.44 125 LYS B CA 1
ATOM 2810 C C . LYS B 1 125 ? -17.359 -19.062 -4.379 1 89.44 125 LYS B C 1
ATOM 2812 O O . LYS B 1 125 ? -16.906 -20.078 -3.83 1 89.44 125 LYS B O 1
ATOM 2817 N N . GLU B 1 126 ? -17.281 -19.062 -5.758 1 92.56 126 GLU B N 1
ATOM 2818 C CA . GLU B 1 126 ? -17.031 -20.266 -6.562 1 92.56 126 GLU B CA 1
ATOM 2819 C C . GLU B 1 126 ? -15.672 -20.188 -7.25 1 92.56 126 GLU B C 1
ATOM 2821 O O . GLU B 1 126 ? -15.336 -21.031 -8.078 1 92.56 126 GLU B O 1
ATOM 2826 N N . VAL B 1 127 ? -14.938 -19.328 -6.746 1 97.88 127 VAL B N 1
ATOM 2827 C CA . VAL B 1 127 ? -13.648 -19.156 -7.406 1 97.88 127 VAL B CA 1
ATOM 2828 C C . VAL B 1 127 ? -12.711 -20.297 -7.035 1 97.88 127 VAL B C 1
ATOM 2830 O O . VAL B 1 127 ? -12.711 -20.766 -5.895 1 97.88 127 VAL B O 1
ATOM 2833 N N . LYS B 1 128 ? -11.984 -20.797 -7.965 1 98.75 128 LYS B N 1
ATOM 2834 C CA . LYS B 1 128 ? -10.859 -21.688 -7.715 1 98.75 128 LYS B CA 1
ATOM 2835 C C . LYS B 1 128 ? -9.547 -20.922 -7.645 1 98.75 128 LYS B C 1
ATOM 2837 O O . LYS B 1 128 ? -9.328 -19.969 -8.414 1 98.75 128 LYS B O 1
ATOM 2842 N N . ILE B 1 129 ? -8.703 -21.328 -6.699 1 98.88 129 ILE B N 1
ATOM 2843 C CA . ILE B 1 129 ? -7.426 -20.641 -6.527 1 98.88 129 ILE B CA 1
ATOM 2844 C C . ILE B 1 129 ? -6.285 -21.656 -6.648 1 98.88 129 ILE B C 1
ATOM 2846 O O . ILE B 1 129 ? -6.309 -22.703 -6.004 1 98.88 129 ILE B O 1
ATOM 2850 N N . MET B 1 130 ? -5.375 -21.422 -7.484 1 98.88 130 MET B N 1
ATOM 2851 C CA . MET B 1 130 ? -4.125 -22.172 -7.594 1 98.88 130 MET B CA 1
ATOM 2852 C C . MET B 1 130 ? -2.947 -21.328 -7.098 1 98.88 130 MET B C 1
ATOM 2854 O O . MET B 1 130 ? -2.676 -20.25 -7.625 1 98.88 130 MET B O 1
ATOM 2858 N N . ILE B 1 131 ? -2.312 -21.812 -6.078 1 98.94 131 ILE B N 1
ATOM 2859 C CA . ILE B 1 131 ? -1.111 -21.172 -5.562 1 98.94 131 ILE B CA 1
ATOM 2860 C C . ILE B 1 131 ? 0.128 -21.922 -6.047 1 98.94 131 ILE B C 1
ATOM 2862 O O . ILE B 1 131 ? 0.32 -23.094 -5.719 1 98.94 131 ILE B O 1
ATOM 2866 N N . ALA B 1 132 ? 0.917 -21.266 -6.809 1 98.88 132 ALA B N 1
ATOM 2867 C CA . ALA B 1 132 ? 2.18 -21.844 -7.25 1 98.88 132 ALA B CA 1
ATOM 2868 C C . ALA B 1 132 ? 3.307 -21.531 -6.277 1 98.88 132 ALA B C 1
ATOM 2870 O O . ALA B 1 132 ? 3.383 -20.406 -5.754 1 98.88 132 ALA B O 1
ATOM 2871 N N . SER B 1 133 ? 4.156 -22.438 -6.078 1 98.88 133 SER B N 1
ATOM 2872 C CA . SER B 1 133 ? 5.289 -22.25 -5.176 1 98.88 133 SER B CA 1
ATOM 2873 C C . SER B 1 133 ? 6.18 -21.109 -5.633 1 98.88 133 SER B C 1
ATOM 2875 O O . SER B 1 133 ? 6.25 -20.812 -6.828 1 98.88 133 SER B O 1
ATOM 2877 N N . THR B 1 134 ? 6.82 -20.422 -4.68 1 98.81 134 THR B N 1
ATOM 2878 C CA . THR B 1 134 ? 7.875 -19.453 -4.961 1 98.81 134 THR B CA 1
ATOM 2879 C C . THR B 1 134 ? 9.039 -20.125 -5.684 1 98.81 134 THR B C 1
ATOM 2881 O O . THR B 1 134 ? 9.461 -21.219 -5.32 1 98.81 134 THR B O 1
ATOM 2884 N N . THR B 1 135 ? 9.539 -19.5 -6.691 1 98.69 135 THR B N 1
ATOM 2885 C CA . THR B 1 135 ? 10.586 -20.078 -7.527 1 98.69 135 THR B CA 1
ATOM 2886 C C . THR B 1 135 ? 11.93 -20.047 -6.805 1 98.69 135 THR B C 1
ATOM 2888 O O . THR B 1 135 ? 12.172 -19.188 -5.969 1 98.69 135 THR B O 1
ATOM 2891 N N . PRO B 1 136 ? 12.797 -21 -7.137 1 98.69 136 PRO B N 1
ATOM 2892 C CA . PRO B 1 136 ? 14.156 -20.938 -6.594 1 98.69 136 PRO B CA 1
ATOM 2893 C C . PRO B 1 136 ? 14.992 -19.828 -7.227 1 98.69 136 PRO B C 1
ATOM 2895 O O . PRO B 1 136 ? 14.617 -19.297 -8.273 1 98.69 136 PRO B O 1
ATOM 2898 N N . CYS B 1 137 ? 16.078 -19.469 -6.57 1 98.25 137 CYS B N 1
ATOM 2899 C CA . CYS B 1 137 ? 17 -18.484 -7.105 1 98.25 137 CYS B CA 1
ATOM 2900 C C . CYS B 1 137 ? 18.406 -19.047 -7.207 1 98.25 137 CYS B C 1
ATOM 2902 O O . CYS B 1 137 ? 18.656 -20.188 -6.793 1 98.25 137 CYS B O 1
ATOM 2904 N N . ASP B 1 138 ? 19.234 -18.391 -7.945 1 98.25 138 ASP B N 1
ATOM 2905 C CA . ASP B 1 138 ? 20.672 -18.625 -7.848 1 98.25 138 ASP B CA 1
ATOM 2906 C C . ASP B 1 138 ? 21.281 -17.859 -6.672 1 98.25 138 ASP B C 1
ATOM 2908 O O . ASP B 1 138 ? 21.453 -16.656 -6.738 1 98.25 138 ASP B O 1
ATOM 2912 N N . GLU B 1 139 ? 21.656 -18.562 -5.648 1 97 139 GLU B N 1
ATOM 2913 C CA . GLU B 1 139 ? 22.062 -17.922 -4.402 1 97 139 GLU B CA 1
ATOM 2914 C C . GLU B 1 139 ? 23.391 -17.188 -4.578 1 97 139 GLU B C 1
ATOM 2916 O O . GLU B 1 139 ? 23.719 -16.297 -3.787 1 97 139 GLU B O 1
ATOM 2921 N N . ASN B 1 140 ? 24.172 -17.562 -5.625 1 95.44 140 ASN B N 1
ATOM 2922 C CA . ASN B 1 140 ? 25.422 -16.844 -5.906 1 95.44 140 ASN B CA 1
ATOM 2923 C C . ASN B 1 140 ? 25.156 -15.438 -6.441 1 95.44 140 ASN B C 1
ATOM 2925 O O . ASN B 1 140 ? 25.969 -14.539 -6.273 1 95.44 140 ASN B O 1
ATOM 2929 N N . LYS B 1 141 ? 23.984 -15.289 -7.012 1 96.31 141 LYS B N 1
ATOM 2930 C CA . LYS B 1 141 ? 23.656 -14.016 -7.648 1 96.31 141 LYS B CA 1
ATOM 2931 C C . LYS B 1 141 ? 22.609 -13.25 -6.848 1 96.31 141 LYS B C 1
ATOM 2933 O O . LYS B 1 141 ? 22.562 -12.023 -6.887 1 96.31 141 LYS B O 1
ATOM 2938 N N . GLN B 1 142 ? 21.766 -13.969 -6.141 1 95.81 142 GLN B N 1
ATOM 2939 C CA . GLN B 1 142 ? 20.594 -13.352 -5.531 1 95.81 142 GLN B CA 1
ATOM 2940 C C . GLN B 1 142 ? 20.422 -13.789 -4.078 1 95.81 142 GLN B C 1
ATOM 2942 O O . GLN B 1 142 ? 19.344 -13.625 -3.494 1 95.81 142 GLN B O 1
ATOM 2947 N N . GLY B 1 143 ? 21.438 -14.375 -3.504 1 94.75 143 GLY B N 1
ATOM 2948 C CA . GLY B 1 143 ? 21.406 -14.852 -2.131 1 94.75 143 GLY B CA 1
ATOM 2949 C C . GLY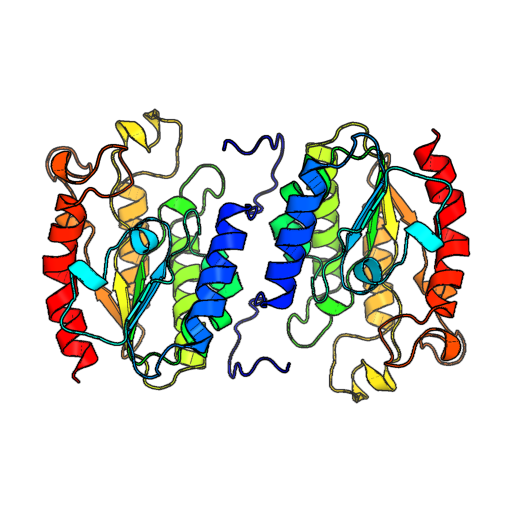 B 1 143 ? 22.406 -14.164 -1.228 1 94.75 143 GLY B C 1
ATOM 2950 O O . GLY B 1 143 ? 22.781 -13.023 -1.472 1 94.75 143 GLY B O 1
ATOM 2951 N N . PRO B 1 144 ? 22.812 -14.867 -0.181 1 91.56 144 PRO B N 1
ATOM 2952 C CA . PRO B 1 144 ? 23.656 -14.258 0.842 1 91.56 144 PRO B CA 1
ATOM 2953 C C . PRO B 1 144 ? 24.984 -13.742 0.28 1 91.56 144 PRO B C 1
ATOM 2955 O O . PRO B 1 144 ? 25.484 -12.703 0.721 1 91.56 144 PRO B O 1
ATOM 2958 N N . LYS B 1 145 ? 25.484 -14.398 -0.698 1 90.88 145 LYS B N 1
ATOM 2959 C CA . LYS B 1 145 ? 26.75 -13.969 -1.284 1 90.88 145 LYS B CA 1
ATOM 2960 C C . LYS B 1 145 ? 26.594 -12.648 -2.025 1 90.88 145 LYS B C 1
ATOM 2962 O O . LYS B 1 145 ? 27.562 -11.891 -2.186 1 90.88 145 LYS B O 1
ATOM 2967 N N . ALA B 1 146 ? 25.422 -12.43 -2.479 1 91.31 146 ALA B N 1
ATOM 2968 C CA . ALA B 1 146 ? 25.125 -11.188 -3.18 1 91.31 146 ALA B CA 1
ATOM 2969 C C . ALA B 1 146 ? 24.516 -10.156 -2.232 1 91.31 146 ALA B C 1
ATOM 2971 O O . ALA B 1 146 ? 24.031 -9.109 -2.67 1 91.31 146 ALA B O 1
ATOM 2972 N N . GLY B 1 147 ? 24.422 -10.453 -0.983 1 89.25 147 GLY B N 1
ATOM 2973 C CA . GLY B 1 147 ? 23.969 -9.508 0.023 1 89.25 147 GLY B CA 1
ATOM 2974 C C . GLY B 1 147 ? 22.5 -9.664 0.369 1 89.25 147 GLY B C 1
ATOM 2975 O O . GLY B 1 147 ? 21.953 -8.867 1.13 1 89.25 147 GLY B O 1
ATOM 2976 N N . LYS B 1 148 ? 21.828 -10.578 -0.203 1 89.38 148 LYS B N 1
ATOM 2977 C CA . LYS B 1 148 ? 20.438 -10.875 0.127 1 89.38 148 LYS B CA 1
ATOM 2978 C C . LYS B 1 148 ? 20.344 -12.023 1.135 1 89.38 148 LYS B C 1
ATOM 2980 O O . LYS B 1 148 ? 20.078 -13.164 0.761 1 89.38 148 LYS B O 1
ATOM 2985 N N . CYS B 1 149 ? 20.391 -11.766 2.371 1 87.44 149 CYS B N 1
ATOM 2986 C CA . CYS B 1 149 ? 20.766 -12.742 3.389 1 87.44 149 CYS B CA 1
ATOM 2987 C C . CYS B 1 149 ? 19.641 -13.734 3.629 1 87.44 149 CYS B C 1
ATOM 2989 O O . CYS B 1 149 ? 19.875 -14.922 3.846 1 87.44 149 CYS B O 1
ATOM 2991 N N . LEU B 1 150 ? 18.375 -13.266 3.521 1 95.62 150 LEU B N 1
ATOM 2992 C CA . LEU B 1 150 ? 17.266 -14.164 3.84 1 95.62 150 LEU B CA 1
ATOM 2993 C C . LEU B 1 150 ? 16.797 -14.914 2.596 1 95.62 150 LEU B C 1
ATOM 2995 O O . LEU B 1 150 ? 16.062 -15.891 2.699 1 95.62 150 LEU B O 1
ATOM 2999 N N . ARG B 1 151 ? 17.234 -14.484 1.393 1 97.12 151 ARG B N 1
ATOM 3000 C CA . ARG B 1 151 ? 16.797 -15.164 0.173 1 97.12 151 ARG B CA 1
ATOM 3001 C C . ARG B 1 151 ? 17.688 -16.375 -0.123 1 97.12 151 ARG B C 1
ATOM 3003 O O . ARG B 1 151 ? 18.609 -16.281 -0.928 1 97.12 151 ARG B O 1
ATOM 3010 N N . THR B 1 152 ? 17.375 -17.438 0.477 1 97.69 152 THR B N 1
ATOM 3011 C CA . THR B 1 152 ? 18 -18.734 0.234 1 97.69 152 THR B CA 1
ATOM 3012 C C . THR B 1 152 ? 16.969 -19.75 -0.229 1 97.69 152 THR B C 1
ATOM 3014 O O . THR B 1 152 ? 15.789 -19.672 0.128 1 97.69 152 THR B O 1
ATOM 3017 N N . ASN B 1 153 ? 17.469 -20.703 -0.971 1 98.25 153 ASN B N 1
ATOM 3018 C CA . ASN B 1 153 ? 16.547 -21.75 -1.425 1 98.25 153 ASN B CA 1
ATOM 3019 C C . ASN B 1 153 ? 16.031 -22.594 -0.261 1 98.25 153 ASN B C 1
ATOM 3021 O O . ASN B 1 153 ? 14.938 -23.156 -0.329 1 98.25 153 ASN B O 1
ATOM 3025 N N . PHE B 1 154 ? 16.766 -22.656 0.794 1 97.75 154 PHE B N 1
ATOM 3026 C CA . PHE B 1 154 ? 16.281 -23.297 2.012 1 97.75 154 PHE B CA 1
ATOM 3027 C C . PHE B 1 154 ? 15.07 -22.547 2.57 1 97.75 154 PHE B C 1
ATOM 3029 O O . PHE B 1 154 ? 14.023 -23.141 2.816 1 97.75 154 PHE B O 1
ATOM 3036 N N . ASN B 1 155 ? 15.203 -21.203 2.762 1 98.38 155 ASN B N 1
ATOM 3037 C CA . ASN B 1 155 ? 14.086 -20.406 3.25 1 98.38 155 ASN B CA 1
ATOM 3038 C C . ASN B 1 155 ? 12.898 -20.453 2.287 1 98.38 155 ASN B C 1
ATOM 3040 O O . ASN B 1 155 ? 11.742 -20.5 2.719 1 98.38 155 ASN B O 1
ATOM 3044 N N . ILE B 1 156 ? 13.156 -20.438 1.021 1 98.69 156 ILE B N 1
ATOM 3045 C CA . ILE B 1 156 ? 12.102 -20.531 0.023 1 98.69 156 ILE B CA 1
ATOM 3046 C C . ILE B 1 156 ? 11.359 -21.859 0.179 1 98.69 156 ILE B C 1
ATOM 3048 O O . ILE B 1 156 ? 10.133 -21.906 0.094 1 98.69 156 ILE B O 1
ATOM 3052 N N . SER B 1 157 ? 12.125 -22.922 0.418 1 98.56 157 SER B N 1
A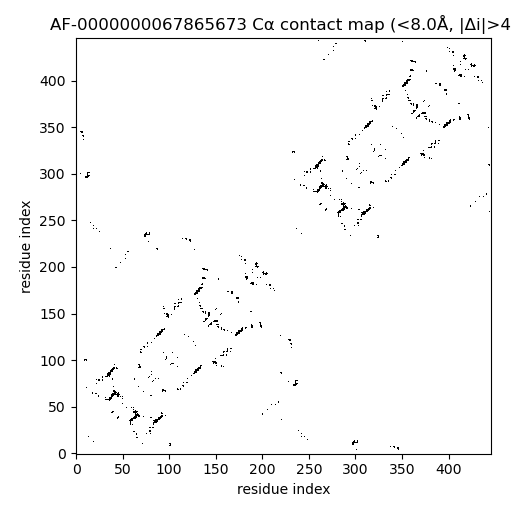TOM 3053 C CA . SER B 1 157 ? 11.492 -24.219 0.611 1 98.56 157 SER B CA 1
ATOM 3054 C C . SER B 1 157 ? 10.602 -24.219 1.844 1 98.56 157 SER B C 1
ATOM 3056 O O . SER B 1 157 ? 9.562 -24.891 1.862 1 98.56 157 SER B O 1
ATOM 3058 N N . ILE B 1 158 ? 10.969 -23.531 2.881 1 98.75 158 ILE B N 1
ATOM 3059 C CA . ILE B 1 158 ? 10.141 -23.406 4.074 1 98.75 158 ILE B CA 1
ATOM 3060 C C . ILE B 1 158 ? 8.875 -22.609 3.744 1 98.75 158 ILE B C 1
ATOM 3062 O O . ILE B 1 158 ? 7.777 -22.984 4.16 1 98.75 158 ILE B O 1
ATOM 3066 N N . VAL B 1 159 ? 9.023 -21.5 3.004 1 98.81 159 VAL B N 1
ATOM 3067 C CA . VAL B 1 159 ? 7.867 -20.734 2.549 1 98.81 159 VAL B CA 1
ATOM 3068 C C . VAL B 1 159 ? 6.887 -21.656 1.831 1 98.81 159 VAL B C 1
ATOM 3070 O O . VAL B 1 159 ? 5.699 -21.688 2.156 1 98.81 159 VAL B O 1
ATOM 3073 N N . ASN B 1 160 ? 7.391 -22.422 0.912 1 98.88 160 ASN B N 1
ATOM 3074 C CA . ASN B 1 160 ? 6.559 -23.281 0.078 1 98.88 160 ASN B CA 1
ATOM 3075 C C . ASN B 1 160 ? 5.855 -24.359 0.906 1 98.88 160 ASN B C 1
ATOM 3077 O O . ASN B 1 160 ? 4.688 -24.672 0.659 1 98.88 160 ASN B O 1
ATOM 3081 N N . LYS B 1 161 ? 6.59 -24.875 1.824 1 98.81 161 LYS B N 1
ATOM 3082 C CA . LYS B 1 161 ? 5.98 -25.859 2.711 1 98.81 161 LYS B CA 1
ATOM 3083 C C . LYS B 1 161 ? 4.832 -25.25 3.51 1 98.81 161 LYS B C 1
ATOM 3085 O O . LYS B 1 161 ? 3.766 -25.859 3.635 1 98.81 161 LYS B O 1
ATOM 3090 N N . GLU B 1 162 ? 5.066 -24.094 4.043 1 98.75 162 GLU B N 1
ATOM 3091 C CA . GLU B 1 162 ? 4.035 -23.406 4.816 1 98.75 162 GLU B CA 1
ATOM 3092 C C . GLU B 1 162 ? 2.83 -23.062 3.943 1 98.75 162 GLU B C 1
ATOM 3094 O O . GLU B 1 162 ? 1.684 -23.203 4.375 1 98.75 162 GLU B O 1
ATOM 3099 N N . ILE B 1 163 ? 3.061 -22.641 2.736 1 98.75 163 ILE B N 1
ATOM 3100 C CA . ILE B 1 163 ? 1.986 -22.312 1.804 1 98.75 163 ILE B CA 1
ATOM 3101 C C . ILE B 1 163 ? 1.163 -23.562 1.513 1 98.75 163 ILE B C 1
ATOM 3103 O O . ILE B 1 163 ? -0.069 -23.516 1.521 1 98.75 163 ILE B O 1
ATOM 3107 N N . GLN B 1 164 ? 1.857 -24.625 1.236 1 98.81 164 GLN B N 1
ATOM 3108 C CA . GLN B 1 164 ? 1.173 -25.875 0.95 1 98.81 164 GLN B CA 1
ATOM 3109 C C . GLN B 1 164 ? 0.274 -26.281 2.111 1 98.81 164 GLN B C 1
ATOM 3111 O O . GLN B 1 164 ? -0.872 -26.688 1.903 1 98.81 164 GLN B O 1
ATOM 3116 N N . ASN B 1 165 ? 0.84 -26.188 3.291 1 98.69 165 ASN B N 1
ATOM 3117 C CA . ASN B 1 165 ? 0.056 -26.516 4.48 1 98.69 165 ASN B CA 1
ATOM 3118 C C . ASN B 1 165 ? -1.2 -25.656 4.57 1 98.69 165 ASN B C 1
ATOM 3120 O O . ASN B 1 165 ? -2.273 -26.141 4.918 1 98.69 165 ASN B O 1
ATOM 3124 N N . ILE B 1 166 ? -1.074 -24.422 4.254 1 98.69 166 ILE B N 1
ATOM 3125 C CA . ILE B 1 166 ? -2.201 -23.5 4.285 1 98.69 166 ILE B CA 1
ATOM 3126 C C . ILE B 1 166 ? -3.223 -23.891 3.221 1 98.69 166 ILE B C 1
ATOM 3128 O O . ILE B 1 166 ? -4.422 -23.969 3.496 1 98.69 166 ILE B O 1
ATOM 3132 N N . CYS B 1 167 ? -2.773 -24.141 2.025 1 98.62 167 CYS B N 1
ATOM 3133 C CA . CYS B 1 167 ? -3.658 -24.484 0.92 1 98.62 167 CYS B CA 1
ATOM 3134 C C . CYS B 1 167 ? -4.496 -25.719 1.26 1 98.62 167 CYS B C 1
ATOM 3136 O O . CYS B 1 167 ? -5.676 -25.781 0.906 1 98.62 167 CYS B O 1
ATOM 3138 N N . ASN B 1 168 ? -3.922 -26.625 1.993 1 98.31 168 ASN B N 1
ATOM 3139 C CA . ASN B 1 168 ? -4.578 -27.875 2.344 1 98.31 168 ASN B CA 1
ATOM 3140 C C . ASN B 1 168 ? -5.777 -27.641 3.258 1 98.31 168 ASN B C 1
ATOM 3142 O O . ASN B 1 168 ? -6.613 -28.531 3.426 1 98.31 168 ASN B O 1
ATOM 3146 N N . ARG B 1 169 ? -5.879 -26.484 3.783 1 97.62 169 ARG B N 1
ATOM 3147 C CA . ARG B 1 169 ? -6.949 -26.188 4.727 1 97.62 169 ARG B CA 1
ATOM 3148 C C . ARG B 1 169 ? -8.18 -25.656 4 1 97.62 169 ARG B C 1
ATOM 3150 O O . ARG B 1 169 ? -9.242 -25.484 4.609 1 97.62 169 ARG B O 1
ATOM 3157 N N . TYR B 1 170 ? -8.086 -25.438 2.715 1 97.25 170 TYR B N 1
ATOM 3158 C CA . TYR B 1 170 ? -9.172 -24.797 1.975 1 97.25 170 TYR B CA 1
ATOM 3159 C C . TYR B 1 170 ? -9.664 -25.703 0.847 1 97.25 170 TYR B C 1
ATOM 3161 O O . TYR B 1 170 ? -8.859 -26.312 0.135 1 97.25 170 TYR B O 1
ATOM 3169 N N . GLU B 1 171 ? -10.961 -25.656 0.757 1 94.62 171 GLU B N 1
ATOM 3170 C CA . GLU B 1 171 ? -11.531 -26.25 -0.447 1 94.62 171 GLU B CA 1
ATOM 3171 C C . GLU B 1 171 ? -11.336 -25.344 -1.657 1 94.62 171 GLU B C 1
ATOM 3173 O O . GLU B 1 171 ? -11.258 -24.125 -1.519 1 94.62 171 GLU B O 1
ATOM 3178 N N . ASN B 1 172 ? -11.156 -25.844 -2.848 1 95.44 172 ASN B N 1
ATOM 3179 C CA . ASN B 1 172 ? -11.031 -25.141 -4.117 1 95.44 172 ASN B CA 1
ATOM 3180 C C . ASN B 1 172 ? -9.742 -24.344 -4.191 1 95.44 172 ASN B C 1
ATOM 3182 O O . ASN B 1 172 ? -9.641 -23.391 -4.961 1 95.44 172 ASN B O 1
ATOM 3186 N N . VAL B 1 173 ? -8.82 -24.547 -3.23 1 98.56 173 VAL B N 1
ATOM 3187 C CA . VAL B 1 173 ? -7.477 -23.984 -3.303 1 98.56 173 VAL B CA 1
ATOM 3188 C C . VAL B 1 173 ? -6.449 -25.094 -3.484 1 98.56 173 VAL B C 1
ATOM 3190 O O . VAL B 1 173 ? -6.438 -26.062 -2.729 1 98.56 173 VAL B O 1
ATOM 3193 N N . GLU B 1 174 ? -5.645 -24.969 -4.438 1 98.19 174 GLU B N 1
ATOM 3194 C CA . GLU B 1 174 ? -4.645 -26 -4.707 1 98.19 174 GLU B CA 1
ATOM 3195 C C . GLU B 1 174 ? -3.24 -25.391 -4.77 1 98.19 174 GLU B C 1
ATOM 3197 O O . GLU B 1 174 ? -3.051 -24.297 -5.285 1 98.19 174 GLU B O 1
ATOM 3202 N N . PHE B 1 175 ? -2.346 -26.156 -4.195 1 98.75 175 PHE B N 1
ATOM 3203 C CA . PHE B 1 175 ? -0.928 -25.828 -4.293 1 98.75 175 PHE B CA 1
ATOM 3204 C C . PHE B 1 175 ? -0.287 -26.562 -5.465 1 98.75 175 PHE B C 1
ATOM 3206 O O . PHE B 1 175 ? -0.517 -27.766 -5.652 1 98.75 175 PHE B O 1
ATOM 3213 N N . ILE B 1 176 ? 0.482 -25.859 -6.305 1 98.75 176 ILE B N 1
ATOM 3214 C CA . ILE B 1 176 ? 1.219 -26.5 -7.383 1 98.75 176 ILE B CA 1
ATOM 3215 C C . ILE B 1 176 ? 2.711 -26.219 -7.234 1 98.75 176 ILE B C 1
ATOM 3217 O O . ILE B 1 176 ? 3.113 -25.062 -7.047 1 98.75 176 ILE B O 1
ATOM 3221 N N . ASP B 1 177 ? 3.537 -27.219 -7.277 1 98.62 177 ASP B N 1
ATOM 3222 C CA . ASP B 1 177 ? 4.973 -27.109 -7.023 1 98.62 177 ASP B CA 1
ATOM 3223 C C . ASP B 1 177 ? 5.738 -26.844 -8.312 1 98.62 177 ASP B C 1
ATOM 3225 O O . ASP B 1 177 ? 6.094 -27.781 -9.039 1 98.62 177 ASP B O 1
ATOM 3229 N N . ILE B 1 178 ? 6.062 -25.641 -8.531 1 98.5 178 ILE B N 1
ATOM 3230 C CA . ILE B 1 178 ? 6.891 -25.312 -9.688 1 98.5 178 ILE B CA 1
ATOM 3231 C C . ILE B 1 178 ? 8.344 -25.141 -9.25 1 98.5 178 ILE B C 1
ATOM 3233 O O . ILE B 1 178 ? 9.25 -25.109 -10.086 1 98.5 178 ILE B O 1
ATOM 3237 N N . TYR B 1 179 ? 8.594 -24.984 -8.008 1 98.69 179 TYR B N 1
ATOM 3238 C CA . TYR B 1 179 ? 9.922 -24.859 -7.418 1 98.69 179 TYR B CA 1
ATOM 3239 C C . TYR B 1 179 ? 10.797 -26.047 -7.777 1 98.69 179 TYR B C 1
ATOM 3241 O O . TYR B 1 179 ? 11.891 -25.875 -8.32 1 98.69 179 TYR B O 1
ATOM 3249 N N . SER B 1 180 ? 10.32 -27.25 -7.559 1 97.94 180 SER B N 1
ATOM 3250 C CA . SER B 1 180 ? 11.094 -28.469 -7.73 1 97.94 180 SER B CA 1
ATOM 3251 C C . SER B 1 180 ? 11.469 -28.688 -9.195 1 97.94 180 SER B C 1
ATOM 3253 O O . SER B 1 180 ? 12.523 -29.25 -9.492 1 97.94 180 SER B O 1
ATOM 3255 N N . THR B 1 181 ? 10.602 -28.172 -10.086 1 97.06 181 THR B N 1
ATOM 3256 C CA . THR B 1 181 ? 10.844 -28.375 -11.508 1 97.06 181 THR B CA 1
ATOM 3257 C C . THR B 1 181 ? 11.961 -27.469 -12 1 97.06 181 THR B C 1
ATOM 3259 O O . THR B 1 181 ? 12.633 -27.766 -12.992 1 97.06 181 THR B O 1
ATOM 3262 N N . LEU B 1 182 ? 12.188 -26.406 -11.273 1 98.62 182 LEU B N 1
ATOM 3263 C CA . LEU B 1 182 ? 13.172 -25.406 -11.688 1 98.62 182 LEU B CA 1
ATOM 3264 C C . LEU B 1 182 ? 14.508 -25.656 -10.992 1 98.62 182 LEU B C 1
ATOM 3266 O O . LEU B 1 182 ? 15.539 -25.109 -11.414 1 98.62 182 LEU B O 1
ATOM 3270 N N . LEU B 1 183 ? 14.492 -26.406 -9.984 1 98.25 183 LEU B N 1
ATOM 3271 C CA . LEU B 1 183 ? 15.648 -26.562 -9.117 1 98.25 183 LEU B CA 1
ATOM 3272 C C . LEU B 1 183 ? 16.625 -27.594 -9.703 1 98.25 183 LEU B C 1
ATOM 3274 O O . LEU B 1 183 ? 16.203 -28.641 -10.188 1 98.25 183 LEU B O 1
ATOM 3278 N N . ASP B 1 184 ? 17.875 -27.281 -9.664 1 97.94 184 ASP B N 1
ATOM 3279 C CA . ASP B 1 184 ? 18.953 -28.266 -9.883 1 97.94 184 ASP B CA 1
ATOM 3280 C C . ASP B 1 184 ? 19.312 -28.969 -8.586 1 97.94 184 ASP B C 1
ATOM 3282 O O . ASP B 1 184 ? 19.922 -28.375 -7.691 1 97.94 184 ASP B O 1
ATOM 3286 N N . LYS B 1 185 ? 19.094 -30.219 -8.5 1 95 185 LYS B N 1
ATOM 3287 C CA . LYS B 1 185 ? 19.266 -30.969 -7.262 1 95 185 LYS B CA 1
ATOM 3288 C C . LYS B 1 185 ? 20.734 -31.094 -6.875 1 95 185 LYS B C 1
ATOM 3290 O O . LYS B 1 185 ? 21.062 -31.297 -5.703 1 95 185 LYS B O 1
ATOM 3295 N N . ILE B 1 186 ? 21.547 -30.938 -7.805 1 95.88 186 ILE B N 1
ATOM 3296 C CA . ILE B 1 186 ? 22.969 -31.062 -7.551 1 95.88 186 ILE B CA 1
ATOM 3297 C C . ILE B 1 186 ? 23.516 -29.781 -6.93 1 95.88 186 ILE B C 1
ATOM 3299 O O . ILE B 1 186 ? 24.062 -29.797 -5.828 1 95.88 186 ILE B O 1
ATOM 3303 N N . SER B 1 187 ? 23.25 -28.656 -7.492 1 95.81 187 SER B N 1
ATOM 3304 C CA . SER B 1 187 ? 23.781 -27.391 -7.02 1 95.81 187 SER B CA 1
ATOM 3305 C C . SER B 1 187 ? 22.922 -26.797 -5.91 1 95.81 187 SER B C 1
ATOM 3307 O O . SER B 1 187 ? 23.375 -25.953 -5.145 1 95.81 187 SER B O 1
ATOM 3309 N N . GLY B 1 188 ? 21.656 -27.219 -5.914 1 96.88 188 GLY B N 1
ATOM 3310 C CA . GLY B 1 188 ? 20.703 -26.641 -4.98 1 96.88 188 GLY B CA 1
ATOM 3311 C C . GLY B 1 188 ? 20.203 -25.281 -5.41 1 96.88 188 GLY B C 1
ATOM 3312 O O . GLY B 1 188 ? 19.531 -24.578 -4.641 1 96.88 188 GLY B O 1
ATOM 3313 N N . ASN B 1 189 ? 20.594 -24.859 -6.625 1 98.12 189 ASN B N 1
ATOM 3314 C CA . ASN B 1 189 ? 20.172 -23.594 -7.203 1 98.12 189 ASN B CA 1
ATOM 3315 C C . ASN B 1 189 ? 19.234 -23.812 -8.391 1 98.12 189 ASN B C 1
ATOM 3317 O O . ASN B 1 189 ? 19.031 -24.938 -8.836 1 98.12 189 ASN B O 1
ATOM 3321 N N . ILE B 1 190 ? 18.594 -22.719 -8.797 1 98.62 190 ILE B N 1
ATOM 3322 C CA . ILE B 1 190 ? 17.828 -22.781 -10.039 1 98.62 190 ILE B CA 1
ATOM 3323 C C . ILE B 1 190 ? 18.75 -23.203 -11.18 1 98.62 190 ILE B C 1
ATOM 3325 O O . ILE B 1 190 ? 19.891 -22.766 -11.266 1 98.62 190 ILE B O 1
ATOM 3329 N N . LYS B 1 191 ? 18.188 -24.078 -12.078 1 98.44 191 LYS B N 1
ATOM 3330 C CA . LYS B 1 191 ? 18.984 -24.5 -13.227 1 98.44 191 LYS B CA 1
ATOM 3331 C C . LYS B 1 191 ? 19.406 -23.297 -14.062 1 98.44 191 LYS B C 1
ATOM 3333 O O . LYS B 1 191 ? 18.625 -22.375 -14.281 1 98.44 191 LYS B O 1
ATOM 3338 N N . GLU B 1 192 ? 20.594 -23.344 -14.539 1 97.44 192 GLU B N 1
ATOM 3339 C CA . GLU B 1 192 ? 21.219 -22.203 -15.227 1 97.44 192 GLU B CA 1
ATOM 3340 C C . GLU B 1 192 ? 20.438 -21.828 -16.469 1 97.44 192 GLU B C 1
ATOM 3342 O O . GLU B 1 192 ? 20.344 -20.641 -16.812 1 97.44 192 GLU B O 1
ATOM 3347 N N . ILE B 1 193 ? 19.844 -22.75 -17.125 1 98.12 193 ILE B N 1
ATOM 3348 C CA . ILE B 1 193 ? 19.156 -22.5 -18.391 1 98.12 193 ILE B CA 1
ATOM 3349 C C . ILE B 1 193 ? 17.859 -21.75 -18.125 1 98.12 193 ILE B C 1
ATOM 3351 O O . ILE B 1 193 ? 17.297 -21.141 -19.031 1 98.12 193 ILE B O 1
ATOM 3355 N N . TYR B 1 194 ? 17.391 -21.719 -16.859 1 98.69 194 TYR B N 1
ATOM 3356 C CA . TYR B 1 194 ? 16.078 -21.156 -16.562 1 98.69 194 TYR B CA 1
ATOM 3357 C C . TYR B 1 194 ? 16.203 -19.734 -16.047 1 98.69 194 TYR B C 1
ATOM 3359 O O . TYR B 1 194 ? 15.188 -19.062 -15.789 1 98.69 194 TYR B O 1
ATOM 3367 N N . THR B 1 195 ? 17.422 -19.172 -15.906 1 98.5 195 THR B N 1
ATOM 3368 C CA . THR B 1 195 ? 17.562 -17.797 -15.438 1 98.5 195 THR B CA 1
ATOM 3369 C C . THR B 1 195 ? 18.875 -17.203 -15.945 1 98.5 195 THR B C 1
ATOM 3371 O O . THR B 1 195 ? 19.844 -17.922 -16.219 1 98.5 195 THR B O 1
ATOM 3374 N N . THR B 1 196 ? 18.875 -15.867 -16.172 1 97.12 196 THR B N 1
ATOM 3375 C CA . THR B 1 196 ? 20.094 -15.172 -16.547 1 97.12 196 THR B CA 1
ATOM 3376 C C . THR B 1 196 ? 20.609 -14.297 -15.406 1 97.12 196 THR B C 1
ATOM 3378 O O . THR B 1 196 ? 21.812 -14.109 -15.25 1 97.12 196 THR B O 1
ATOM 3381 N N . ASP B 1 197 ? 19.703 -13.82 -14.547 1 97.25 197 ASP B N 1
ATOM 3382 C CA . ASP B 1 197 ? 20.094 -12.914 -13.469 1 97.25 197 ASP B CA 1
ATOM 3383 C C . ASP B 1 197 ? 19.969 -13.602 -12.109 1 97.25 197 ASP B C 1
ATOM 3385 O O . ASP B 1 197 ? 20.188 -12.969 -11.07 1 97.25 197 ASP B O 1
ATOM 3389 N N . GLY B 1 198 ? 19.562 -14.883 -12.117 1 97.81 198 GLY B N 1
ATOM 3390 C CA . GLY B 1 198 ? 19.484 -15.664 -10.891 1 97.81 198 GLY B CA 1
ATOM 3391 C C . GLY B 1 198 ? 18.109 -15.617 -10.242 1 97.81 198 GLY B C 1
ATOM 3392 O O . GLY B 1 198 ? 17.859 -16.297 -9.25 1 97.81 198 GLY B O 1
ATOM 3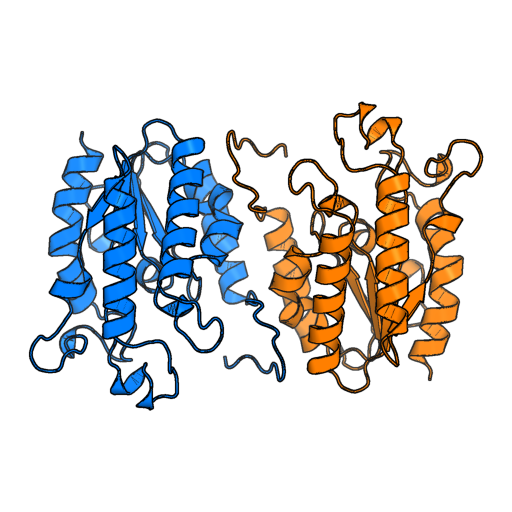393 N N . LEU B 1 199 ? 17.203 -14.836 -10.805 1 96.94 199 LEU B N 1
ATOM 3394 C CA . LEU B 1 199 ? 15.906 -14.656 -10.172 1 96.94 199 LEU B CA 1
ATOM 3395 C C . LEU B 1 199 ? 14.789 -14.773 -11.195 1 96.94 199 LEU B C 1
ATOM 3397 O O . LEU B 1 199 ? 13.867 -15.578 -11.023 1 96.94 199 LEU B O 1
ATOM 3401 N N . HIS B 1 200 ? 14.852 -13.961 -12.258 1 98.38 200 HIS B N 1
ATOM 3402 C CA . HIS B 1 200 ? 13.828 -13.961 -13.297 1 98.38 200 HIS B CA 1
ATOM 3403 C C . HIS B 1 200 ? 13.992 -15.148 -14.242 1 98.38 200 HIS B C 1
ATOM 3405 O O . HIS B 1 200 ? 15.102 -15.664 -14.406 1 98.38 200 HIS B O 1
ATOM 3411 N N . LEU B 1 201 ? 12.938 -15.523 -14.859 1 98.75 201 LEU B N 1
ATOM 3412 C CA . LEU B 1 201 ? 12.945 -16.719 -15.68 1 98.75 201 LEU B CA 1
ATOM 3413 C C . LEU B 1 201 ? 13.234 -16.391 -17.141 1 98.75 201 LEU B C 1
ATOM 3415 O O . LEU B 1 201 ? 12.766 -15.359 -17.641 1 98.75 201 LEU B O 1
ATOM 3419 N N . THR B 1 202 ? 13.961 -17.281 -17.781 1 98.62 202 THR B N 1
ATOM 3420 C CA . THR B 1 202 ? 14.102 -17.266 -19.234 1 98.62 202 THR B CA 1
ATOM 3421 C C . THR B 1 202 ? 12.867 -17.844 -19.906 1 98.62 202 THR B C 1
ATOM 3423 O O . THR B 1 202 ? 11.961 -18.344 -19.219 1 98.62 202 THR B O 1
ATOM 3426 N N . GLU B 1 203 ? 12.859 -17.812 -21.25 1 98.44 203 GLU B N 1
ATOM 3427 C CA . GLU B 1 203 ? 11.789 -18.484 -21.984 1 98.44 203 GLU B CA 1
ATOM 3428 C C . GLU B 1 203 ? 11.719 -19.969 -21.641 1 98.44 203 GLU B C 1
ATOM 3430 O O . GLU B 1 203 ? 10.633 -20.516 -21.484 1 98.44 203 GLU B O 1
ATOM 3435 N N . LYS B 1 204 ? 12.883 -20.562 -21.5 1 98.69 204 LYS B N 1
ATOM 3436 C CA . LYS B 1 204 ? 12.93 -21.984 -21.156 1 98.69 204 LYS B CA 1
ATOM 3437 C C . LYS B 1 204 ? 12.359 -22.234 -19.766 1 98.69 204 LYS B C 1
ATOM 3439 O O . LYS B 1 204 ? 11.727 -23.266 -19.531 1 98.69 204 LYS B O 1
ATOM 3444 N N . GLY B 1 205 ? 12.625 -21.328 -18.844 1 98.75 205 GLY B N 1
ATOM 3445 C CA . GLY B 1 205 ? 12.023 -21.422 -17.516 1 98.75 205 GLY B CA 1
ATOM 3446 C C . GLY B 1 205 ? 10.508 -21.359 -17.547 1 98.75 205 GLY B C 1
ATOM 3447 O O . GLY B 1 205 ? 9.836 -22.172 -16.922 1 98.75 205 GLY B O 1
ATOM 3448 N N . TYR B 1 206 ? 9.992 -20.438 -18.359 1 98.81 206 TYR B N 1
ATOM 3449 C CA . TYR B 1 206 ? 8.539 -20.297 -18.469 1 98.81 206 TYR B CA 1
ATOM 3450 C C . TYR B 1 206 ? 7.934 -21.516 -19.156 1 98.81 206 TYR B C 1
ATOM 3452 O O . TYR B 1 206 ? 6.84 -21.953 -18.797 1 98.81 206 TYR B O 1
ATOM 3460 N N . GLU B 1 207 ? 8.617 -22.031 -20.156 1 98.69 207 GLU B N 1
ATOM 3461 C CA . GLU B 1 207 ? 8.156 -23.25 -20.797 1 98.69 207 GLU B CA 1
ATOM 3462 C C . GLU B 1 207 ? 8.039 -24.406 -19.797 1 98.69 207 GLU B C 1
ATOM 3464 O O . GLU B 1 207 ? 7.047 -25.125 -19.797 1 98.69 207 GLU B O 1
ATOM 3469 N N . LYS B 1 208 ? 9.023 -24.484 -18.984 1 98.5 208 LYS B N 1
ATOM 3470 C CA . LYS B 1 208 ? 9.07 -25.562 -18 1 98.5 208 LYS B CA 1
ATOM 3471 C C . LYS B 1 208 ? 7.91 -25.469 -17.016 1 98.5 208 LYS B C 1
ATOM 3473 O O . LYS B 1 208 ? 7.242 -26.469 -16.734 1 98.5 208 LYS B O 1
ATOM 3478 N N . ILE B 1 209 ? 7.652 -24.25 -16.469 1 98.5 209 ILE B N 1
ATOM 3479 C CA . ILE B 1 209 ? 6.57 -24.141 -15.5 1 98.5 209 ILE B CA 1
ATOM 3480 C C . ILE B 1 209 ? 5.227 -24.312 -16.203 1 98.5 209 ILE B C 1
ATOM 3482 O O . ILE B 1 209 ? 4.262 -24.797 -15.609 1 98.5 209 ILE B O 1
ATOM 3486 N N . THR B 1 210 ? 5.117 -23.922 -17.469 1 98.75 210 THR B N 1
ATOM 3487 C CA . THR B 1 210 ? 3.885 -24.078 -18.25 1 98.75 210 THR B CA 1
ATOM 3488 C C . THR B 1 210 ? 3.521 -25.547 -18.391 1 98.75 210 THR B C 1
ATOM 3490 O O . THR B 1 210 ? 2.344 -25.906 -18.359 1 98.75 210 THR B O 1
ATOM 3493 N N . ASP B 1 211 ? 4.555 -26.359 -18.547 1 98.12 211 ASP B N 1
ATOM 3494 C CA . ASP B 1 211 ? 4.344 -27.797 -18.672 1 98.12 211 ASP B CA 1
ATOM 3495 C C . ASP B 1 211 ? 3.553 -28.344 -17.5 1 98.12 211 ASP B C 1
ATOM 3497 O O . ASP B 1 211 ? 2.781 -29.297 -17.641 1 98.12 211 ASP B O 1
ATOM 3501 N N . ILE B 1 212 ? 3.75 -27.75 -16.391 1 97 212 ILE B N 1
ATOM 3502 C CA . ILE B 1 212 ? 3.133 -28.219 -15.164 1 97 212 ILE B CA 1
ATOM 3503 C C . ILE B 1 212 ? 1.817 -27.484 -14.922 1 97 212 ILE B C 1
ATOM 3505 O O . ILE B 1 212 ? 0.817 -28.094 -14.539 1 97 212 ILE B O 1
ATOM 3509 N N . ILE B 1 213 ? 1.748 -26.203 -15.172 1 98 213 ILE B N 1
ATOM 3510 C CA . ILE B 1 213 ? 0.649 -25.328 -14.797 1 98 213 ILE B CA 1
ATOM 3511 C C . ILE B 1 213 ? -0.497 -25.469 -15.797 1 98 213 ILE B C 1
ATOM 3513 O O . ILE B 1 213 ? -1.664 -25.547 -15.398 1 98 213 ILE B O 1
ATOM 3517 N N . LYS B 1 214 ? -0.226 -25.562 -17.094 1 98.38 214 LYS B N 1
ATOM 3518 C CA . LYS B 1 214 ? -1.225 -25.438 -18.141 1 98.38 214 LYS B CA 1
ATOM 3519 C C . LYS B 1 214 ? -2.242 -26.578 -18.078 1 98.38 214 LYS B C 1
ATOM 3521 O O . LYS B 1 214 ? -3.451 -26.328 -18.094 1 98.38 214 LYS B O 1
ATOM 3526 N N . PRO B 1 215 ? -1.805 -27.859 -18 1 98.25 215 PRO B N 1
ATOM 3527 C CA . PRO B 1 215 ? -2.805 -28.922 -17.938 1 98.25 215 PRO B CA 1
ATOM 3528 C C . PRO B 1 215 ? -3.766 -28.766 -16.75 1 98.25 215 PRO B C 1
ATOM 3530 O O . PRO B 1 215 ? -4.965 -29.016 -16.891 1 98.25 215 PRO B O 1
ATOM 3533 N N . ARG B 1 216 ? -3.219 -28.344 -15.688 1 98 216 ARG B N 1
ATOM 3534 C CA . ARG B 1 216 ? -4.051 -28.203 -14.492 1 98 216 ARG B CA 1
ATOM 3535 C C . ARG B 1 216 ? -5 -27.016 -14.625 1 98 216 ARG B C 1
ATOM 3537 O O . ARG B 1 216 ? -6.164 -27.109 -14.227 1 98 216 ARG B O 1
ATOM 3544 N N . ILE B 1 217 ? -4.547 -25.859 -15.117 1 98.31 217 ILE B N 1
ATOM 3545 C CA . ILE B 1 217 ? -5.363 -24.672 -15.32 1 98.31 217 ILE B CA 1
ATOM 3546 C C . ILE B 1 217 ? -6.512 -24.984 -16.281 1 98.31 217 ILE B C 1
ATOM 3548 O O . ILE B 1 217 ? -7.652 -24.578 -16.031 1 98.31 217 ILE B O 1
ATOM 3552 N N . LEU B 1 218 ? -6.223 -25.75 -17.312 1 98.31 218 LEU B N 1
ATOM 3553 C CA . LEU B 1 218 ? -7.25 -26.094 -18.281 1 98.31 218 LEU B CA 1
ATOM 3554 C C . LEU B 1 218 ? -8.305 -27 -17.641 1 98.31 218 LEU B C 1
ATOM 3556 O O . LEU B 1 218 ? -9.5 -26.828 -17.891 1 98.31 218 LEU B O 1
ATOM 3560 N N . GLN B 1 219 ? -7.859 -27.875 -16.844 1 98 219 GLN B N 1
ATOM 3561 C CA . GLN B 1 219 ? -8.789 -28.766 -16.156 1 98 219 GLN B CA 1
ATOM 3562 C C . GLN B 1 219 ? -9.703 -27.969 -15.219 1 98 219 GLN B C 1
ATOM 3564 O O . GLN B 1 219 ? -10.922 -28.156 -15.234 1 98 219 GLN B O 1
ATOM 3569 N N . LEU B 1 220 ? -9.133 -27.109 -14.438 1 97.38 220 LEU B N 1
ATOM 3570 C CA . LEU B 1 220 ? -9.875 -26.344 -13.445 1 97.38 220 LEU B CA 1
ATOM 3571 C C . LEU B 1 220 ? -10.82 -25.359 -14.125 1 97.38 220 LEU B C 1
ATOM 3573 O O . LEU B 1 220 ? -11.938 -25.125 -13.641 1 97.38 220 LEU B O 1
ATOM 3577 N N . TYR B 1 221 ? -10.297 -24.75 -15.164 1 96.31 221 TYR B N 1
ATOM 3578 C CA . TYR B 1 221 ? -11.07 -23.75 -15.891 1 96.31 221 TYR B CA 1
ATOM 3579 C C . TYR B 1 221 ? -12.297 -24.375 -16.547 1 96.31 221 TYR B C 1
ATOM 3581 O O . TYR B 1 221 ? -13.359 -23.75 -16.609 1 96.31 221 TYR B O 1
ATOM 3589 N N . ASN B 1 222 ? -12.234 -25.625 -16.969 1 92.44 222 ASN B N 1
ATOM 3590 C CA . ASN B 1 222 ? -13.305 -26.297 -17.688 1 92.44 222 ASN B CA 1
ATOM 3591 C C . ASN B 1 222 ? -14.266 -27 -16.734 1 92.44 222 ASN B C 1
ATOM 3593 O O . ASN B 1 222 ? -15.352 -27.422 -17.141 1 92.44 222 ASN B O 1
ATOM 3597 N N . ASP B 1 223 ? -13.93 -27.188 -15.57 1 85.44 223 ASP B N 1
ATOM 3598 C CA . ASP B 1 223 ? -14.805 -27.828 -14.578 1 85.44 223 ASP B CA 1
ATOM 3599 C C . ASP B 1 223 ? -15.859 -26.844 -14.07 1 85.44 223 ASP B C 1
ATOM 3601 O O . ASP B 1 223 ? -15.555 -25.688 -13.789 1 85.44 223 ASP B O 1
#